Protein AF-F0XB53-F1 (afdb_monomer_lite)

pLDDT: mean 83.42, std 12.82, range [34.84, 97.25]

Organism: Grosmannia clavigera (strain kw1407 / UAMH 11150) (NCBI:txid655863)

InterPro domains:
  IPR002347 Short-chain dehydrogenase/reductase SDR [PF00106] (5-156)
  IPR002347 Short-chain dehydrogenase/reductase SDR [PR00080] (46-57)
  IPR002347 Short-chain dehydrogenase/reductase SDR [PR00080] (97-105)
  IPR002347 Short-chain dehydrogenase/reductase SDR [PR00080] (117-136)
  IPR002347 Short-chain dehydrogenase/reductase SDR [PR00081] (46-57)
  IPR002347 Short-chain dehydrogenase/reductase SDR [PR00081] (117-136)
  IPR002347 Short-chain dehydrogenase/reductase SDR [PR00081] (139-156)
  IPR036188 FAD/NAD(P)-binding domain superfamily [G3DSA:3.50.50.60] (156-220)
  IPR036188 FAD/NAD(P)-binding domain superfamily [G3DSA:3.50.50.60] (314-500)
  IPR036188 FAD/NAD(P)-binding domain superfamily [SSF51905] (157-219)
  IPR036188 FAD/NAD(P)-binding domain superfamily [SSF51905] (292-480)
  IPR036291 NAD(P)-binding domain superfamily [SSF51735] (8-161)

Sequence (504 aa):
MPRARRQALATTLHADHDIDTFAVRADGADCDSPKRIVDAAVKRWGHIDIIINNAGTCDDSLLADLAHDLWDKIMDCNLRFPVFLIKEAIPYFGTALRIVNISSVLARMGSASTTACLASKAALEGVTRVLATELNQKYNVAINCVNPDPVATDMWLRDTSPPCRDPGCGVDIPAVCYSLSFAPNPGFTQVFPRQAEILNYIAKVASDYGVDKHTPHHIVPSTNYGISLHLKLAFRFIPGLLFLVRILTFVYMEVTFFYFRTTEVGHRKRVQARKLSTEYLQSKAPGKYWQLLTPTFEFGCKRRVFDQGYVDTLNRHDVRLTDERIVRVKEHSLVTNSGEEVRADIIILATGFSLTQYNVHVQGRNGKTRDQHWQEYGCKATFKSVAMHDFPNFFYVLGPNSGRLHTSALLSIESFVDLIAAVIRPVLEQRASCVQVMHTSEQAYTKALHLALSETVHDSSCSSYLIDKQSGKNWFVYPWDTLQLWLTTHWRVLRDWEYEPAGL

Secondary structure (DSSP, 8-state):
--HHHHHHHHHHHHHHH----------TT-TTHHHHHHHHHHHHHSSEEEEEE---------GGG--HHHHHHHHIIIIIHHHHHHHHHGGGEEEEEEEEEE--THHHH--TT-HHHHHHHHHHHHHHHHHHHHHHHHH--EEEEE-------HHHHHHSSPPP--SS-B-SS-HHHHS-TTS--TT-SSSS-BHHHHHHHHHHHHHHHTTT------EEE-------HHHHHHHHHSTTHHHHHHHHHHHHHHHGGGGTB-SHHHHHHHHHHHHHHHHHHHHHS-GGGHHHHS-SSPTTSSPPEEESSHHHHTTSTT-----PPEEEEETTEEEETT--EEE-S-----------------B-GGG-BHHHHHHHTTS---BTTTB-TT-TT---SS-TT-B-SSS-HHHHHHHHHHHHHHHHHHHHTTSEEEEEE-HHHHHHHHHHHHHHHHTBHHHHS---TTB-TTT-SB-SB--S-HHHHHHHHHSSGGGGEEEEEPP-

Radius of gyration: 30.6 Å; chains: 1; bounding box: 66×58×82 Å

Structure (mmCIF, N/CA/C/O backbone):
data_AF-F0XB53-F1
#
_entry.id   AF-F0XB53-F1
#
loop_
_atom_site.group_PDB
_atom_site.id
_atom_site.type_symbol
_atom_site.label_atom_id
_atom_site.label_alt_id
_atom_site.label_comp_id
_atom_site.label_asym_id
_atom_site.label_entity_id
_atom_site.label_seq_id
_atom_site.pdbx_PDB_ins_code
_atom_site.Cartn_x
_atom_site.Cartn_y
_atom_site.Cartn_z
_atom_site.occupancy
_atom_site.B_iso_or_equiv
_atom_site.auth_seq_id
_atom_site.auth_comp_id
_atom_site.auth_asym_id
_atom_site.auth_atom_id
_atom_site.pdbx_PDB_model_num
ATOM 1 N N . MET A 1 1 ? -29.380 -19.485 -30.570 1.00 51.53 1 MET A N 1
ATOM 2 C CA . MET A 1 1 ? -29.503 -18.416 -31.597 1.00 51.53 1 MET A CA 1
ATOM 3 C C . MET A 1 1 ? -30.041 -18.966 -32.920 1.00 51.53 1 MET A C 1
ATOM 5 O O . MET A 1 1 ? -29.620 -20.057 -33.311 1.00 51.53 1 MET A O 1
ATOM 9 N N . PRO A 1 2 ? -30.893 -18.217 -33.651 1.00 53.53 2 PRO A N 1
ATOM 10 C CA . PRO A 1 2 ? -31.334 -18.584 -35.000 1.00 53.53 2 PRO A CA 1
ATOM 11 C C . PRO A 1 2 ? -30.145 -18.736 -35.964 1.00 53.53 2 PRO A C 1
ATOM 13 O O . PRO A 1 2 ? -29.157 -18.008 -35.859 1.00 53.53 2 PRO A O 1
ATOM 16 N N . ARG A 1 3 ? -30.223 -19.683 -36.910 1.00 56.06 3 ARG A N 1
ATOM 17 C CA . ARG A 1 3 ? -29.163 -19.986 -37.900 1.00 56.06 3 ARG A CA 1
ATOM 18 C C . ARG A 1 3 ? -28.716 -18.745 -38.692 1.00 56.06 3 ARG A C 1
ATOM 20 O O . ARG A 1 3 ? -27.523 -18.587 -38.922 1.00 56.06 3 ARG A O 1
ATOM 27 N N . ALA A 1 4 ? -29.649 -17.847 -39.010 1.00 61.28 4 ALA A N 1
ATOM 28 C CA . ALA A 1 4 ? -29.392 -16.615 -39.756 1.00 61.28 4 ALA A CA 1
ATOM 29 C C . ALA A 1 4 ? -28.435 -15.648 -39.034 1.00 61.28 4 ALA A C 1
ATOM 31 O O . ALA A 1 4 ? -27.536 -15.099 -39.657 1.00 61.28 4 ALA A O 1
ATOM 32 N N . ARG A 1 5 ? -28.565 -15.495 -37.708 1.00 66.69 5 ARG A N 1
ATOM 33 C CA . ARG A 1 5 ? -27.783 -14.514 -36.933 1.00 66.69 5 ARG A CA 1
ATOM 34 C C . ARG A 1 5 ? -26.298 -14.876 -36.831 1.00 66.69 5 ARG A C 1
ATOM 36 O O . ARG A 1 5 ? -25.447 -13.999 -36.815 1.00 66.69 5 ARG A O 1
ATOM 43 N N . ARG A 1 6 ? -25.990 -16.175 -36.794 1.00 71.62 6 ARG A N 1
ATOM 44 C CA . ARG A 1 6 ? -24.610 -16.686 -36.715 1.00 71.62 6 ARG A CA 1
ATOM 45 C C . ARG A 1 6 ? -23.871 -16.559 -38.040 1.00 71.62 6 ARG A C 1
ATOM 47 O O . ARG A 1 6 ? -22.714 -16.163 -38.048 1.00 71.62 6 ARG A O 1
ATOM 54 N N . GLN A 1 7 ? -24.554 -16.874 -39.141 1.00 73.88 7 GLN A N 1
ATOM 55 C CA . GLN A 1 7 ? -23.973 -16.704 -40.468 1.00 73.88 7 GLN A CA 1
ATOM 56 C C . GLN A 1 7 ? -23.773 -15.221 -40.788 1.00 73.88 7 GLN A C 1
ATOM 58 O O . GLN A 1 7 ? -22.726 -14.866 -41.308 1.00 73.88 7 GLN A O 1
ATOM 63 N N . ALA A 1 8 ? -24.726 -14.366 -40.398 1.00 77.56 8 ALA A N 1
ATOM 64 C CA . ALA A 1 8 ? -24.596 -12.921 -40.538 1.00 77.56 8 ALA A CA 1
ATOM 65 C C . ALA A 1 8 ? -23.369 -12.377 -39.792 1.00 77.56 8 ALA A C 1
ATOM 67 O O . ALA A 1 8 ? -22.600 -11.644 -40.391 1.00 77.56 8 ALA A O 1
ATOM 68 N N . LEU A 1 9 ? -23.131 -12.793 -38.539 1.00 79.19 9 LEU A N 1
ATOM 69 C CA . LEU A 1 9 ? -21.947 -12.357 -37.788 1.00 79.19 9 LEU A CA 1
ATOM 70 C C . LEU A 1 9 ? -20.634 -12.775 -38.466 1.00 79.19 9 LEU A C 1
ATOM 72 O O . LEU A 1 9 ? -19.728 -11.959 -38.565 1.00 79.19 9 LEU A O 1
ATOM 76 N N . ALA A 1 10 ? -20.532 -14.017 -38.951 1.00 81.69 10 ALA A N 1
ATOM 77 C CA . ALA A 1 10 ? -19.349 -14.456 -39.694 1.00 81.69 10 ALA A CA 1
ATOM 78 C C . ALA A 1 10 ? -19.159 -13.622 -40.975 1.00 81.69 10 ALA A C 1
ATOM 80 O O . ALA A 1 10 ? -18.076 -13.113 -41.233 1.00 81.69 10 ALA A O 1
ATOM 81 N N . THR A 1 11 ? -20.231 -13.392 -41.738 1.00 83.44 11 THR A N 1
ATOM 82 C CA . THR A 1 11 ? -20.176 -12.539 -42.933 1.00 83.44 11 THR A CA 1
ATOM 83 C C . THR A 1 11 ? -19.762 -11.101 -42.607 1.00 83.44 11 THR A C 1
ATOM 85 O O . THR A 1 11 ? -18.955 -10.541 -43.339 1.00 83.44 11 THR A O 1
ATOM 88 N N . THR A 1 12 ? -20.257 -10.519 -41.512 1.00 85.06 12 THR A N 1
ATOM 89 C CA . THR A 1 12 ? -19.866 -9.177 -41.055 1.00 85.06 12 THR A CA 1
ATOM 90 C C . THR A 1 12 ? -18.397 -9.127 -40.649 1.00 85.06 12 THR A C 1
ATOM 92 O O . THR A 1 12 ? -17.679 -8.264 -41.128 1.00 85.06 12 THR A O 1
ATOM 95 N N . LEU A 1 13 ? -17.910 -10.083 -39.852 1.00 82.31 13 LEU A N 1
ATOM 96 C CA . LEU A 1 13 ? -16.498 -10.127 -39.455 1.00 82.31 13 LEU A CA 1
ATOM 97 C C . LEU A 1 13 ? -15.561 -10.284 -40.659 1.00 82.31 13 LEU A C 1
ATOM 99 O O . LEU A 1 13 ? -14.502 -9.663 -40.693 1.00 82.31 13 LEU A O 1
ATOM 103 N N . HIS A 1 14 ? -15.957 -11.085 -41.652 1.00 86.06 14 HIS A N 1
ATOM 104 C CA . HIS A 1 14 ? -15.219 -11.187 -42.907 1.00 86.06 14 HIS A CA 1
ATOM 105 C C . HIS A 1 14 ? -15.214 -9.856 -43.672 1.00 86.06 14 HIS A C 1
ATOM 107 O O . HIS A 1 14 ? -14.161 -9.425 -44.123 1.00 86.06 14 HIS A O 1
ATOM 113 N N . ALA A 1 15 ? -16.364 -9.186 -43.783 1.00 83.94 15 ALA A N 1
ATOM 114 C CA . ALA A 1 15 ? -16.479 -7.920 -44.505 1.00 83.94 15 ALA A CA 1
ATOM 115 C C . ALA A 1 15 ? -15.728 -6.759 -43.826 1.00 83.94 15 ALA A C 1
ATOM 117 O O . ALA A 1 15 ? -15.099 -5.962 -44.516 1.00 83.94 15 ALA A O 1
ATOM 118 N N . ASP A 1 16 ? -15.777 -6.673 -42.496 1.00 88.81 16 ASP A N 1
ATOM 119 C CA . ASP A 1 16 ? -15.240 -5.537 -41.735 1.00 88.81 16 ASP A CA 1
ATOM 120 C C . ASP A 1 16 ? -13.724 -5.635 -41.505 1.00 88.81 16 ASP A C 1
ATOM 122 O O . ASP A 1 16 ? -13.053 -4.617 -41.321 1.00 88.81 16 ASP A O 1
ATOM 126 N N . HIS A 1 17 ? -13.172 -6.852 -41.498 1.00 85.44 17 HIS A N 1
ATOM 127 C CA . HIS A 1 17 ? -11.781 -7.097 -41.105 1.00 85.44 17 HIS A CA 1
ATOM 128 C C . HIS A 1 17 ? -10.981 -7.962 -42.092 1.00 85.44 17 HIS A C 1
ATOM 130 O O . HIS A 1 17 ? -9.826 -8.266 -41.806 1.00 85.44 17 HIS A O 1
ATOM 136 N N . ASP A 1 18 ? -11.570 -8.362 -43.226 1.00 87.62 18 ASP A N 1
ATOM 137 C CA . ASP A 1 18 ? -10.948 -9.210 -44.261 1.00 87.62 18 ASP A CA 1
ATOM 138 C C . ASP A 1 18 ? -10.325 -10.507 -43.702 1.00 87.62 18 ASP A C 1
ATOM 140 O O . ASP A 1 18 ? -9.261 -10.972 -44.108 1.00 87.62 18 ASP A O 1
ATOM 144 N N . ILE A 1 19 ? -10.994 -11.098 -42.708 1.00 87.19 19 ILE A N 1
ATOM 145 C CA . ILE A 1 19 ? -10.549 -12.321 -42.030 1.00 87.19 19 ILE A CA 1
ATOM 146 C C . ILE A 1 19 ? -11.421 -13.512 -42.426 1.00 87.19 19 ILE A C 1
ATOM 148 O O . ILE A 1 19 ? -12.648 -13.412 -42.512 1.00 87.19 19 ILE A O 1
ATOM 152 N N . ASP A 1 20 ? -10.800 -14.666 -42.673 1.00 88.25 20 ASP A N 1
ATOM 153 C CA . ASP A 1 20 ? -11.518 -15.911 -42.960 1.00 88.25 20 ASP A CA 1
ATOM 154 C C . ASP A 1 20 ? -12.277 -16.374 -41.712 1.00 88.25 20 ASP A C 1
ATOM 156 O O . ASP A 1 20 ? -11.683 -16.655 -40.671 1.00 88.25 20 ASP A O 1
ATOM 160 N N . THR A 1 21 ? -13.603 -16.442 -41.802 1.00 89.88 21 THR A N 1
ATOM 161 C CA . THR A 1 21 ? -14.465 -16.769 -40.663 1.00 89.88 21 THR A CA 1
ATOM 162 C C . THR A 1 21 ? -15.590 -17.707 -41.073 1.00 89.88 21 THR A C 1
ATOM 164 O O . THR A 1 21 ? -16.130 -17.653 -42.178 1.00 89.88 21 THR A O 1
ATOM 167 N N . PHE A 1 22 ? -15.981 -18.587 -40.153 1.00 90.44 22 PHE A N 1
ATOM 168 C CA . PHE A 1 22 ? -17.166 -19.421 -40.310 1.00 90.44 22 PHE A CA 1
ATOM 169 C C . PHE A 1 22 ? -17.778 -19.749 -38.946 1.00 90.44 22 PHE A C 1
ATOM 171 O O . PHE A 1 22 ? -17.126 -19.644 -37.908 1.00 90.44 22 PHE A O 1
ATOM 178 N N . ALA A 1 23 ? -19.052 -20.143 -38.941 1.00 89.62 23 ALA A N 1
ATOM 179 C CA . ALA A 1 23 ? -19.792 -20.435 -37.718 1.00 89.62 23 ALA A CA 1
ATOM 180 C C . ALA A 1 23 ? -20.114 -21.932 -37.588 1.00 89.62 23 ALA A C 1
ATOM 182 O O . ALA A 1 23 ? -20.662 -22.544 -38.506 1.00 89.62 23 ALA A O 1
ATOM 183 N N . VAL A 1 24 ? -19.871 -22.503 -36.405 1.00 90.44 24 VAL A N 1
ATOM 184 C CA . VAL A 1 24 ? -20.251 -23.882 -36.050 1.00 90.44 24 VAL A CA 1
ATOM 185 C C . VAL A 1 24 ? -21.427 -23.862 -35.075 1.00 90.44 24 VAL A C 1
ATOM 187 O O . VAL A 1 24 ? -21.529 -23.001 -34.201 1.00 90.44 24 VAL A O 1
ATOM 190 N N . ARG A 1 25 ? -22.373 -24.798 -35.224 1.00 87.62 25 ARG A N 1
ATOM 191 C CA . ARG A 1 25 ? -23.421 -25.016 -34.217 1.00 87.62 25 ARG A CA 1
ATOM 192 C C . ARG A 1 25 ? -22.903 -25.941 -33.122 1.00 87.62 25 ARG 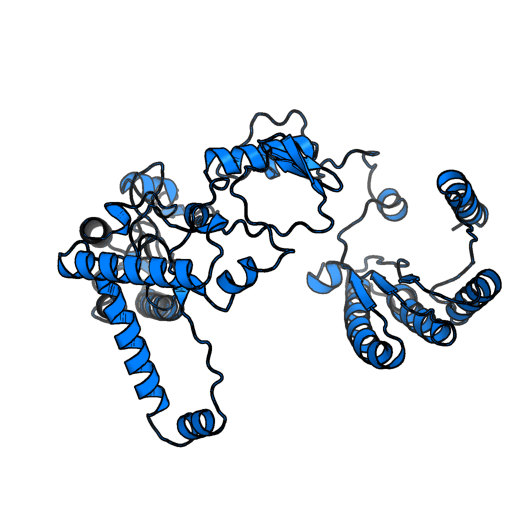A C 1
ATOM 194 O O . ARG A 1 25 ? -22.594 -27.096 -33.406 1.00 87.62 25 ARG A O 1
ATOM 201 N N . ALA A 1 26 ? -22.939 -25.443 -31.896 1.00 87.75 26 ALA A N 1
ATOM 202 C CA . ALA A 1 26 ? -22.642 -26.192 -30.690 1.00 87.75 26 ALA A CA 1
ATOM 203 C C . ALA A 1 26 ? -23.684 -25.902 -29.606 1.00 87.75 26 ALA A C 1
ATOM 205 O O . ALA A 1 26 ? -24.331 -24.850 -29.631 1.00 87.75 26 ALA A O 1
ATOM 206 N N . ASP A 1 27 ? -23.832 -26.856 -28.696 1.00 85.31 27 ASP A N 1
ATOM 207 C CA . ASP A 1 27 ? -24.615 -26.758 -27.468 1.00 85.31 27 ASP A CA 1
ATOM 208 C C . ASP A 1 27 ? -23.708 -27.140 -26.288 1.00 85.31 27 ASP A C 1
ATOM 210 O O . ASP A 1 27 ? -22.924 -28.081 -26.399 1.00 85.31 27 ASP A O 1
ATOM 214 N N . GLY A 1 28 ? -23.787 -26.402 -25.179 1.00 81.12 28 GLY A N 1
ATOM 215 C CA . GLY A 1 28 ? -22.987 -26.667 -23.979 1.00 81.12 28 GLY A CA 1
ATOM 216 C C . GLY A 1 28 ? -23.327 -28.010 -23.324 1.00 81.12 28 GLY A C 1
ATOM 217 O O . GLY A 1 28 ? -22.449 -28.666 -22.761 1.00 81.12 28 GLY A O 1
ATOM 218 N N . ALA A 1 29 ? -24.581 -28.451 -23.458 1.00 82.19 29 ALA A N 1
ATOM 219 C CA . ALA A 1 29 ? -25.055 -29.724 -22.919 1.00 82.19 29 ALA A CA 1
ATOM 220 C C . ALA A 1 29 ? -24.733 -30.933 -23.825 1.00 82.19 29 ALA A C 1
ATOM 222 O O . ALA A 1 29 ? -24.806 -32.072 -23.370 1.00 82.19 29 ALA A O 1
ATOM 223 N N . ASP A 1 30 ? -24.339 -30.711 -25.085 1.00 90.62 30 ASP A N 1
ATOM 224 C CA . ASP A 1 30 ? -24.002 -31.769 -26.048 1.00 90.62 30 ASP A CA 1
ATOM 225 C C . ASP A 1 30 ? -22.520 -32.166 -25.938 1.00 90.62 30 ASP A C 1
ATOM 227 O O . ASP A 1 30 ? -21.625 -31.390 -26.284 1.00 90.62 30 ASP A O 1
ATOM 231 N N . CYS A 1 31 ? -22.255 -33.398 -25.501 1.00 91.12 31 CYS A N 1
ATOM 232 C CA . CYS A 1 31 ? -20.901 -33.933 -25.334 1.00 91.12 31 CYS A CA 1
ATOM 233 C C . CYS A 1 31 ? -20.094 -34.005 -26.643 1.00 91.12 31 CYS A C 1
ATOM 235 O O . CYS A 1 31 ? -18.865 -33.965 -26.588 1.00 91.12 31 CYS A O 1
ATOM 237 N N . ASP A 1 32 ? -20.747 -34.053 -27.810 1.00 94.25 32 ASP A N 1
ATOM 238 C CA . ASP A 1 32 ? -20.064 -34.116 -29.110 1.00 94.25 32 ASP A CA 1
ATOM 239 C C . ASP A 1 32 ? -19.727 -32.729 -29.675 1.00 94.25 32 ASP A C 1
ATOM 241 O O . ASP A 1 32 ? -18.956 -32.596 -30.634 1.00 94.25 32 ASP A O 1
ATOM 245 N N . SER A 1 33 ? -20.303 -31.668 -29.106 1.00 94.75 33 SER A N 1
ATOM 246 C CA . SER A 1 33 ? -20.114 -30.304 -29.600 1.00 94.75 33 SER A CA 1
ATOM 247 C C . SER A 1 33 ? -18.657 -29.815 -29.539 1.00 94.75 33 SER A C 1
ATOM 249 O O . SER A 1 33 ? -18.213 -29.237 -30.537 1.00 94.75 33 SER A O 1
ATOM 251 N N . PRO A 1 34 ? -17.879 -30.062 -28.464 1.00 96.38 34 PRO A N 1
ATOM 252 C CA . PRO A 1 34 ? -16.456 -29.730 -28.423 1.00 96.38 34 PRO A CA 1
ATOM 253 C C . PRO A 1 34 ? -15.660 -30.315 -29.594 1.00 96.38 34 PRO A C 1
ATOM 255 O O . PRO A 1 34 ? -15.005 -29.580 -30.336 1.00 96.38 34 PRO A O 1
ATOM 258 N N . LYS A 1 35 ? -15.794 -31.626 -29.827 1.00 95.94 35 LYS A N 1
ATOM 259 C CA . LYS A 1 35 ? -15.120 -32.320 -30.928 1.00 95.94 35 LYS A CA 1
ATOM 260 C C . LYS A 1 35 ? -15.533 -31.756 -32.285 1.00 95.94 35 LYS A C 1
ATOM 262 O O . LYS A 1 35 ? -14.684 -31.495 -33.130 1.00 95.94 35 LYS A O 1
ATOM 267 N N . ARG A 1 36 ? -16.828 -31.500 -32.480 1.00 96.06 36 ARG A N 1
ATOM 268 C CA . ARG A 1 36 ? -17.359 -30.925 -33.724 1.00 96.06 36 ARG A CA 1
ATOM 269 C C . ARG A 1 36 ? -16.765 -29.547 -34.036 1.00 96.06 36 ARG A C 1
ATOM 271 O O . ARG A 1 36 ? -16.526 -29.251 -35.204 1.00 96.06 36 ARG A O 1
ATOM 278 N N . ILE A 1 37 ? -16.542 -28.708 -33.020 1.00 96.00 37 ILE A N 1
ATOM 279 C CA . ILE A 1 37 ? -15.887 -27.401 -33.188 1.00 96.00 37 ILE A CA 1
ATOM 280 C C . ILE A 1 37 ? -14.430 -27.586 -33.603 1.00 96.00 37 ILE A C 1
ATOM 282 O O . ILE A 1 37 ? -14.007 -26.977 -34.585 1.00 96.00 37 ILE A O 1
ATOM 286 N N . VAL A 1 38 ? -13.686 -28.432 -32.885 1.00 97.19 38 VAL A N 1
ATOM 287 C CA . VAL A 1 38 ? -12.267 -28.691 -33.165 1.00 97.19 38 VAL A CA 1
ATOM 288 C C . VAL A 1 38 ? -12.090 -29.262 -34.568 1.00 97.19 38 VAL A C 1
ATOM 290 O O . VAL A 1 38 ? -11.338 -28.698 -35.356 1.00 97.19 38 VAL A O 1
ATOM 293 N N . ASP A 1 39 ? -12.837 -30.309 -34.924 1.00 96.69 39 ASP A N 1
ATOM 294 C CA . ASP A 1 39 ? -12.752 -30.949 -36.239 1.00 96.69 39 ASP A CA 1
ATOM 295 C C . ASP A 1 39 ? -13.049 -29.946 -37.369 1.00 96.69 39 ASP A C 1
ATOM 297 O O . ASP A 1 39 ? -12.393 -29.960 -38.411 1.00 96.69 39 ASP A O 1
ATOM 301 N N . ALA A 1 40 ? -14.010 -29.037 -37.169 1.00 95.81 40 ALA A N 1
ATOM 302 C CA . ALA A 1 40 ? -14.334 -28.015 -38.156 1.00 95.81 40 ALA A CA 1
ATOM 303 C C . ALA A 1 40 ? -13.228 -26.951 -38.291 1.00 95.81 40 ALA A C 1
ATOM 305 O O . ALA A 1 40 ? -12.883 -26.584 -39.415 1.00 95.81 40 ALA A O 1
ATOM 306 N N . ALA A 1 41 ? -12.660 -26.479 -37.175 1.00 95.06 41 ALA A N 1
ATOM 307 C CA . ALA A 1 41 ? -11.559 -25.512 -37.173 1.00 95.06 41 ALA A CA 1
ATOM 308 C C . ALA A 1 41 ? -10.295 -26.104 -37.814 1.00 95.06 41 ALA A C 1
ATOM 310 O O . ALA A 1 41 ? -9.708 -25.502 -38.711 1.00 95.06 41 ALA A O 1
ATOM 311 N N . VAL A 1 42 ? -9.934 -27.330 -37.435 1.00 96.00 42 VAL A N 1
ATOM 312 C CA . VAL A 1 42 ? -8.772 -28.052 -37.967 1.00 96.00 42 VAL A CA 1
ATOM 313 C C . VAL A 1 42 ? -8.945 -28.363 -39.448 1.00 96.00 42 VAL A C 1
ATOM 315 O O . VAL A 1 42 ? -8.012 -28.180 -40.223 1.00 96.00 42 VAL A O 1
ATOM 318 N N . LYS A 1 43 ? -10.144 -28.755 -39.894 1.00 96.00 43 LYS A N 1
ATOM 319 C CA . LYS A 1 43 ? -10.410 -28.950 -41.326 1.00 96.00 43 LYS A CA 1
ATOM 320 C C . LYS A 1 43 ? -10.167 -27.675 -42.143 1.00 96.00 43 LYS A C 1
ATOM 322 O O . LYS A 1 43 ? -9.816 -27.774 -43.317 1.00 96.00 43 LYS A O 1
ATOM 327 N N . ARG A 1 44 ? -10.378 -26.492 -41.554 1.00 93.44 44 ARG A N 1
ATOM 328 C CA . ARG A 1 44 ? -10.217 -25.202 -42.236 1.00 93.44 44 ARG A CA 1
ATOM 329 C C . ARG A 1 44 ? -8.787 -24.663 -42.167 1.00 93.44 44 ARG A C 1
ATOM 331 O O . ARG A 1 44 ? -8.296 -24.184 -43.186 1.00 93.44 44 ARG A O 1
ATOM 338 N N . TRP A 1 45 ? -8.146 -24.744 -41.002 1.00 93.12 45 TRP A N 1
ATOM 339 C CA . TRP A 1 45 ? -6.884 -24.048 -40.707 1.00 93.12 45 TRP A CA 1
ATOM 340 C C . TRP A 1 45 ? -5.731 -24.974 -40.282 1.00 93.12 45 TRP A C 1
ATOM 342 O O . TRP A 1 45 ? -4.601 -24.528 -40.097 1.00 93.12 45 TRP A O 1
ATOM 352 N N . GLY A 1 46 ? -5.979 -26.277 -40.143 1.00 94.31 46 GLY A N 1
ATOM 353 C CA . GLY A 1 46 ? -4.979 -27.308 -39.839 1.00 94.31 46 GLY A CA 1
ATOM 354 C C . GLY A 1 46 ? -4.518 -27.369 -38.380 1.00 94.31 46 GLY A C 1
ATOM 355 O O . GLY A 1 46 ? -4.110 -28.433 -37.924 1.00 94.31 46 GLY A O 1
ATOM 356 N N . HIS A 1 47 ? -4.610 -26.266 -37.639 1.00 93.25 47 HIS A N 1
ATOM 357 C CA . HIS A 1 47 ? -4.192 -26.153 -36.242 1.00 93.25 47 HIS A CA 1
ATOM 358 C C . HIS A 1 47 ? -5.008 -25.084 -35.503 1.00 93.25 47 HIS A C 1
ATOM 360 O O . HIS A 1 47 ? -5.826 -24.385 -36.104 1.00 93.25 47 HIS A O 1
ATOM 366 N N . ILE A 1 48 ? -4.807 -24.992 -34.187 1.00 95.62 48 ILE A N 1
ATOM 367 C CA . ILE A 1 48 ? -5.477 -24.044 -33.295 1.00 95.62 48 ILE A CA 1
ATOM 368 C C . ILE A 1 48 ? -4.419 -23.300 -32.478 1.00 95.62 48 ILE A C 1
ATOM 370 O O . ILE A 1 48 ? -3.699 -23.913 -31.689 1.00 95.62 48 ILE A O 1
ATOM 374 N N . ASP A 1 49 ? -4.366 -21.976 -32.627 1.00 93.06 49 ASP A N 1
ATOM 375 C CA . ASP A 1 49 ? -3.459 -21.107 -31.861 1.00 93.06 49 ASP A CA 1
ATOM 376 C C . ASP A 1 49 ? -4.138 -20.402 -30.689 1.00 93.06 49 ASP A C 1
ATOM 378 O O . ASP A 1 49 ? -3.480 -20.065 -29.705 1.00 93.06 49 ASP A O 1
ATOM 382 N N . ILE A 1 50 ? -5.449 -20.161 -30.766 1.00 94.62 50 ILE A N 1
ATOM 383 C CA . ILE A 1 50 ? -6.180 -19.415 -29.739 1.00 94.62 50 ILE A CA 1
ATOM 384 C C . ILE A 1 50 ? -7.530 -20.074 -29.458 1.00 94.62 50 ILE A C 1
ATOM 386 O O . ILE A 1 50 ? -8.302 -20.351 -30.375 1.00 94.62 50 ILE A O 1
ATOM 390 N N . ILE A 1 51 ? -7.839 -20.272 -28.175 1.00 95.81 51 ILE A N 1
ATOM 391 C CA . ILE A 1 51 ? -9.162 -20.687 -27.697 1.00 95.81 51 ILE A CA 1
ATOM 392 C C . ILE A 1 51 ? -9.675 -19.633 -26.719 1.00 95.81 51 ILE A C 1
ATOM 394 O O . ILE A 1 51 ? -9.047 -19.368 -25.695 1.00 95.81 51 ILE A O 1
ATOM 398 N N . ILE A 1 52 ? -10.841 -19.056 -27.008 1.00 94.75 52 ILE A N 1
ATOM 399 C CA . ILE A 1 52 ? -11.531 -18.135 -26.098 1.00 94.75 52 ILE A CA 1
ATOM 400 C C . ILE A 1 52 ? -12.840 -18.787 -25.660 1.00 94.75 52 ILE A C 1
ATOM 402 O O . ILE A 1 52 ? -13.825 -18.820 -26.400 1.00 94.75 52 ILE A O 1
ATOM 406 N N . ASN A 1 53 ? -12.858 -19.296 -24.433 1.00 93.81 53 ASN A N 1
ATOM 407 C CA . ASN A 1 53 ? -14.035 -19.896 -23.816 1.00 93.81 53 ASN A CA 1
ATOM 408 C C . ASN A 1 53 ? -14.935 -18.797 -23.244 1.00 93.81 53 ASN A C 1
ATOM 410 O O . ASN A 1 53 ? -14.954 -18.543 -22.039 1.00 93.81 53 ASN A O 1
ATOM 414 N N . ASN A 1 54 ? -15.647 -18.121 -24.147 1.00 89.25 54 ASN A N 1
ATOM 415 C CA . ASN A 1 54 ? -16.540 -17.007 -23.827 1.00 89.25 54 ASN A CA 1
ATOM 416 C C . ASN A 1 54 ? -17.984 -17.438 -23.523 1.00 89.25 54 ASN A C 1
ATOM 418 O O . ASN A 1 54 ? -18.727 -16.694 -22.890 1.00 89.25 54 ASN A O 1
ATOM 422 N N . ALA A 1 55 ? -18.410 -18.613 -23.991 1.00 85.38 55 ALA A N 1
ATOM 423 C CA . ALA A 1 55 ? -19.772 -19.078 -23.756 1.00 85.38 55 ALA A CA 1
ATOM 424 C C . ALA A 1 55 ? -20.043 -19.227 -22.250 1.00 85.38 55 ALA A C 1
ATOM 426 O O . ALA A 1 55 ? -19.232 -19.787 -21.511 1.00 85.38 55 ALA A O 1
ATOM 427 N N . GLY A 1 56 ? -21.191 -18.724 -21.799 1.00 85.50 56 GLY A N 1
ATOM 428 C CA . GLY A 1 56 ? -21.625 -18.910 -20.426 1.00 85.50 56 GLY A CA 1
ATOM 429 C C . GLY A 1 56 ? -23.077 -18.517 -20.185 1.00 85.50 56 GLY A C 1
ATOM 430 O O . GLY A 1 56 ? -23.689 -17.813 -20.986 1.00 85.50 56 GLY A O 1
ATOM 431 N N . THR A 1 57 ? -23.622 -19.009 -19.078 1.00 85.38 57 THR A N 1
ATOM 432 C CA . THR A 1 57 ? -24.983 -18.753 -18.595 1.00 85.38 57 THR A CA 1
ATOM 433 C C . THR A 1 57 ? -24.970 -18.681 -17.071 1.00 85.38 57 THR A C 1
ATOM 435 O O . THR A 1 57 ? -24.240 -19.425 -16.419 1.00 85.38 57 THR A O 1
ATOM 438 N N . CYS A 1 58 ? -25.732 -17.751 -16.507 1.00 82.19 58 CYS A N 1
ATOM 439 C CA . CYS A 1 58 ? -25.802 -17.500 -15.071 1.00 82.19 58 CYS A CA 1
ATOM 440 C C . CYS A 1 58 ? -27.228 -17.092 -14.713 1.00 82.19 58 CYS A C 1
ATOM 442 O O . CYS A 1 58 ? -27.467 -15.967 -14.297 1.00 82.19 58 CYS A O 1
ATOM 444 N N . ASP A 1 59 ? -28.172 -17.995 -14.967 1.00 82.69 59 ASP A N 1
ATOM 445 C CA . ASP A 1 59 ? -29.563 -17.794 -14.572 1.00 82.69 59 ASP A CA 1
ATOM 446 C C . ASP A 1 59 ? -29.644 -17.767 -13.031 1.00 82.69 59 ASP A C 1
ATOM 448 O O . ASP A 1 59 ? -29.107 -18.657 -12.361 1.00 82.69 59 ASP A O 1
ATOM 452 N N . ASP A 1 60 ? -30.286 -16.737 -12.476 1.00 81.94 60 ASP A N 1
ATOM 453 C CA . ASP A 1 60 ? -30.426 -16.560 -11.030 1.00 81.94 60 ASP A CA 1
ATOM 454 C C . ASP A 1 60 ? -31.475 -17.517 -10.451 1.00 81.94 60 ASP A C 1
ATOM 456 O O . ASP A 1 60 ? -32.569 -17.682 -10.991 1.00 81.94 60 ASP A O 1
ATOM 460 N N . SER A 1 61 ? -31.155 -18.123 -9.309 1.00 84.81 61 SER A N 1
ATOM 461 C CA . SER A 1 61 ? -32.084 -18.945 -8.538 1.00 84.81 61 SER A CA 1
ATOM 462 C C . SER A 1 61 ? -31.760 -18.869 -7.056 1.00 84.81 61 SER A C 1
ATOM 464 O O . SER A 1 61 ? -30.623 -19.105 -6.640 1.00 84.81 61 SER A O 1
ATOM 466 N N . LEU A 1 62 ? -32.771 -18.603 -6.227 1.00 86.38 62 LEU A N 1
ATOM 467 C CA . LEU A 1 62 ? -32.633 -18.796 -4.786 1.00 86.38 62 LEU A CA 1
ATOM 468 C C . LEU A 1 62 ? -32.298 -20.261 -4.495 1.00 86.38 62 LEU A C 1
ATOM 470 O O . LEU A 1 62 ? -32.705 -21.162 -5.227 1.00 86.38 62 LEU A O 1
ATOM 474 N N . LEU A 1 63 ? -31.561 -20.499 -3.409 1.00 88.69 63 LEU A N 1
ATOM 475 C CA . LEU A 1 63 ? -31.108 -21.847 -3.059 1.00 88.69 63 LEU A CA 1
ATOM 476 C C . LEU A 1 63 ? -32.278 -22.819 -2.837 1.00 88.69 63 LEU A C 1
ATOM 478 O O . LEU A 1 63 ? -32.155 -23.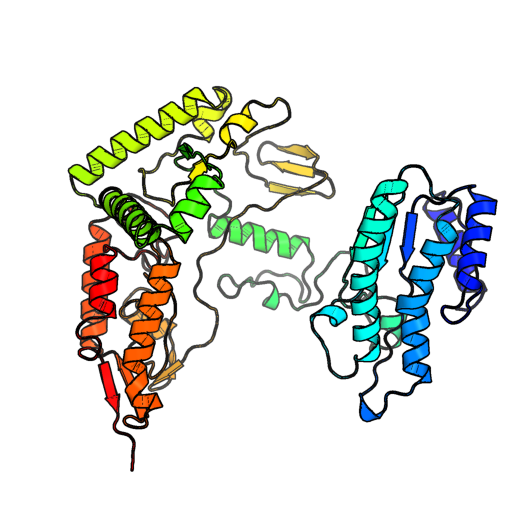991 -3.167 1.00 88.69 63 LEU A O 1
ATOM 482 N N . ALA A 1 64 ? -33.403 -22.329 -2.305 1.00 89.69 64 ALA A N 1
ATOM 483 C CA . ALA A 1 64 ? -34.608 -23.130 -2.089 1.00 89.69 64 ALA A CA 1
ATOM 484 C C . ALA A 1 64 ? -35.274 -23.589 -3.400 1.00 89.69 64 ALA A C 1
ATOM 486 O O . ALA A 1 64 ? -35.906 -24.641 -3.415 1.00 89.69 64 ALA A O 1
ATOM 487 N N . ASP A 1 65 ? -35.093 -22.828 -4.483 1.00 91.69 65 ASP A N 1
ATOM 488 C CA . ASP A 1 65 ? -35.740 -23.045 -5.783 1.00 91.69 65 ASP A CA 1
ATOM 489 C C . ASP A 1 65 ? -34.772 -23.619 -6.834 1.00 91.69 65 ASP A C 1
ATOM 491 O O . ASP A 1 65 ? -35.137 -23.813 -7.994 1.00 91.69 65 ASP A O 1
ATOM 495 N N . LEU A 1 66 ? -33.520 -23.881 -6.443 1.00 92.88 66 LEU A N 1
ATOM 496 C CA . LEU A 1 66 ? -32.466 -24.315 -7.350 1.00 92.88 66 LEU A CA 1
ATOM 497 C C . LEU A 1 66 ? -32.709 -25.751 -7.824 1.00 92.88 66 LEU A C 1
ATOM 499 O O . LEU A 1 66 ? -32.395 -26.720 -7.132 1.00 92.88 66 LEU A O 1
ATOM 503 N N . ALA A 1 67 ? -33.244 -25.873 -9.035 1.00 94.12 67 ALA A N 1
ATOM 504 C CA . ALA A 1 67 ? -33.498 -27.151 -9.676 1.00 94.12 67 ALA A CA 1
ATOM 505 C C . ALA A 1 67 ? -32.213 -27.791 -10.242 1.00 94.12 67 ALA A C 1
ATOM 507 O O . ALA A 1 67 ? -31.267 -27.109 -10.653 1.00 94.12 67 ALA A O 1
ATOM 508 N N . HIS A 1 68 ? -32.182 -29.127 -10.265 1.00 95.50 68 HIS A N 1
ATOM 509 C CA . HIS A 1 68 ? -31.030 -29.900 -10.743 1.00 95.50 68 HIS A CA 1
ATOM 510 C C . HIS A 1 68 ? -30.722 -29.662 -12.226 1.00 95.50 68 HIS A C 1
ATOM 512 O O . HIS A 1 68 ? -29.560 -29.564 -12.600 1.00 95.50 68 HIS A O 1
ATOM 518 N N . ASP A 1 69 ? -31.744 -29.514 -13.064 1.00 93.56 69 ASP A N 1
ATOM 519 C CA . ASP A 1 69 ? -31.592 -29.241 -14.495 1.00 93.56 69 ASP A CA 1
ATOM 520 C C . ASP A 1 69 ? -30.937 -27.877 -14.761 1.00 93.56 69 ASP A C 1
ATOM 522 O O . ASP A 1 69 ? -30.081 -27.756 -15.640 1.00 93.56 69 ASP A O 1
ATOM 526 N N . LEU A 1 70 ? -31.288 -26.859 -13.971 1.00 88.62 70 LEU A N 1
ATOM 527 C CA . LEU A 1 70 ? -30.655 -25.545 -14.017 1.00 88.62 70 LEU A CA 1
ATOM 528 C C . LEU A 1 70 ? -29.190 -25.617 -13.580 1.00 88.62 70 LEU A C 1
ATOM 530 O O . LEU A 1 70 ? -28.321 -25.039 -14.238 1.00 88.62 70 LEU A O 1
ATOM 534 N N . TRP A 1 71 ? -28.906 -26.351 -12.501 1.00 94.44 71 TRP A N 1
ATOM 535 C CA . TRP A 1 71 ? -27.538 -26.603 -12.050 1.00 94.44 71 TRP A CA 1
ATOM 536 C C . TRP A 1 71 ? -26.704 -27.280 -13.142 1.00 94.44 71 TRP A C 1
ATOM 538 O O . TRP A 1 71 ? -25.639 -26.775 -13.505 1.00 94.44 71 TRP A O 1
ATOM 548 N N . ASP A 1 72 ? -27.211 -28.374 -13.711 1.00 94.56 72 ASP A N 1
ATOM 549 C CA . ASP A 1 72 ? -26.520 -29.157 -14.734 1.00 94.56 72 ASP A CA 1
ATOM 550 C C . ASP A 1 72 ? -26.282 -28.329 -15.996 1.00 94.56 72 ASP A C 1
ATOM 552 O O . ASP A 1 72 ? -25.162 -28.284 -16.497 1.00 94.56 72 ASP A O 1
ATOM 556 N N . LYS A 1 73 ? -27.280 -27.567 -16.458 1.00 91.44 73 LYS A N 1
ATOM 557 C CA . LYS A 1 73 ? -27.138 -26.641 -17.592 1.00 91.44 73 LYS A CA 1
ATOM 558 C C . LYS A 1 73 ? -26.009 -25.628 -17.372 1.00 91.44 73 LYS A C 1
ATOM 560 O O . LYS A 1 73 ? -25.215 -25.381 -18.286 1.00 91.44 73 LYS A O 1
ATOM 565 N N . ILE A 1 74 ? -25.943 -25.018 -16.186 1.00 92.69 74 ILE A N 1
ATOM 566 C CA . ILE A 1 74 ? -24.922 -24.016 -15.846 1.00 92.69 74 ILE A CA 1
ATOM 567 C C . ILE A 1 74 ? -23.538 -24.670 -15.787 1.00 92.69 74 ILE A C 1
ATOM 569 O O . ILE A 1 74 ? -22.591 -24.144 -16.375 1.00 92.69 74 ILE A O 1
ATOM 573 N N . MET A 1 75 ? -23.411 -25.826 -15.136 1.00 95.31 75 MET A N 1
ATOM 574 C CA . MET A 1 75 ? -22.146 -26.559 -15.035 1.00 95.31 75 MET A CA 1
ATOM 575 C C . MET A 1 75 ? -21.670 -27.073 -16.398 1.00 95.31 75 MET A C 1
ATOM 577 O O . MET A 1 75 ? -20.486 -26.958 -16.727 1.00 95.31 75 MET A O 1
ATOM 581 N N . ASP A 1 76 ? -22.583 -27.571 -17.224 1.00 94.56 76 ASP A N 1
ATOM 582 C CA . ASP A 1 76 ? -22.277 -28.086 -18.552 1.00 94.56 76 ASP A CA 1
ATOM 583 C C . ASP A 1 76 ? -21.757 -26.982 -19.473 1.00 94.56 76 ASP A C 1
ATOM 585 O O . ASP A 1 76 ? -20.711 -27.140 -20.104 1.00 94.56 76 ASP A O 1
ATOM 589 N N . CYS A 1 77 ? -22.432 -25.832 -19.497 1.00 91.62 77 CYS A N 1
ATOM 590 C CA . CYS A 1 77 ? -22.047 -24.701 -20.334 1.00 91.62 77 CYS A CA 1
ATOM 591 C C . CYS A 1 77 ? -20.777 -23.995 -19.829 1.00 91.62 77 CYS A C 1
ATOM 593 O O . CYS A 1 77 ? -19.858 -23.742 -20.608 1.00 91.62 77 CYS A O 1
ATOM 595 N N . ASN A 1 78 ? -20.704 -23.680 -18.532 1.00 94.12 78 ASN A N 1
ATOM 596 C CA . ASN A 1 78 ? -19.651 -22.816 -17.990 1.00 94.12 78 ASN A CA 1
ATOM 597 C C . ASN A 1 78 ? -18.359 -23.557 -17.650 1.00 94.12 78 ASN A C 1
ATOM 599 O O . ASN A 1 78 ? -17.304 -22.926 -17.629 1.00 94.12 78 ASN A O 1
ATOM 603 N N . LEU A 1 79 ? -18.435 -24.849 -17.321 1.00 95.44 79 LEU A N 1
ATOM 604 C CA . LEU A 1 79 ? -17.299 -25.616 -16.815 1.00 95.44 79 LEU A CA 1
ATOM 605 C C . LEU A 1 79 ? -16.968 -26.795 -17.723 1.00 95.44 79 LEU A C 1
ATOM 607 O O . LEU A 1 79 ? -15.856 -26.866 -18.243 1.00 95.44 79 LEU A O 1
ATOM 611 N N . ARG A 1 80 ? -17.918 -27.714 -17.930 1.00 95.62 80 ARG A N 1
ATOM 612 C CA . ARG A 1 80 ? -17.671 -28.954 -18.678 1.00 95.62 80 ARG A CA 1
ATOM 613 C C . ARG A 1 80 ? -17.230 -28.639 -20.103 1.00 95.62 80 ARG A C 1
ATOM 615 O O . ARG A 1 80 ? -16.177 -29.095 -20.543 1.00 95.62 80 ARG A O 1
ATOM 622 N N . PHE A 1 81 ? -18.001 -27.822 -20.810 1.00 95.75 81 PHE A N 1
ATOM 623 C CA . PHE A 1 81 ? -17.759 -27.529 -22.213 1.00 95.75 81 PHE A CA 1
ATOM 624 C C . PHE A 1 81 ? -16.368 -26.917 -22.481 1.00 95.75 81 PHE A C 1
ATOM 626 O O . PHE A 1 81 ? -15.647 -27.493 -23.299 1.00 95.75 81 PHE A O 1
ATOM 633 N N . PRO A 1 82 ? -15.915 -25.852 -21.780 1.00 95.56 82 PRO A N 1
ATOM 634 C CA . PRO A 1 82 ? -14.548 -25.339 -21.917 1.00 95.56 82 PRO A CA 1
ATOM 635 C C . PRO A 1 82 ? -13.462 -26.397 -21.708 1.00 95.56 82 PRO A C 1
ATOM 637 O O . PRO A 1 82 ? -12.501 -26.458 -22.473 1.00 95.56 82 PRO A O 1
ATOM 640 N N . VAL A 1 83 ? -13.616 -27.252 -20.693 1.00 96.44 83 VAL A N 1
ATOM 641 C CA . VAL A 1 83 ? -12.624 -28.282 -20.354 1.00 96.44 83 VAL A CA 1
ATOM 642 C C . VAL A 1 83 ? -12.495 -29.307 -21.472 1.00 96.44 83 VAL A C 1
ATOM 644 O O . VAL A 1 83 ? -11.387 -29.604 -21.922 1.00 96.44 83 VAL A O 1
ATOM 647 N N . PHE A 1 84 ? -13.622 -29.822 -21.961 1.00 97.12 84 PHE A N 1
ATOM 648 C CA . PHE A 1 84 ? -13.601 -30.819 -23.024 1.00 97.12 84 PHE A CA 1
ATOM 649 C C . PHE A 1 84 ? -13.243 -30.216 -24.385 1.00 97.12 84 PHE A C 1
ATOM 651 O O . PHE A 1 84 ? -12.589 -30.889 -25.174 1.00 97.12 84 PHE A O 1
ATOM 658 N N . LEU A 1 85 ? -13.551 -28.941 -24.643 1.00 97.00 85 LEU A N 1
ATOM 659 C CA . LEU A 1 85 ? -13.074 -28.248 -25.844 1.00 97.00 85 LEU A CA 1
ATOM 660 C C . LEU A 1 85 ? -11.550 -28.163 -25.881 1.00 97.00 85 LEU A C 1
ATOM 662 O O . LEU A 1 85 ? -10.946 -28.476 -26.904 1.00 97.00 85 LEU A O 1
ATOM 666 N N . ILE A 1 86 ? -10.927 -27.809 -24.756 1.00 96.19 86 ILE A N 1
ATOM 667 C CA . ILE A 1 86 ? -9.467 -27.783 -24.648 1.00 96.19 86 ILE A CA 1
ATOM 668 C C . ILE A 1 86 ? -8.901 -29.192 -24.830 1.00 96.19 86 ILE A C 1
ATOM 670 O O . ILE A 1 86 ? -7.967 -29.361 -25.609 1.00 96.19 86 ILE A O 1
ATOM 674 N N . LYS A 1 87 ? -9.485 -30.204 -24.171 1.00 95.69 87 LYS A N 1
ATOM 675 C CA . LYS A 1 87 ? -9.058 -31.607 -24.293 1.00 95.69 87 LYS A CA 1
ATOM 676 C C . LYS A 1 87 ? -9.058 -32.091 -25.744 1.00 95.69 87 LYS A C 1
ATOM 678 O O . LYS A 1 87 ? -8.070 -32.671 -26.183 1.00 95.69 87 LYS A O 1
ATOM 683 N N . GLU A 1 88 ? -10.145 -31.864 -26.479 1.00 97.25 88 GLU A N 1
ATOM 684 C CA . GLU A 1 88 ? -10.254 -32.302 -27.876 1.00 97.25 88 GLU A CA 1
ATOM 685 C C . GLU A 1 88 ? -9.286 -31.545 -28.802 1.00 97.25 88 GLU A C 1
ATOM 687 O O . GLU A 1 88 ? -8.854 -32.091 -29.814 1.00 97.25 88 GLU A O 1
ATOM 692 N N . ALA A 1 89 ? -8.895 -30.316 -28.446 1.00 96.00 89 ALA A N 1
ATOM 693 C CA . ALA A 1 89 ? -7.968 -29.500 -29.226 1.00 96.00 89 ALA A CA 1
ATOM 694 C C . ALA A 1 89 ? -6.482 -29.868 -29.038 1.00 96.00 89 ALA A C 1
ATOM 696 O O . ALA A 1 89 ? -5.676 -29.512 -29.897 1.00 96.00 89 ALA A O 1
ATOM 697 N N . ILE A 1 90 ? -6.113 -30.605 -27.975 1.00 94.62 90 ILE A N 1
ATOM 698 C CA . ILE A 1 90 ? -4.715 -30.960 -27.640 1.00 94.62 90 ILE A CA 1
ATOM 699 C C . ILE A 1 90 ? -3.895 -31.487 -28.833 1.00 94.62 90 ILE A C 1
ATOM 701 O O . ILE A 1 90 ? -2.749 -31.058 -28.986 1.00 94.62 90 ILE A O 1
ATOM 705 N N . PRO A 1 91 ? -4.411 -32.391 -29.691 1.00 94.38 91 PRO A N 1
ATOM 706 C CA . PRO A 1 91 ? -3.635 -32.926 -30.812 1.00 94.38 91 PRO A CA 1
ATOM 707 C C . PRO A 1 91 ? -3.300 -31.895 -31.899 1.00 94.38 91 PRO A C 1
ATOM 709 O O . PRO A 1 91 ? -2.448 -32.167 -32.740 1.00 94.38 91 PRO A O 1
ATOM 712 N N . TYR A 1 92 ? -3.970 -30.742 -31.897 1.00 95.25 92 TYR A N 1
ATOM 713 C CA . TYR A 1 92 ? -3.952 -29.763 -32.984 1.00 95.25 92 TYR A CA 1
ATOM 714 C C . TYR A 1 92 ? -3.435 -28.390 -32.549 1.00 95.25 92 TYR A C 1
ATOM 716 O O . TYR A 1 92 ? -3.631 -27.403 -33.258 1.00 95.25 92 TYR A O 1
ATOM 724 N N . PHE A 1 93 ? -2.807 -28.296 -31.378 1.00 94.06 93 PHE A N 1
ATOM 725 C CA . PHE A 1 93 ? -2.222 -27.048 -30.903 1.00 94.06 93 PHE A CA 1
ATOM 726 C C . PHE A 1 93 ? -1.109 -26.556 -31.833 1.00 94.06 93 PHE A C 1
ATOM 728 O O . PHE A 1 93 ? -0.225 -27.319 -32.225 1.00 94.06 93 PHE A O 1
ATOM 735 N N . GLY A 1 94 ? -1.152 -25.264 -32.159 1.00 86.31 94 GLY A N 1
ATOM 736 C CA . GLY A 1 94 ? -0.070 -24.570 -32.847 1.00 86.31 94 GLY A CA 1
ATOM 737 C C . GLY A 1 94 ? 1.160 -24.355 -31.960 1.00 86.31 94 GLY A C 1
ATOM 738 O O . GLY A 1 94 ? 1.223 -24.783 -30.807 1.00 86.31 94 GLY A O 1
ATOM 739 N N . THR A 1 95 ? 2.160 -23.649 -32.485 1.00 81.69 95 THR A N 1
ATOM 740 C CA . THR A 1 95 ? 3.467 -23.473 -31.821 1.00 81.69 95 THR A CA 1
ATOM 741 C C . THR A 1 95 ? 3.439 -22.569 -30.583 1.00 81.69 95 THR A C 1
ATOM 743 O O . THR A 1 95 ? 4.393 -22.572 -29.805 1.00 81.69 95 THR A O 1
ATOM 746 N N . ALA A 1 96 ? 2.382 -21.769 -30.400 1.00 79.56 96 ALA A N 1
ATOM 747 C CA . ALA A 1 96 ? 2.277 -20.795 -29.312 1.00 79.56 96 ALA A CA 1
ATOM 748 C C . ALA A 1 96 ? 0.830 -20.618 -28.816 1.00 79.56 96 ALA A C 1
ATOM 750 O O . ALA A 1 96 ? 0.306 -19.503 -28.788 1.00 79.56 96 ALA A O 1
ATOM 751 N N . LEU A 1 97 ? 0.193 -21.714 -28.398 1.00 88.12 97 LEU A N 1
ATOM 752 C CA . LEU A 1 97 ? -1.215 -21.714 -28.000 1.00 88.12 97 LEU A CA 1
ATOM 753 C C . LEU A 1 97 ? -1.527 -20.704 -26.875 1.00 88.12 97 LEU A C 1
ATOM 755 O O . LEU A 1 97 ? -0.783 -20.565 -25.891 1.00 88.12 97 LEU A O 1
ATOM 759 N N . ARG A 1 98 ? -2.668 -20.021 -27.002 1.00 94.06 98 ARG A N 1
ATOM 760 C CA . ARG A 1 98 ? -3.257 -19.137 -25.990 1.00 94.06 98 ARG A CA 1
ATOM 761 C C . ARG A 1 98 ? -4.674 -19.581 -25.660 1.00 94.06 98 ARG A C 1
ATOM 763 O O . ARG A 1 98 ? -5.503 -19.739 -26.548 1.00 94.06 98 ARG A O 1
ATOM 770 N N . ILE A 1 99 ? -4.972 -19.746 -24.377 1.00 95.38 99 ILE A N 1
ATOM 771 C CA . ILE A 1 99 ? -6.319 -20.093 -23.918 1.00 95.38 99 ILE A CA 1
ATOM 772 C C . ILE A 1 99 ? -6.798 -19.033 -22.932 1.00 95.38 99 ILE A C 1
ATOM 774 O O . ILE A 1 99 ? -6.112 -18.721 -21.957 1.00 95.38 9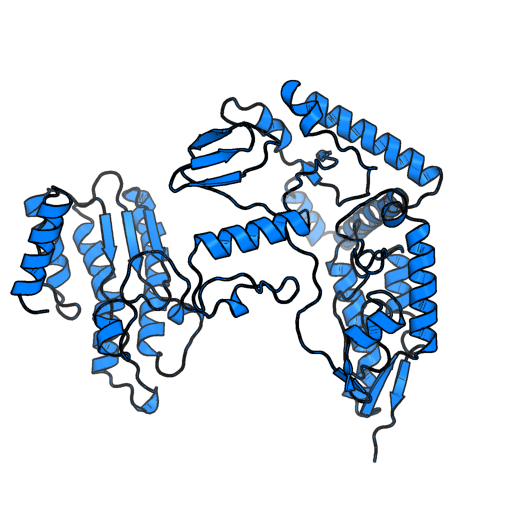9 ILE A O 1
ATOM 778 N N . VAL A 1 100 ? -7.989 -18.496 -23.178 1.00 94.62 100 VAL A N 1
ATOM 779 C CA . VAL A 1 100 ? -8.643 -17.518 -22.308 1.00 94.62 100 VAL A CA 1
ATOM 780 C C . VAL A 1 100 ? -9.984 -18.076 -21.852 1.00 94.62 100 VAL A C 1
ATOM 782 O O . VAL A 1 100 ? -10.901 -18.258 -22.650 1.00 94.62 100 VAL A O 1
ATOM 785 N N . ASN A 1 101 ? -10.096 -18.335 -20.553 1.00 95.31 101 ASN A N 1
ATOM 786 C CA . ASN A 1 101 ? -11.333 -18.754 -19.905 1.00 95.31 101 ASN A CA 1
ATOM 787 C C . ASN A 1 101 ? -12.034 -17.549 -19.277 1.00 95.31 101 ASN A C 1
ATOM 789 O O . ASN A 1 101 ? -11.410 -16.792 -18.533 1.00 95.31 101 ASN A O 1
ATOM 793 N N . ILE A 1 102 ? -13.333 -17.387 -19.527 1.00 90.31 102 ILE A N 1
ATOM 794 C CA . ILE A 1 102 ? -14.111 -16.287 -18.950 1.00 90.31 102 ILE A CA 1
ATOM 795 C C . ILE A 1 102 ? -14.826 -16.763 -17.676 1.00 90.31 102 ILE A C 1
ATOM 797 O O . ILE A 1 102 ? -15.816 -17.501 -17.731 1.00 90.31 102 ILE A O 1
ATOM 801 N N . SER A 1 103 ? -14.302 -16.344 -16.520 1.00 91.50 103 SER A N 1
ATOM 802 C CA . SER A 1 103 ? -14.936 -16.487 -15.203 1.00 91.50 103 SER A CA 1
ATOM 803 C C . SER A 1 103 ? -15.938 -15.334 -14.967 1.00 91.50 103 SER A C 1
ATOM 805 O O . SER A 1 103 ? -16.547 -14.828 -15.906 1.00 91.50 103 SER A O 1
ATOM 807 N N . SER A 1 104 ? -16.153 -14.930 -13.718 1.00 84.25 104 SER A N 1
ATOM 808 C CA . SER A 1 104 ? -16.983 -13.797 -13.304 1.00 84.25 104 SER A CA 1
ATOM 809 C C . SER A 1 104 ? -16.465 -13.245 -11.976 1.00 84.25 104 SER A C 1
ATOM 811 O O . SER A 1 104 ? -15.902 -13.997 -11.177 1.00 84.25 104 SER A O 1
ATOM 813 N N . VAL A 1 105 ? -16.669 -11.958 -11.692 1.00 81.81 105 VAL A N 1
ATOM 814 C CA . VAL A 1 105 ? -16.447 -11.416 -10.336 1.00 81.81 105 VAL A CA 1
ATOM 815 C C . VAL A 1 105 ? -17.290 -12.134 -9.270 1.00 81.81 105 VAL A C 1
ATOM 817 O O . VAL A 1 105 ? -16.853 -12.265 -8.124 1.00 81.81 105 VAL A O 1
ATOM 820 N N . LEU A 1 106 ? -18.444 -12.700 -9.656 1.00 78.19 106 LEU A N 1
ATOM 821 C CA . LEU A 1 106 ? -19.318 -13.478 -8.773 1.00 78.19 106 LEU A CA 1
ATOM 822 C C . LEU A 1 106 ? -18.610 -14.693 -8.171 1.00 78.19 106 LEU A C 1
ATOM 824 O O . LEU A 1 106 ? -18.887 -15.041 -7.028 1.00 78.19 106 LEU A O 1
ATOM 828 N N . ALA A 1 107 ? -17.644 -15.281 -8.889 1.00 81.94 107 ALA A N 1
ATOM 829 C CA . ALA A 1 107 ? -16.827 -16.390 -8.397 1.00 81.94 107 ALA A CA 1
ATOM 830 C C . ALA A 1 107 ? -16.015 -16.034 -7.136 1.00 81.94 107 ALA A C 1
ATOM 832 O O . ALA A 1 107 ? -15.552 -16.930 -6.432 1.00 81.94 107 ALA A O 1
ATOM 833 N N . ARG A 1 108 ? -15.827 -14.736 -6.854 1.00 78.69 108 ARG A N 1
ATOM 834 C CA . ARG A 1 108 ? -15.029 -14.229 -5.729 1.00 78.69 108 ARG A CA 1
ATOM 835 C C . ARG A 1 108 ? -15.832 -13.427 -4.715 1.00 78.69 108 ARG A C 1
ATOM 837 O O . ARG A 1 108 ? -15.491 -13.457 -3.539 1.00 78.69 108 ARG A O 1
ATOM 844 N N . MET A 1 109 ? -16.851 -12.697 -5.164 1.00 76.88 109 MET A N 1
ATOM 845 C CA . MET A 1 109 ? -17.628 -11.802 -4.301 1.00 76.88 109 MET A CA 1
ATOM 846 C C . MET A 1 109 ? -18.795 -12.510 -3.614 1.00 76.88 109 MET A C 1
ATOM 848 O O . MET A 1 109 ? -19.068 -12.233 -2.450 1.00 76.88 109 MET A O 1
ATOM 852 N N . GLY A 1 110 ? -19.460 -13.436 -4.312 1.00 71.94 110 GLY A N 1
ATOM 853 C CA . GLY A 1 110 ? -20.739 -13.973 -3.859 1.00 71.94 110 GLY A CA 1
ATOM 854 C C . GLY A 1 110 ? -21.880 -12.962 -3.980 1.00 71.94 110 GLY A C 1
ATOM 855 O O . GLY A 1 110 ? -21.739 -11.785 -3.665 1.00 71.94 110 GLY A O 1
ATOM 856 N N . SER A 1 111 ? -23.036 -13.431 -4.438 1.00 76.00 111 SER A N 1
ATOM 857 C CA . SER A 1 111 ? -24.288 -12.676 -4.404 1.00 76.00 111 SER A CA 1
ATOM 858 C C . SER A 1 111 ? -25.444 -13.636 -4.138 1.00 76.00 111 SER A C 1
ATOM 860 O O . SER A 1 111 ? -25.367 -14.817 -4.503 1.00 76.00 111 SER A O 1
ATOM 862 N N . ALA A 1 112 ? -26.515 -13.152 -3.506 1.00 81.06 112 ALA A N 1
ATOM 863 C CA . ALA A 1 112 ? -27.743 -13.932 -3.379 1.00 81.06 112 ALA A CA 1
ATOM 864 C C . ALA A 1 112 ? -28.196 -14.428 -4.766 1.00 81.06 112 ALA A C 1
ATOM 866 O O . ALA A 1 112 ? -27.886 -13.811 -5.781 1.00 81.06 112 ALA A O 1
ATOM 867 N N . SER A 1 113 ? -28.869 -15.580 -4.809 1.00 84.31 113 SER A N 1
ATOM 868 C CA . SER A 1 113 ? -29.355 -16.252 -6.030 1.00 84.31 113 SER A CA 1
ATOM 869 C C . SER A 1 113 ? -28.317 -16.726 -7.069 1.00 84.31 113 SER A C 1
ATOM 871 O O . SER A 1 113 ? -28.691 -17.336 -8.063 1.00 84.31 113 SER A O 1
ATOM 873 N N . THR A 1 114 ? -27.012 -16.550 -6.836 1.00 87.69 114 THR A N 1
ATOM 874 C CA . THR A 1 114 ? -25.973 -16.895 -7.835 1.00 87.69 114 THR A CA 1
ATOM 875 C C . THR A 1 114 ? -25.254 -18.224 -7.584 1.00 87.69 114 THR A C 1
ATOM 877 O O . THR A 1 114 ? -24.212 -18.483 -8.185 1.00 87.69 114 THR A O 1
ATOM 880 N N . THR A 1 115 ? -25.777 -19.092 -6.709 1.00 90.62 115 THR A N 1
ATOM 881 C CA . THR A 1 115 ? -25.070 -20.283 -6.197 1.00 90.62 115 THR A CA 1
ATOM 882 C C . THR A 1 115 ? -24.466 -21.166 -7.297 1.00 90.62 115 THR A C 1
ATOM 884 O O . THR A 1 115 ? -23.279 -21.490 -7.233 1.00 90.62 115 THR A O 1
ATOM 887 N N . ALA A 1 116 ? -25.242 -21.522 -8.326 1.00 90.31 116 ALA A N 1
ATOM 888 C CA . ALA A 1 116 ? -24.777 -22.374 -9.425 1.00 90.31 116 ALA A CA 1
ATOM 889 C C . ALA A 1 116 ? -23.761 -21.665 -10.341 1.00 90.31 116 ALA A C 1
ATOM 891 O O . ALA A 1 116 ? -22.719 -22.229 -10.687 1.00 90.31 116 ALA A O 1
ATOM 892 N N . CYS A 1 117 ? -24.028 -20.403 -10.696 1.00 87.44 117 CYS A N 1
ATOM 893 C CA . CYS A 1 117 ? -23.114 -19.590 -11.501 1.00 87.44 117 CYS A CA 1
ATOM 894 C C . CYS A 1 117 ? -21.760 -19.433 -10.793 1.00 87.44 117 CYS A C 1
ATOM 896 O O . CYS A 1 117 ? -20.721 -19.740 -11.382 1.00 87.44 117 CYS A O 1
ATOM 898 N N . LEU A 1 118 ? -21.774 -19.056 -9.511 1.00 91.81 118 LEU A N 1
ATOM 899 C CA . LEU A 1 118 ? -20.584 -18.935 -8.673 1.00 91.81 118 LEU A CA 1
ATOM 900 C C . LEU A 1 118 ? -19.794 -20.241 -8.647 1.00 91.81 118 LEU A C 1
ATOM 902 O O . LEU A 1 118 ? -18.599 -20.225 -8.944 1.00 91.81 118 LEU A O 1
ATOM 906 N N . ALA A 1 119 ? -20.450 -21.365 -8.342 1.00 94.25 119 ALA A N 1
ATOM 907 C CA . ALA A 1 119 ? -19.797 -22.668 -8.271 1.00 94.25 119 ALA A CA 1
ATOM 908 C C . ALA A 1 119 ? -19.109 -23.032 -9.596 1.00 94.25 119 ALA A C 1
ATOM 910 O O . ALA A 1 119 ? -17.928 -23.386 -9.604 1.00 94.25 119 ALA A O 1
ATOM 911 N N . SER A 1 120 ? -19.808 -22.871 -10.723 1.00 94.81 120 SER A N 1
ATOM 912 C CA . SER A 1 120 ? -19.269 -23.194 -12.049 1.00 94.81 120 SER A CA 1
ATOM 913 C C . SER A 1 120 ? -18.061 -22.328 -12.437 1.00 94.81 120 SER A C 1
ATOM 915 O O . SER A 1 120 ? -17.069 -22.836 -12.962 1.00 94.81 120 SER A O 1
ATOM 917 N N . LYS A 1 121 ? -18.104 -21.023 -12.137 1.00 93.62 121 LYS A N 1
ATOM 918 C CA . LYS A 1 121 ? -17.057 -20.058 -12.499 1.00 93.62 121 LYS A CA 1
ATOM 919 C C . LYS A 1 121 ? -15.841 -20.162 -11.570 1.00 93.62 121 LYS A C 1
ATOM 921 O O . LYS A 1 121 ? -14.706 -20.155 -12.046 1.00 93.62 121 LYS A O 1
ATOM 926 N N . ALA A 1 122 ? -16.054 -20.396 -10.274 1.00 94.19 122 ALA A N 1
ATOM 927 C CA . ALA A 1 122 ? -14.978 -20.700 -9.329 1.00 94.19 122 ALA A CA 1
ATOM 928 C C . ALA A 1 122 ? -14.278 -22.031 -9.662 1.00 94.19 122 ALA A C 1
ATOM 930 O O . ALA A 1 122 ? -13.047 -22.126 -9.604 1.00 94.19 122 ALA A O 1
ATOM 931 N N . ALA A 1 123 ? -15.039 -23.051 -10.075 1.00 96.31 123 ALA A N 1
ATOM 932 C CA . ALA A 1 123 ? -14.477 -24.309 -10.554 1.00 96.31 123 ALA A CA 1
ATOM 933 C C . ALA A 1 123 ? -13.637 -24.105 -11.825 1.00 96.31 123 ALA A C 1
ATOM 935 O O . ALA A 1 123 ? -12.536 -24.649 -11.915 1.00 96.31 123 ALA A O 1
ATOM 936 N N . LEU A 1 124 ? -14.093 -23.270 -12.767 1.00 95.69 124 LEU A N 1
ATOM 937 C CA . LEU A 1 124 ? -13.347 -22.959 -13.988 1.00 95.69 124 LEU A CA 1
ATOM 938 C C . LEU A 1 124 ? -12.008 -22.269 -13.680 1.00 95.69 124 LEU A C 1
ATOM 940 O O . LEU A 1 124 ? -10.999 -22.591 -14.308 1.00 95.69 124 LEU A O 1
ATOM 944 N N . GLU A 1 125 ? -11.950 -21.384 -12.679 1.00 95.69 125 GLU A N 1
ATOM 945 C CA . GLU A 1 125 ? -10.684 -20.811 -12.192 1.00 95.69 125 GLU A CA 1
ATOM 946 C C . GLU A 1 125 ? -9.741 -21.883 -11.634 1.00 95.69 125 GLU A C 1
ATOM 948 O O . GLU A 1 125 ? -8.536 -21.855 -11.898 1.00 95.69 125 GLU A O 1
ATOM 953 N N . GLY A 1 126 ? -10.283 -22.837 -10.873 1.00 95.31 126 GLY A N 1
ATOM 954 C CA . GLY A 1 126 ? -9.543 -23.991 -10.365 1.00 95.31 126 GLY A CA 1
ATOM 955 C C . GLY A 1 126 ? -8.954 -24.842 -11.483 1.00 95.31 126 GLY A C 1
ATOM 956 O O . GLY A 1 126 ? -7.744 -25.069 -11.508 1.00 95.31 126 GLY A O 1
ATOM 957 N N . VAL A 1 127 ? -9.787 -25.246 -12.442 1.00 95.69 127 VAL A N 1
ATOM 958 C CA . VAL A 1 127 ? -9.357 -26.048 -13.592 1.00 95.69 127 VAL A CA 1
ATOM 959 C C . VAL A 1 127 ? -8.347 -25.290 -14.448 1.00 95.69 127 VAL A C 1
ATOM 961 O O . VAL A 1 127 ? -7.358 -25.873 -14.878 1.00 95.69 127 VAL A O 1
ATOM 964 N N . THR A 1 128 ? -8.519 -23.979 -14.629 1.00 95.38 128 THR A N 1
ATOM 965 C CA . THR A 1 128 ? -7.562 -23.155 -15.380 1.00 95.38 128 THR A CA 1
ATOM 966 C C . THR A 1 128 ? -6.157 -23.230 -14.786 1.00 95.38 128 THR A C 1
ATOM 968 O O . THR A 1 128 ? -5.192 -23.372 -15.532 1.00 95.38 128 THR A O 1
ATOM 971 N N . ARG A 1 129 ? -6.025 -23.201 -13.452 1.00 94.50 129 ARG A N 1
ATOM 972 C CA . ARG A 1 129 ? -4.718 -23.342 -12.786 1.00 94.50 129 ARG A CA 1
ATOM 973 C C . ARG A 1 129 ? -4.082 -24.709 -13.034 1.00 94.50 129 ARG A C 1
ATOM 975 O O . ARG A 1 129 ? -2.873 -24.769 -13.226 1.00 94.50 129 ARG A O 1
ATOM 982 N N . VAL A 1 130 ? -4.884 -25.775 -13.047 1.00 94.19 130 VAL A N 1
ATOM 983 C CA . VAL A 1 130 ? -4.405 -27.135 -13.341 1.00 94.19 130 VAL A CA 1
ATOM 984 C C . VAL A 1 130 ? -3.959 -27.244 -14.796 1.00 94.19 130 VAL A C 1
ATOM 986 O O . VAL A 1 130 ? -2.834 -27.648 -15.062 1.00 94.19 130 VAL A O 1
ATOM 989 N N . LEU A 1 131 ? -4.788 -26.806 -15.744 1.00 92.19 131 LEU A N 1
ATOM 990 C CA . LEU A 1 131 ? -4.444 -26.856 -17.166 1.00 92.19 131 LEU A CA 1
ATOM 991 C C . LEU A 1 131 ? -3.200 -26.018 -17.480 1.00 92.19 131 LEU A C 1
ATOM 993 O O . LEU A 1 131 ? -2.376 -26.426 -18.298 1.00 92.19 131 LEU A O 1
ATOM 997 N N . ALA A 1 132 ? -3.042 -24.863 -16.825 1.00 91.19 132 ALA A N 1
ATOM 998 C CA . ALA A 1 132 ? -1.879 -24.000 -17.004 1.00 91.19 132 ALA A CA 1
ATOM 999 C C . ALA A 1 132 ? -0.574 -24.699 -16.606 1.00 91.19 132 ALA A C 1
ATOM 1001 O O . ALA A 1 132 ? 0.444 -24.492 -17.257 1.00 91.19 132 ALA A O 1
ATOM 1002 N N . THR A 1 133 ? -0.575 -25.533 -15.565 1.00 89.25 133 THR A N 1
ATOM 1003 C CA . THR A 1 133 ? 0.626 -26.283 -15.174 1.00 89.25 133 THR A CA 1
ATOM 1004 C C . THR A 1 133 ? 0.800 -27.554 -16.001 1.00 89.25 133 THR A C 1
ATOM 1006 O O . THR A 1 133 ? 1.917 -27.850 -16.422 1.00 89.25 133 THR A O 1
ATOM 1009 N N . GLU A 1 134 ? -0.290 -28.270 -16.278 1.00 90.50 134 GLU A N 1
ATOM 1010 C CA . GLU A 1 134 ? -0.292 -29.546 -16.999 1.00 90.50 134 GLU A CA 1
ATOM 1011 C C . GLU A 1 134 ? 0.114 -29.393 -18.471 1.00 90.50 134 GLU A C 1
ATOM 1013 O O . GLU A 1 134 ? 0.960 -30.135 -18.970 1.00 90.50 134 GLU A O 1
ATOM 1018 N N . LEU A 1 135 ? -0.445 -28.406 -19.177 1.00 89.50 135 LEU A N 1
ATOM 1019 C CA . LEU A 1 135 ? -0.231 -28.249 -20.618 1.00 89.50 135 LEU A CA 1
ATOM 1020 C C . LEU A 1 135 ? 1.019 -27.428 -20.951 1.00 89.50 135 LEU A C 1
ATOM 1022 O O . LEU A 1 135 ? 1.635 -27.651 -21.996 1.00 89.50 135 LEU A O 1
ATOM 1026 N N . ASN A 1 136 ? 1.432 -26.503 -20.080 1.00 83.69 136 ASN A N 1
ATOM 1027 C CA . ASN A 1 136 ? 2.544 -25.600 -20.381 1.00 83.69 136 ASN A CA 1
ATOM 1028 C C . ASN A 1 136 ? 3.881 -26.338 -20.556 1.00 83.69 136 ASN A C 1
ATOM 1030 O O . ASN A 1 136 ? 4.633 -26.016 -21.472 1.00 83.69 136 ASN A O 1
ATOM 1034 N N . GLN A 1 137 ? 4.155 -27.367 -19.746 1.00 79.31 137 GLN A N 1
ATOM 1035 C CA . GLN A 1 137 ? 5.426 -28.103 -19.816 1.00 79.31 137 GLN A CA 1
ATOM 1036 C C . GLN A 1 137 ? 5.663 -28.775 -21.173 1.00 79.31 137 GLN A C 1
ATOM 1038 O O . GLN A 1 137 ? 6.803 -28.870 -21.621 1.00 79.31 137 GLN A O 1
ATOM 1043 N N . LYS A 1 138 ? 4.594 -29.255 -21.816 1.00 83.94 138 LYS A N 1
ATOM 1044 C CA . LYS A 1 138 ? 4.681 -30.038 -23.052 1.00 83.94 138 LYS A CA 1
ATOM 1045 C C . LYS A 1 138 ? 4.385 -29.218 -24.307 1.00 83.94 138 LYS A C 1
ATOM 1047 O O . LYS A 1 138 ? 4.970 -29.493 -25.348 1.00 83.94 138 LYS A O 1
ATOM 1052 N N . TYR A 1 139 ? 3.485 -28.241 -24.214 1.00 84.31 139 TYR A N 1
ATOM 1053 C CA . TYR A 1 139 ? 2.926 -27.549 -25.379 1.00 84.31 139 TYR A CA 1
ATOM 1054 C C . TYR A 1 139 ? 3.192 -26.033 -25.392 1.00 84.31 139 TYR A C 1
ATOM 1056 O O . TYR A 1 139 ? 2.708 -25.355 -26.292 1.00 84.31 139 TYR A O 1
ATOM 1064 N N . ASN A 1 140 ? 3.950 -25.488 -24.426 1.00 83.62 140 ASN A N 1
ATOM 1065 C CA . ASN A 1 140 ? 4.291 -24.056 -24.346 1.00 83.62 140 ASN A CA 1
ATOM 1066 C C . ASN A 1 140 ? 3.053 -23.129 -24.424 1.00 83.62 140 ASN A C 1
ATOM 1068 O O . ASN A 1 140 ? 2.984 -22.182 -25.216 1.00 83.62 140 ASN A O 1
ATOM 1072 N N . VAL A 1 141 ? 2.038 -23.447 -23.616 1.00 84.69 141 VAL A N 1
ATOM 1073 C CA . VAL A 1 141 ? 0.726 -22.784 -23.620 1.00 84.69 141 VAL A CA 1
ATOM 1074 C C . VAL A 1 141 ? 0.653 -21.711 -22.542 1.00 84.69 141 VAL A C 1
ATOM 1076 O O . VAL A 1 141 ? 0.953 -21.977 -21.379 1.00 84.69 141 VAL A O 1
ATOM 1079 N N . ALA A 1 142 ? 0.124 -20.536 -22.891 1.00 89.69 142 ALA A N 1
ATOM 1080 C CA . ALA A 1 142 ? -0.342 -19.575 -21.893 1.00 89.69 142 ALA A CA 1
ATOM 1081 C C . ALA A 1 142 ? -1.862 -19.697 -21.715 1.00 89.69 142 ALA A C 1
ATOM 1083 O O . ALA A 1 142 ? -2.625 -19.473 -22.657 1.00 89.69 142 ALA A O 1
ATOM 1084 N N . ILE A 1 143 ? -2.296 -20.045 -20.504 1.00 92.75 143 ILE A N 1
ATOM 1085 C CA . ILE A 1 143 ? -3.709 -20.214 -20.149 1.00 92.75 143 ILE A CA 1
ATOM 1086 C C . ILE A 1 143 ? -4.042 -19.220 -19.043 1.00 92.75 143 ILE A C 1
ATOM 1088 O O . ILE A 1 143 ? -3.418 -19.242 -17.985 1.00 92.75 143 ILE A O 1
ATOM 1092 N N . ASN A 1 144 ? -5.026 -18.359 -19.284 1.00 91.56 144 ASN A N 1
ATOM 1093 C CA . ASN A 1 144 ? -5.467 -17.349 -18.329 1.00 91.56 144 ASN A CA 1
ATOM 1094 C C . ASN A 1 144 ? -6.973 -17.429 -18.098 1.00 91.56 144 ASN A C 1
ATOM 1096 O O . ASN A 1 144 ? -7.734 -17.856 -18.967 1.00 91.56 144 ASN A O 1
ATOM 1100 N N . CYS A 1 145 ? -7.399 -16.977 -16.920 1.00 89.69 145 CYS A N 1
ATOM 1101 C CA . CYS A 1 145 ? -8.804 -16.812 -16.589 1.00 89.69 145 CYS A CA 1
ATOM 1102 C C . CYS A 1 145 ? -9.086 -15.343 -16.272 1.00 89.69 145 CYS A C 1
ATOM 1104 O O . CYS A 1 145 ? -8.364 -14.743 -15.477 1.00 89.69 145 CYS A O 1
ATOM 1106 N N . VAL A 1 146 ? -10.103 -14.769 -16.911 1.00 88.38 146 VAL A N 1
ATOM 1107 C CA . VAL A 1 146 ? -10.491 -13.361 -16.754 1.00 88.38 146 VAL A CA 1
ATOM 1108 C C . VAL A 1 146 ? -11.834 -13.291 -16.036 1.00 88.38 146 VAL A C 1
ATOM 1110 O O . VAL A 1 146 ? -12.736 -14.067 -16.340 1.00 88.38 146 VAL A O 1
ATOM 1113 N N . ASN A 1 147 ? -11.975 -12.356 -15.097 1.00 85.50 147 ASN A N 1
ATOM 1114 C CA . ASN A 1 147 ? -13.163 -12.183 -14.260 1.00 85.50 147 ASN A CA 1
ATOM 1115 C C . ASN A 1 147 ? -13.857 -10.848 -14.579 1.00 85.50 147 ASN A C 1
ATOM 1117 O O . ASN A 1 147 ? -13.613 -9.871 -13.872 1.00 85.50 147 ASN A O 1
ATOM 1121 N N . PRO A 1 148 ? -14.678 -10.770 -15.640 1.00 77.62 148 PRO A N 1
ATOM 1122 C CA . PRO A 1 148 ? -15.439 -9.562 -15.935 1.00 77.62 148 PRO A CA 1
ATOM 1123 C C . PRO A 1 148 ? -16.586 -9.347 -14.930 1.00 77.62 148 PRO A C 1
ATOM 1125 O O . PRO A 1 148 ? -17.126 -10.307 -14.363 1.00 77.62 148 PRO A O 1
ATOM 1128 N N . ASP A 1 149 ? -16.943 -8.076 -14.742 1.00 71.62 149 ASP A N 1
ATOM 1129 C CA . ASP A 1 149 ? -18.224 -7.616 -14.175 1.00 71.62 149 ASP A CA 1
ATOM 1130 C C . ASP A 1 149 ? -19.319 -7.655 -15.275 1.00 71.62 149 ASP A C 1
ATOM 1132 O O . ASP A 1 149 ? -18.986 -8.019 -16.411 1.00 71.62 149 ASP A O 1
ATOM 1136 N N . PRO A 1 150 ? -20.608 -7.329 -15.022 1.00 65.06 150 PRO A N 1
ATOM 1137 C CA . PRO A 1 150 ? -21.623 -7.256 -16.063 1.00 65.06 150 PRO A CA 1
ATOM 1138 C C . PRO A 1 150 ? -21.153 -6.477 -17.289 1.00 65.06 150 PRO A C 1
ATOM 1140 O O . PRO A 1 150 ? -20.754 -5.317 -17.214 1.00 65.06 150 PRO A O 1
ATOM 1143 N N . VAL A 1 151 ? -21.227 -7.139 -18.440 1.00 62.88 151 VAL A N 1
ATOM 1144 C CA . VAL A 1 151 ? -20.909 -6.549 -19.737 1.00 62.88 151 VAL A CA 1
ATOM 1145 C C . VAL A 1 151 ? -22.218 -6.332 -20.478 1.00 62.88 151 VAL A C 1
ATOM 1147 O O . VAL A 1 151 ? -23.044 -7.246 -20.566 1.00 62.88 151 VAL A O 1
ATOM 1150 N N . ALA A 1 152 ? -22.398 -5.133 -21.033 1.00 58.84 152 ALA A N 1
ATOM 1151 C CA . ALA A 1 152 ? -23.565 -4.755 -21.822 1.00 58.84 152 ALA A CA 1
ATOM 1152 C C . ALA A 1 152 ? -23.638 -5.566 -23.131 1.00 58.84 152 ALA A C 1
ATOM 1154 O O . ALA A 1 152 ? -23.225 -5.125 -24.199 1.00 58.84 152 ALA A O 1
ATOM 1155 N N . THR A 1 153 ? -24.149 -6.790 -23.036 1.00 58.59 153 THR A N 1
ATOM 1156 C CA . THR A 1 153 ? -24.403 -7.688 -24.167 1.00 58.59 153 THR A CA 1
ATOM 1157 C C . THR A 1 153 ? -25.883 -7.682 -24.507 1.00 58.59 153 THR A C 1
ATOM 1159 O O . THR A 1 153 ? -26.710 -7.535 -23.617 1.00 58.59 153 THR A O 1
ATOM 1162 N N . ASP A 1 154 ? -26.255 -7.961 -25.755 1.00 62.38 154 ASP A N 1
ATOM 1163 C CA . ASP A 1 154 ? -27.670 -8.118 -26.134 1.00 62.38 154 ASP A CA 1
ATOM 1164 C C . ASP A 1 154 ? -28.453 -9.086 -25.228 1.00 62.38 154 ASP A C 1
ATOM 1166 O O . ASP A 1 154 ? -29.664 -8.952 -25.096 1.00 62.38 154 ASP A O 1
ATOM 1170 N N . MET A 1 155 ? -27.777 -10.074 -24.625 1.00 63.53 155 MET A N 1
ATOM 1171 C CA . MET A 1 155 ? -28.366 -10.984 -23.640 1.00 63.53 155 MET A CA 1
ATOM 1172 C C . MET A 1 155 ? -28.708 -10.245 -22.341 1.00 63.53 155 MET A C 1
ATOM 1174 O O . MET A 1 155 ? -29.854 -10.278 -21.912 1.00 63.53 155 MET A O 1
ATOM 1178 N N . TRP A 1 156 ? -27.740 -9.526 -21.769 1.00 58.38 156 TRP A N 1
ATOM 1179 C CA . TRP A 1 156 ? -27.923 -8.707 -20.568 1.00 58.38 156 TRP A CA 1
ATOM 1180 C C . TRP A 1 156 ? -28.965 -7.601 -20.781 1.00 58.38 156 TRP A C 1
ATOM 1182 O O . TRP A 1 156 ? -29.852 -7.394 -19.961 1.00 58.38 156 TRP A O 1
ATOM 1192 N N . LEU A 1 157 ? -28.896 -6.931 -21.931 1.00 59.62 157 LEU A N 1
ATOM 1193 C CA . LEU A 1 157 ? -29.747 -5.806 -22.319 1.00 59.62 157 LEU A CA 1
ATOM 1194 C C . LEU A 1 157 ? -31.181 -6.213 -22.685 1.00 59.62 157 LEU A C 1
ATOM 1196 O O . LEU A 1 157 ? -32.066 -5.364 -22.711 1.00 59.62 157 LEU A O 1
ATOM 1200 N N . ARG A 1 158 ? -31.424 -7.489 -23.012 1.00 60.62 158 ARG A N 1
ATOM 1201 C CA . ARG A 1 158 ? -32.780 -8.017 -23.233 1.00 60.62 158 ARG A CA 1
ATOM 1202 C C . ARG A 1 158 ? -33.531 -8.175 -21.914 1.00 60.62 158 ARG A C 1
ATOM 1204 O O . ARG A 1 158 ? -34.734 -7.940 -21.873 1.00 60.62 158 ARG A O 1
ATOM 1211 N N . ASP A 1 159 ? -32.811 -8.588 -20.878 1.00 55.66 159 ASP A N 1
ATOM 1212 C CA . ASP A 1 159 ? -33.377 -8.969 -19.585 1.00 55.66 159 ASP A CA 1
ATOM 1213 C C . ASP A 1 159 ? -33.288 -7.810 -18.559 1.00 55.66 159 ASP A C 1
ATOM 1215 O O . ASP A 1 159 ? -33.777 -7.924 -17.437 1.00 55.66 159 ASP A O 1
ATOM 1219 N N . THR A 1 160 ? -32.731 -6.658 -18.965 1.00 48.78 160 THR A N 1
ATOM 1220 C CA . THR A 1 160 ? -32.655 -5.406 -18.192 1.00 48.78 160 THR A CA 1
ATOM 1221 C C . THR A 1 160 ? -33.300 -4.235 -18.961 1.00 48.78 160 THR A C 1
ATOM 1223 O O . THR A 1 160 ? -33.252 -4.180 -20.186 1.00 48.78 160 THR A O 1
ATOM 1226 N N . SER A 1 161 ? -33.969 -3.308 -18.257 1.00 42.25 161 SER A N 1
ATOM 1227 C CA . SER A 1 161 ? -34.643 -2.115 -18.826 1.00 42.25 161 SER A CA 1
ATOM 1228 C C . SER A 1 161 ? -33.690 -1.242 -19.678 1.00 42.25 161 SER A C 1
ATOM 1230 O O . SER A 1 161 ? -32.478 -1.324 -19.494 1.00 42.25 161 SER A O 1
ATOM 1232 N N . PRO A 1 162 ? -34.186 -0.414 -20.626 1.00 40.62 162 PRO A N 1
ATOM 1233 C CA . PRO A 1 162 ? -33.504 -0.191 -21.896 1.00 40.62 162 PRO A CA 1
ATOM 1234 C C . PRO A 1 162 ? -32.145 0.518 -21.760 1.00 40.62 162 PRO A C 1
ATOM 1236 O O . PRO A 1 162 ? -32.006 1.423 -20.934 1.00 40.62 162 PRO A O 1
ATOM 1239 N N . PRO A 1 163 ? -31.159 0.186 -22.615 1.00 42.47 163 PRO A N 1
ATOM 1240 C CA . PRO A 1 163 ? -29.778 0.603 -22.438 1.00 42.47 163 PRO A CA 1
ATOM 1241 C C . PRO A 1 163 ? -29.379 1.792 -23.311 1.00 42.47 163 PRO A C 1
ATOM 1243 O O . PRO A 1 163 ? -29.797 1.934 -24.463 1.00 42.47 163 PRO A O 1
ATOM 1246 N N . CYS A 1 164 ? -28.488 2.611 -22.757 1.00 35.91 164 CYS A N 1
ATOM 1247 C CA . CYS A 1 164 ? -27.744 3.645 -23.465 1.00 35.91 164 CYS A CA 1
ATOM 1248 C C . CYS A 1 164 ? -26.884 3.000 -24.579 1.00 35.91 164 CYS A C 1
ATOM 1250 O O . CYS A 1 164 ? -26.117 2.080 -24.304 1.00 35.91 164 CYS A O 1
ATOM 1252 N N . ARG A 1 165 ? -27.028 3.443 -25.838 1.00 34.84 165 ARG A N 1
ATOM 1253 C CA . ARG A 1 165 ? -26.250 2.964 -27.004 1.00 34.84 165 ARG A CA 1
ATOM 1254 C C . ARG A 1 165 ? -25.040 3.886 -27.285 1.00 34.84 165 ARG A C 1
ATOM 1256 O O . ARG A 1 165 ? -25.280 5.033 -27.638 1.00 34.84 165 ARG A O 1
ATOM 1263 N N . ASP A 1 166 ? -23.824 3.331 -27.117 1.00 35.59 166 ASP A N 1
ATOM 1264 C CA . ASP A 1 166 ? -22.475 3.472 -27.769 1.00 35.59 166 ASP A CA 1
ATOM 1265 C C . ASP A 1 166 ? -21.981 4.809 -28.417 1.00 35.59 166 ASP A C 1
ATOM 1267 O O . ASP A 1 166 ? -22.828 5.588 -28.846 1.00 35.59 166 ASP A O 1
ATOM 1271 N N . PRO A 1 167 ? -20.654 5.114 -28.622 1.00 41.12 167 PRO A N 1
ATOM 1272 C CA . PRO A 1 167 ? -19.433 4.278 -28.533 1.00 41.12 167 PRO A CA 1
ATOM 1273 C C . PRO A 1 167 ? -18.166 4.949 -27.926 1.00 41.12 167 PRO A C 1
ATOM 1275 O O . PRO A 1 167 ? -17.034 4.591 -28.246 1.00 41.12 167 PRO A O 1
ATOM 1278 N N . GLY A 1 168 ? -18.300 5.978 -27.091 1.00 41.09 168 GLY A N 1
ATOM 1279 C CA . GLY A 1 168 ? -17.156 6.593 -26.406 1.00 41.09 168 GLY A CA 1
ATOM 1280 C C . GLY A 1 168 ? -17.224 6.233 -24.940 1.00 41.09 168 GLY A C 1
ATOM 1281 O O . GLY A 1 168 ? -18.204 6.633 -24.326 1.00 41.09 168 GLY A O 1
ATOM 1282 N N . CYS A 1 169 ? -16.237 5.506 -24.402 1.00 44.12 169 CYS A N 1
ATOM 1283 C CA . CYS A 1 169 ? -16.180 5.070 -23.001 1.00 44.12 169 CYS A CA 1
ATOM 1284 C C . CYS A 1 169 ? -16.526 6.221 -22.040 1.00 44.12 169 CYS A C 1
ATOM 1286 O O . CYS A 1 169 ? -15.677 7.023 -21.647 1.00 44.12 169 CYS A O 1
ATOM 1288 N N . GLY A 1 170 ? -17.807 6.338 -21.720 1.00 53.41 170 GLY A N 1
ATOM 1289 C CA . GLY A 1 170 ? -18.349 7.122 -20.636 1.00 53.41 170 GLY A CA 1
ATOM 1290 C C . GLY A 1 170 ? -18.569 6.170 -19.486 1.00 53.41 170 GLY A C 1
ATOM 1291 O O . GLY A 1 170 ? -18.769 4.971 -19.676 1.00 53.41 170 GLY A O 1
ATOM 1292 N N . VAL A 1 171 ? -18.462 6.706 -18.292 1.00 48.00 171 VAL A N 1
ATOM 1293 C CA . VAL A 1 171 ? -18.702 5.921 -17.095 1.00 48.00 171 VAL A CA 1
ATOM 1294 C C . VAL A 1 171 ? -20.191 5.781 -16.825 1.00 48.00 171 VAL A C 1
ATOM 1296 O O . VAL A 1 171 ? -20.971 6.688 -17.099 1.00 48.00 171 VAL A O 1
ATOM 1299 N N . ASP A 1 172 ? -20.579 4.637 -16.288 1.00 51.72 172 ASP A N 1
ATOM 1300 C CA . ASP A 1 172 ? -21.953 4.248 -15.973 1.00 51.72 172 ASP A CA 1
ATOM 1301 C C . ASP A 1 172 ? -22.416 4.716 -14.582 1.00 51.72 172 ASP A C 1
ATOM 1303 O O . ASP A 1 172 ? -23.600 4.632 -14.257 1.00 51.72 172 ASP A O 1
ATOM 1307 N N . ILE A 1 173 ? -21.508 5.279 -13.779 1.00 51.75 173 ILE A N 1
ATOM 1308 C CA . ILE A 1 173 ? -21.818 5.906 -12.490 1.00 51.75 173 ILE A CA 1
ATOM 1309 C C . ILE A 1 173 ? -21.892 7.444 -12.663 1.00 51.75 173 ILE A C 1
ATOM 1311 O O . ILE A 1 173 ? -21.116 8.024 -13.428 1.00 51.75 173 ILE A O 1
ATOM 1315 N N . PRO A 1 174 ? -22.811 8.160 -11.986 1.00 67.44 174 PRO A N 1
ATOM 1316 C CA . PRO A 1 174 ? -22.890 9.613 -12.102 1.00 67.44 174 PRO A CA 1
ATOM 1317 C C . PRO A 1 174 ? -21.575 10.335 -11.757 1.00 67.44 174 PRO A C 1
ATOM 1319 O O . PRO A 1 174 ? -20.847 9.936 -10.850 1.00 67.44 174 PRO A O 1
ATOM 1322 N N . ALA A 1 175 ? -21.301 11.452 -12.434 1.00 67.94 175 ALA A N 1
ATOM 1323 C CA . ALA A 1 175 ? -20.065 12.240 -12.385 1.00 67.94 175 ALA A CA 1
ATOM 1324 C C . ALA A 1 175 ? -19.612 12.584 -10.961 1.00 67.94 175 ALA A C 1
ATOM 1326 O O . ALA A 1 175 ? -18.419 12.614 -10.661 1.00 67.94 175 ALA A O 1
ATOM 1327 N N . VAL A 1 176 ? -20.584 12.802 -10.073 1.00 67.00 176 VAL A N 1
ATOM 1328 C CA . VAL A 1 176 ? -20.374 13.112 -8.654 1.00 67.00 176 VAL A CA 1
ATOM 1329 C C . VAL A 1 176 ? -19.589 12.015 -7.928 1.00 67.00 176 VAL A C 1
ATOM 1331 O O . VAL A 1 176 ? -18.848 12.306 -6.995 1.00 67.00 176 VAL A O 1
ATOM 1334 N N . CYS A 1 177 ? -19.700 10.764 -8.382 1.00 65.50 177 CYS A N 1
ATOM 1335 C CA . CYS A 1 177 ? -18.985 9.615 -7.833 1.00 65.50 177 CYS A CA 1
ATOM 1336 C C . CYS A 1 177 ? -17.566 9.468 -8.400 1.00 65.50 177 CYS A C 1
ATOM 1338 O O . CYS A 1 177 ? -16.741 8.792 -7.792 1.00 65.50 177 CYS A O 1
ATOM 1340 N N . TYR A 1 178 ? -17.267 10.105 -9.536 1.00 61.78 178 TYR A N 1
ATOM 1341 C CA . TYR A 1 178 ? -15.922 10.137 -10.121 1.00 61.78 178 TYR A CA 1
ATOM 1342 C C . TYR A 1 178 ? -15.082 11.304 -9.627 1.00 61.78 178 TYR A C 1
ATOM 1344 O O . TYR A 1 178 ? -13.867 11.301 -9.820 1.00 61.78 178 TYR A O 1
ATOM 1352 N N . SER A 1 179 ? -15.694 12.277 -8.952 1.00 67.25 179 SER A N 1
ATOM 1353 C CA . SER A 1 179 ? -14.939 13.214 -8.139 1.00 67.25 179 SER A CA 1
ATOM 1354 C C . SER A 1 179 ? -14.555 12.590 -6.801 1.00 67.25 179 SER A C 1
ATOM 1356 O O . SER A 1 179 ? -15.403 12.119 -6.048 1.00 67.25 179 SER A O 1
ATOM 1358 N N . LEU A 1 180 ? -13.265 12.625 -6.486 1.00 63.75 180 LEU A N 1
ATOM 1359 C CA . LEU A 1 180 ? -12.747 12.330 -5.162 1.00 63.75 180 LEU A CA 1
ATOM 1360 C C . LEU A 1 180 ? -13.428 13.250 -4.152 1.00 63.75 180 LEU A C 1
ATOM 1362 O O . LEU A 1 180 ? -13.510 14.463 -4.350 1.00 63.75 180 LEU A O 1
ATOM 1366 N N . SER A 1 181 ? -13.866 12.671 -3.040 1.00 62.69 181 SER A N 1
ATOM 1367 C CA . SER A 1 181 ? -14.605 13.374 -1.986 1.00 62.69 181 SER A CA 1
ATOM 1368 C C . SER A 1 181 ? -13.886 14.617 -1.449 1.00 62.69 181 SER A C 1
ATOM 1370 O O . SER A 1 181 ? -14.535 15.571 -1.035 1.00 62.69 181 SER A O 1
ATOM 1372 N N . PHE A 1 182 ? -12.551 14.630 -1.484 1.00 59.34 182 PHE A N 1
ATOM 1373 C CA . PHE A 1 182 ? -11.719 15.748 -1.033 1.00 59.34 182 PHE A CA 1
ATOM 1374 C C . PHE A 1 182 ? -11.347 16.752 -2.139 1.00 59.34 182 PHE A C 1
ATOM 1376 O O . PHE A 1 182 ? -10.750 17.783 -1.837 1.00 59.34 182 PHE A O 1
ATOM 1383 N N . ALA A 1 183 ? -11.673 16.461 -3.402 1.00 62.03 183 ALA A N 1
ATOM 1384 C CA . ALA A 1 183 ? -11.459 17.349 -4.542 1.00 62.03 183 ALA A CA 1
ATOM 1385 C C . ALA A 1 183 ? -12.684 17.333 -5.481 1.00 62.03 183 ALA A C 1
ATOM 1387 O O . ALA A 1 183 ? -12.572 16.859 -6.615 1.00 62.03 183 ALA A O 1
ATOM 1388 N N . PRO A 1 184 ? -13.864 17.808 -5.035 1.00 79.88 184 PRO A N 1
ATOM 1389 C CA . PRO A 1 184 ? -15.084 17.771 -5.839 1.00 79.88 184 PRO A CA 1
ATOM 1390 C C . PRO A 1 184 ? -14.918 18.520 -7.167 1.00 79.88 184 PRO A C 1
ATOM 1392 O O . PRO A 1 184 ? -14.299 19.585 -7.209 1.00 79.88 184 PRO A O 1
ATOM 1395 N N . ASN A 1 185 ? -15.489 17.989 -8.251 1.00 73.00 185 ASN A N 1
ATOM 1396 C CA . ASN A 1 185 ? -15.423 18.622 -9.569 1.00 73.00 185 ASN A CA 1
ATOM 1397 C C . ASN A 1 185 ? -16.803 19.118 -10.018 1.00 73.00 185 ASN A C 1
ATOM 1399 O O . ASN A 1 185 ? -17.592 18.319 -10.522 1.00 73.00 185 ASN A O 1
ATOM 1403 N N . PRO A 1 186 ? -17.095 20.426 -9.900 1.00 80.94 186 PRO A N 1
ATOM 1404 C CA . PRO A 1 186 ? -18.346 20.990 -10.402 1.00 80.94 186 PRO A CA 1
ATOM 1405 C C . PRO A 1 186 ? -18.359 21.149 -11.932 1.00 80.94 186 PRO A C 1
ATOM 1407 O O . PRO A 1 186 ? -19.371 21.553 -12.490 1.00 80.94 186 PRO A O 1
ATOM 1410 N N . GLY A 1 187 ? -17.235 20.889 -12.612 1.00 76.88 187 GLY A N 1
ATOM 1411 C CA . GLY A 1 187 ? -17.039 21.183 -14.032 1.00 76.88 187 GLY A CA 1
ATOM 1412 C C . GLY A 1 187 ? -17.278 20.017 -14.991 1.00 76.88 187 GLY A C 1
ATOM 1413 O O . GLY A 1 187 ? -16.935 20.150 -16.162 1.00 76.88 187 GLY A O 1
ATOM 1414 N N . PHE A 1 188 ? -17.806 18.877 -14.531 1.00 80.12 188 PHE A N 1
ATOM 1415 C CA . PHE A 1 188 ? -18.225 17.815 -15.451 1.00 80.12 188 PHE A CA 1
ATOM 1416 C C . PHE A 1 188 ? -19.373 18.317 -16.327 1.00 80.12 188 PHE A C 1
ATOM 1418 O O . PHE A 1 188 ? -20.346 18.871 -15.817 1.00 80.12 188 PHE A O 1
ATOM 1425 N N . THR A 1 189 ? -19.266 18.139 -17.644 1.00 78.31 189 THR A N 1
ATOM 1426 C CA . THR A 1 189 ? -20.264 18.707 -18.567 1.00 78.31 189 THR A CA 1
ATOM 1427 C C . THR A 1 189 ? -21.490 17.811 -18.723 1.00 78.31 189 THR A C 1
ATOM 1429 O O . THR A 1 189 ? -22.514 18.240 -19.254 1.00 78.31 189 THR A O 1
ATOM 1432 N N . GLN A 1 190 ? -21.400 16.562 -18.254 1.00 72.12 190 GLN A N 1
ATOM 1433 C CA . GLN A 1 190 ? -22.435 15.540 -18.373 1.00 72.12 190 GLN A CA 1
ATOM 1434 C C . GLN A 1 190 ? -22.590 14.776 -17.056 1.00 72.12 190 GLN A C 1
ATOM 1436 O O . GLN A 1 190 ? -21.625 14.587 -16.317 1.00 72.12 190 GLN A O 1
ATOM 1441 N N . VAL A 1 191 ? -23.808 14.289 -16.791 1.00 69.12 191 VAL A N 1
ATOM 1442 C CA . VAL A 1 191 ? -24.104 13.433 -15.626 1.00 69.12 191 VAL A CA 1
ATOM 1443 C C . VAL A 1 191 ? -23.289 12.144 -15.671 1.00 69.12 191 VAL A C 1
ATOM 1445 O O . VAL A 1 191 ? -22.886 11.664 -14.625 1.00 69.12 191 VAL A O 1
ATOM 1448 N N . PHE A 1 192 ? -22.999 11.621 -16.858 1.00 69.81 192 PHE A N 1
ATOM 1449 C CA . PHE A 1 192 ? -22.144 10.457 -17.078 1.00 69.81 192 PHE A CA 1
ATOM 1450 C C . PHE A 1 192 ? -20.940 10.912 -17.910 1.00 69.81 192 PHE A C 1
ATOM 1452 O O . PHE A 1 192 ? -21.031 10.978 -19.139 1.00 69.81 192 PHE A O 1
ATOM 1459 N N . PRO A 1 193 ? -19.851 11.362 -17.263 1.00 61.41 193 PRO A N 1
ATOM 1460 C CA . PRO A 1 193 ? -18.769 12.046 -17.949 1.00 61.41 193 PRO A CA 1
ATOM 1461 C C . PRO A 1 193 ? -17.995 11.078 -18.842 1.00 61.41 193 PRO A C 1
ATOM 1463 O O . PRO A 1 193 ? -17.826 9.894 -18.548 1.00 61.41 193 PRO A O 1
ATOM 1466 N N 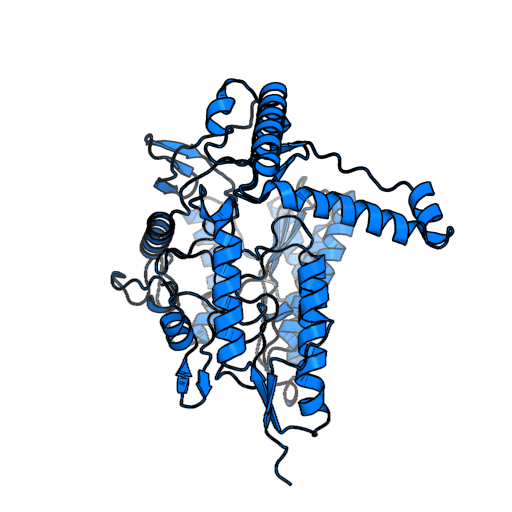. ARG A 1 194 ? -17.490 11.590 -19.962 1.00 68.12 194 ARG A N 1
ATOM 1467 C CA . ARG A 1 194 ? -16.651 10.799 -20.871 1.00 68.12 194 ARG A CA 1
ATOM 1468 C C . ARG A 1 194 ? -15.262 10.592 -20.268 1.00 68.12 194 ARG A C 1
ATOM 1470 O O . ARG A 1 194 ? -14.786 11.436 -19.508 1.00 68.12 194 ARG A O 1
ATOM 1477 N N . GLN A 1 195 ? -14.569 9.524 -20.667 1.00 59.97 195 GLN A N 1
ATOM 1478 C CA . GLN A 1 195 ? -13.220 9.190 -20.188 1.00 59.97 195 GLN A CA 1
ATOM 1479 C C . GLN A 1 195 ? -12.236 10.373 -20.244 1.00 59.97 195 GLN A C 1
ATOM 1481 O O . GLN A 1 195 ? -11.470 10.561 -19.302 1.00 59.97 195 GLN A O 1
ATOM 1486 N N . ALA A 1 196 ? -12.300 11.223 -21.274 1.00 58.41 196 ALA A N 1
ATOM 1487 C CA . ALA A 1 196 ? -11.457 12.416 -21.377 1.00 58.41 196 ALA A CA 1
ATOM 1488 C C . ALA A 1 196 ? -11.696 13.445 -20.251 1.00 58.41 196 ALA A C 1
ATOM 1490 O O . ALA A 1 196 ? -10.745 14.058 -19.771 1.00 58.41 196 ALA A O 1
ATOM 1491 N N . GLU A 1 197 ? -12.938 13.629 -19.793 1.00 68.94 197 GLU A N 1
ATOM 1492 C CA . GLU A 1 197 ? -13.244 14.545 -18.684 1.00 68.94 197 GLU A CA 1
ATOM 1493 C C . GLU A 1 197 ? -12.768 13.991 -17.346 1.00 68.94 197 GLU A C 1
ATOM 1495 O O . GLU A 1 197 ? -12.239 14.736 -16.524 1.00 68.94 197 GLU A O 1
ATOM 1500 N N . ILE A 1 198 ? -12.903 12.680 -17.146 1.00 66.25 198 ILE A N 1
ATOM 1501 C CA . ILE A 1 198 ? -12.415 11.996 -15.944 1.00 66.25 198 ILE A CA 1
ATOM 1502 C C . ILE A 1 198 ? -10.889 12.031 -15.906 1.00 66.25 198 ILE A C 1
ATOM 1504 O O . ILE A 1 198 ? -10.309 12.338 -14.869 1.00 66.25 198 ILE A O 1
ATOM 1508 N N . LEU A 1 199 ? -10.229 11.790 -17.040 1.00 62.94 199 LEU A N 1
ATOM 1509 C CA . LEU A 1 199 ? -8.778 11.891 -17.155 1.00 62.94 199 LEU A CA 1
ATOM 1510 C C . LEU A 1 199 ? -8.296 13.318 -16.875 1.00 62.94 199 LEU A C 1
ATOM 1512 O O . LEU A 1 199 ? -7.365 13.494 -16.096 1.00 62.94 199 LEU A O 1
ATOM 1516 N N . ASN A 1 200 ? -8.946 14.334 -17.451 1.00 69.88 200 ASN A N 1
ATOM 1517 C CA . ASN A 1 200 ? -8.621 15.736 -17.179 1.00 69.88 200 ASN A CA 1
ATOM 1518 C C . ASN A 1 200 ? -8.832 16.092 -15.706 1.00 69.88 200 ASN A C 1
ATOM 1520 O O . ASN A 1 200 ? -8.001 16.781 -15.117 1.00 69.88 200 ASN A O 1
ATOM 1524 N N . TYR A 1 201 ? -9.910 15.600 -15.096 1.00 79.81 201 TYR A N 1
ATOM 1525 C CA . TYR A 1 201 ? -10.166 15.761 -13.673 1.00 79.81 201 TYR A CA 1
ATOM 1526 C C . TYR A 1 201 ? -9.055 15.124 -12.822 1.00 79.81 201 TYR A C 1
ATOM 1528 O O . TYR A 1 201 ? -8.462 15.807 -11.989 1.00 79.81 201 TYR A O 1
ATOM 1536 N N . ILE A 1 202 ? -8.711 13.857 -13.069 1.00 67.25 202 ILE A N 1
ATOM 1537 C CA . ILE A 1 202 ? -7.660 13.138 -12.334 1.00 67.25 202 ILE A CA 1
ATOM 1538 C C . ILE A 1 202 ? -6.294 13.801 -12.541 1.00 67.25 202 ILE A C 1
ATOM 1540 O O . ILE A 1 202 ? -5.554 13.977 -11.577 1.00 67.25 202 ILE A O 1
ATOM 1544 N N . ALA A 1 203 ? -5.961 14.217 -13.765 1.00 62.44 203 ALA A N 1
ATOM 1545 C CA . ALA A 1 203 ? -4.712 14.912 -14.074 1.00 62.44 203 ALA A CA 1
ATOM 1546 C C . ALA A 1 203 ? -4.631 16.281 -13.381 1.00 62.44 203 ALA A C 1
ATOM 1548 O O . ALA A 1 203 ? -3.586 16.638 -12.832 1.00 62.44 203 ALA A O 1
ATOM 1549 N N . LYS A 1 204 ? -5.742 17.029 -13.346 1.00 70.25 204 LYS A N 1
ATOM 1550 C CA . LYS A 1 204 ? -5.843 18.289 -12.606 1.00 70.25 204 LYS A CA 1
ATOM 1551 C C . LYS A 1 204 ? -5.642 18.060 -11.111 1.00 70.25 204 LYS A C 1
ATOM 1553 O O . LYS A 1 204 ? -4.803 18.727 -10.522 1.00 70.25 204 LYS A O 1
ATOM 1558 N N . VAL A 1 205 ? -6.324 17.081 -10.513 1.00 65.44 205 VAL A N 1
ATOM 1559 C CA . VAL A 1 205 ? -6.124 16.725 -9.099 1.00 65.44 205 VAL A CA 1
ATOM 1560 C C . VAL A 1 205 ? -4.677 16.299 -8.847 1.00 65.44 205 VAL A C 1
ATOM 1562 O O . VAL A 1 205 ? -4.056 16.764 -7.896 1.00 65.44 205 VAL A O 1
ATOM 1565 N N . ALA A 1 206 ? -4.089 15.463 -9.702 1.00 53.03 206 ALA A N 1
ATOM 1566 C CA . ALA A 1 206 ? -2.690 15.073 -9.567 1.00 53.03 206 ALA A CA 1
ATOM 1567 C C . ALA A 1 206 ? -1.758 16.299 -9.566 1.00 53.03 206 ALA A C 1
ATOM 1569 O O . ALA A 1 206 ? -0.830 16.346 -8.762 1.00 53.03 206 ALA A O 1
ATOM 1570 N N . SER A 1 207 ? -2.039 17.317 -10.385 1.00 59.69 207 SER A N 1
ATOM 1571 C CA . SER A 1 207 ? -1.265 18.564 -10.422 1.00 59.69 207 SER A CA 1
ATOM 1572 C C . SER A 1 207 ? -1.524 19.486 -9.222 1.00 59.69 207 SER A C 1
ATOM 1574 O O . SER A 1 207 ? -0.576 19.904 -8.556 1.00 59.69 207 SER A O 1
ATOM 1576 N N . ASP A 1 208 ? -2.789 19.736 -8.868 1.00 64.38 208 ASP A N 1
ATOM 1577 C CA . ASP A 1 208 ? -3.200 20.573 -7.727 1.00 64.38 208 ASP A CA 1
ATOM 1578 C C . ASP A 1 208 ? -2.628 20.028 -6.401 1.00 64.38 208 ASP A C 1
ATOM 1580 O O . ASP A 1 208 ? -2.210 20.767 -5.497 1.00 64.38 208 ASP A O 1
ATOM 1584 N N . TYR A 1 209 ? -2.541 18.699 -6.291 1.00 54.34 209 TYR A N 1
ATOM 1585 C CA . TYR A 1 209 ? -1.982 18.020 -5.128 1.00 54.34 209 TYR A CA 1
ATOM 1586 C C . TYR A 1 209 ? -0.476 17.734 -5.246 1.00 54.34 209 TYR A C 1
ATOM 1588 O O . TYR A 1 209 ? 0.143 17.428 -4.226 1.00 54.34 209 TYR A O 1
ATOM 1596 N N . GLY A 1 210 ? 0.144 17.967 -6.407 1.00 46.72 210 GLY A N 1
ATOM 1597 C CA . GLY A 1 210 ? 1.589 17.843 -6.638 1.00 46.72 210 GLY A CA 1
ATOM 1598 C C . GLY A 1 210 ? 2.097 16.403 -6.755 1.00 46.72 210 GLY A C 1
ATOM 1599 O O . GLY A 1 210 ? 3.267 16.146 -6.480 1.00 46.72 210 GLY A O 1
ATOM 1600 N N . VAL A 1 211 ? 1.216 15.471 -7.125 1.00 48.28 211 VAL A N 1
ATOM 1601 C CA . VAL A 1 211 ? 1.499 14.046 -7.383 1.00 48.28 211 VAL A CA 1
ATOM 1602 C C . VAL A 1 211 ? 2.229 13.852 -8.720 1.00 48.28 211 VAL A C 1
ATOM 1604 O O . VAL A 1 211 ? 2.907 12.850 -8.915 1.00 48.28 211 VAL A O 1
ATOM 1607 N N . ASP A 1 212 ? 2.155 14.834 -9.620 1.00 48.19 212 ASP A N 1
ATOM 1608 C CA . ASP A 1 212 ? 2.895 14.879 -10.888 1.00 48.19 212 ASP A CA 1
ATOM 1609 C C . ASP A 1 212 ? 4.377 15.280 -10.735 1.00 48.19 212 ASP A C 1
ATOM 1611 O O . ASP A 1 212 ? 5.126 15.273 -11.712 1.00 48.19 212 ASP A O 1
ATOM 1615 N N . LYS A 1 213 ? 4.826 15.622 -9.520 1.00 51.09 213 LYS A N 1
ATOM 1616 C CA . LYS A 1 213 ? 6.219 15.994 -9.244 1.00 51.09 213 LYS A CA 1
ATOM 1617 C C . LYS A 1 213 ? 7.043 14.766 -8.873 1.00 51.09 213 LYS A C 1
ATOM 1619 O O . LYS A 1 213 ? 7.009 14.292 -7.736 1.00 51.09 213 LYS A O 1
ATOM 1624 N N . HIS A 1 214 ? 7.851 14.289 -9.814 1.00 63.28 214 HIS A N 1
ATOM 1625 C CA . HIS A 1 214 ? 8.882 13.295 -9.532 1.00 63.28 214 HIS A CA 1
ATOM 1626 C C . HIS A 1 214 ? 9.967 13.914 -8.647 1.00 63.28 214 HIS A C 1
ATOM 1628 O O . HIS A 1 214 ? 10.553 14.941 -8.979 1.00 63.28 214 HIS A O 1
ATOM 1634 N N . THR A 1 215 ? 10.241 13.296 -7.497 1.00 69.12 215 THR A N 1
ATOM 1635 C CA . THR A 1 215 ? 11.350 13.712 -6.632 1.00 69.12 215 THR A CA 1
ATOM 1636 C C . THR A 1 215 ? 12.308 12.545 -6.426 1.00 69.12 215 THR A C 1
ATOM 1638 O O . THR A 1 215 ? 11.850 11.496 -5.960 1.00 69.12 215 THR A O 1
ATOM 1641 N N . PRO A 1 216 ? 13.611 12.707 -6.692 1.00 82.81 216 PRO A N 1
ATOM 1642 C CA . PRO A 1 216 ? 14.593 11.670 -6.396 1.00 82.81 216 PRO A CA 1
ATOM 1643 C C . PRO A 1 216 ? 14.653 11.348 -4.898 1.00 82.81 216 PRO A C 1
ATOM 1645 O O . PRO A 1 216 ? 14.363 12.194 -4.054 1.00 82.81 216 PRO A O 1
ATOM 1648 N N . HIS A 1 217 ? 15.038 10.118 -4.557 1.00 84.69 217 HIS A N 1
ATOM 1649 C CA . HIS A 1 217 ? 15.198 9.654 -3.175 1.00 84.69 217 HIS A CA 1
ATOM 1650 C C . HIS A 1 217 ? 16.667 9.404 -2.837 1.00 84.69 217 HIS A C 1
ATOM 1652 O O . HIS A 1 217 ? 17.458 9.052 -3.705 1.00 84.69 217 HIS A O 1
ATOM 1658 N N . HIS A 1 218 ? 17.027 9.540 -1.555 1.00 87.00 218 HIS A N 1
ATOM 1659 C CA . HIS A 1 218 ? 18.332 9.074 -1.080 1.00 87.00 218 HIS A CA 1
ATOM 1660 C C . HIS A 1 218 ? 18.361 7.546 -1.138 1.00 87.00 218 HIS A C 1
ATOM 1662 O O . HIS A 1 218 ? 17.575 6.879 -0.452 1.00 87.00 218 HIS A O 1
ATOM 1668 N N . ILE A 1 219 ? 19.256 7.018 -1.969 1.00 85.94 219 ILE A N 1
ATOM 1669 C CA . ILE A 1 219 ? 19.438 5.586 -2.196 1.00 85.94 219 ILE A CA 1
ATOM 1670 C C . ILE A 1 219 ? 20.521 5.068 -1.254 1.00 85.94 219 ILE A C 1
ATOM 1672 O O . ILE A 1 219 ? 21.600 5.655 -1.143 1.00 85.94 219 ILE A O 1
ATOM 1676 N N . VAL A 1 220 ? 20.224 3.971 -0.563 1.00 85.25 220 VAL A N 1
ATOM 1677 C CA . VAL A 1 220 ? 21.138 3.303 0.363 1.00 85.25 220 VAL A CA 1
ATOM 1678 C C . VAL A 1 220 ? 21.453 1.914 -0.189 1.00 85.25 220 VAL A C 1
ATOM 1680 O O . VAL A 1 220 ? 20.512 1.191 -0.530 1.00 85.25 220 VAL A O 1
ATOM 1683 N N . PRO A 1 221 ? 22.732 1.505 -0.256 1.00 83.44 221 PRO A N 1
ATOM 1684 C CA . PRO A 1 221 ? 23.080 0.151 -0.662 1.00 83.44 221 PRO A CA 1
ATOM 1685 C C . PRO A 1 221 ? 22.417 -0.859 0.270 1.00 83.44 221 PRO A C 1
ATOM 1687 O O . PRO A 1 221 ? 22.445 -0.714 1.496 1.00 83.44 221 PRO A O 1
ATOM 1690 N N . SER A 1 222 ? 21.827 -1.898 -0.307 1.00 76.56 222 SER A N 1
ATOM 1691 C CA . SER A 1 222 ? 21.257 -2.996 0.453 1.00 76.56 222 SER A CA 1
ATOM 1692 C C . SER A 1 222 ? 21.721 -4.316 -0.123 1.00 76.56 222 SER A C 1
ATOM 1694 O O . SER A 1 222 ? 21.838 -4.496 -1.329 1.00 76.56 222 SER A O 1
ATOM 1696 N N . THR A 1 223 ? 22.019 -5.247 0.769 1.00 66.00 223 THR A N 1
ATOM 1697 C CA . THR A 1 223 ? 22.381 -6.613 0.417 1.00 66.00 223 THR A CA 1
ATOM 1698 C C . THR A 1 223 ? 21.352 -7.521 1.061 1.00 66.00 223 THR A C 1
ATOM 1700 O O . THR A 1 223 ? 21.305 -7.672 2.281 1.00 66.00 223 THR A O 1
ATOM 1703 N N . ASN A 1 224 ? 20.458 -8.070 0.237 1.00 66.62 224 ASN A N 1
ATOM 1704 C CA . ASN A 1 224 ? 19.470 -9.033 0.701 1.00 66.62 224 ASN A CA 1
ATOM 1705 C C . ASN A 1 224 ? 20.100 -10.430 0.731 1.00 66.62 224 ASN A C 1
ATOM 1707 O O . ASN A 1 224 ? 20.023 -11.187 -0.236 1.00 66.62 224 ASN A O 1
ATOM 1711 N N . TYR A 1 225 ? 20.789 -10.751 1.825 1.00 71.50 225 TYR A N 1
ATOM 1712 C CA . TYR A 1 225 ? 21.390 -12.070 1.993 1.00 71.50 225 TYR A CA 1
ATOM 1713 C C . TYR A 1 225 ? 20.319 -13.128 2.267 1.00 71.50 225 TYR A C 1
ATOM 1715 O O . TYR A 1 225 ? 19.466 -12.970 3.141 1.00 71.50 225 TYR A O 1
ATOM 1723 N N . GLY A 1 226 ? 20.410 -14.259 1.567 1.00 67.69 226 GLY A N 1
ATOM 1724 C CA . GLY A 1 226 ? 19.628 -15.441 1.910 1.00 67.69 226 GLY A CA 1
ATOM 1725 C C . GLY A 1 226 ? 20.028 -15.978 3.287 1.00 67.69 226 GLY A C 1
ATOM 1726 O O . GLY A 1 226 ? 21.210 -16.146 3.584 1.00 67.69 226 GLY A O 1
ATOM 1727 N N . ILE A 1 227 ? 19.045 -16.289 4.134 1.00 78.19 227 ILE A N 1
ATOM 1728 C CA . ILE A 1 227 ? 19.303 -16.947 5.421 1.00 78.19 227 ILE A CA 1
ATOM 1729 C C . ILE A 1 227 ? 19.677 -18.410 5.141 1.00 78.19 227 ILE A C 1
ATOM 1731 O O . ILE A 1 227 ? 18.833 -19.198 4.698 1.00 78.19 227 ILE A O 1
ATOM 1735 N N . SER A 1 228 ? 20.938 -18.772 5.392 1.00 85.25 228 SER A N 1
ATOM 1736 C CA . SER A 1 228 ? 21.460 -20.122 5.144 1.00 85.25 228 SER A CA 1
ATOM 1737 C C . SER A 1 228 ? 20.770 -21.180 6.013 1.00 85.25 228 SER A C 1
ATOM 1739 O O . SER A 1 228 ? 20.240 -20.882 7.086 1.00 85.25 228 SER A O 1
ATOM 1741 N N . LEU A 1 229 ? 20.789 -22.444 5.571 1.00 86.62 229 LEU A N 1
ATOM 1742 C CA . LEU A 1 229 ? 20.224 -23.557 6.343 1.00 86.62 229 LEU A CA 1
ATOM 1743 C C . LEU A 1 229 ? 20.878 -23.672 7.729 1.00 86.62 229 LEU A C 1
ATOM 1745 O O . LEU A 1 229 ? 20.171 -23.829 8.718 1.00 86.62 229 LEU A O 1
ATOM 1749 N N . HIS A 1 230 ? 22.200 -23.508 7.819 1.00 91.94 230 HIS A N 1
ATOM 1750 C CA . HIS A 1 230 ? 22.927 -23.530 9.093 1.00 91.94 230 HIS A CA 1
ATOM 1751 C C . HIS A 1 230 ? 22.444 -22.442 10.054 1.00 91.94 230 HIS A C 1
ATOM 1753 O O . HIS A 1 230 ? 22.236 -22.715 11.232 1.00 91.94 230 HIS A O 1
ATOM 1759 N N . LEU A 1 231 ? 22.199 -21.229 9.550 1.00 85.06 231 LEU A N 1
ATOM 1760 C CA . LEU A 1 231 ? 21.693 -20.131 10.368 1.00 85.06 231 LEU A CA 1
ATOM 1761 C C . LEU A 1 231 ? 20.238 -20.368 10.803 1.00 85.06 231 LEU A C 1
ATOM 1763 O O . LEU A 1 231 ? 19.895 -20.115 11.955 1.00 85.06 231 LEU A O 1
ATOM 1767 N N . LYS A 1 232 ? 19.393 -20.931 9.926 1.00 84.44 232 LYS A N 1
ATOM 1768 C CA . LYS A 1 232 ? 18.025 -21.358 10.282 1.00 84.44 232 LYS A CA 1
ATOM 1769 C C . LYS A 1 232 ? 18.031 -22.425 11.380 1.00 84.44 232 LYS A C 1
ATOM 1771 O O . LYS A 1 232 ? 17.254 -22.331 12.326 1.00 84.44 232 LYS A O 1
ATOM 1776 N N . LEU A 1 233 ? 18.917 -23.418 11.271 1.00 90.88 233 LEU A N 1
ATOM 1777 C CA . LEU A 1 233 ? 19.093 -24.460 12.284 1.00 90.88 233 LEU A CA 1
ATOM 1778 C C . LEU A 1 233 ? 19.603 -23.860 13.601 1.00 90.88 233 LEU A C 1
ATOM 1780 O O . LEU A 1 233 ? 19.062 -24.174 14.656 1.00 90.88 233 LEU A O 1
ATOM 1784 N N . ALA A 1 234 ? 20.564 -22.936 13.549 1.00 92.00 234 ALA A N 1
ATOM 1785 C CA . ALA A 1 234 ? 21.049 -22.223 14.727 1.00 92.00 234 ALA A CA 1
ATOM 1786 C C . ALA A 1 234 ? 19.920 -21.447 15.428 1.00 92.00 234 ALA A C 1
ATOM 1788 O O . ALA A 1 234 ? 19.756 -21.570 16.638 1.00 92.00 234 ALA A O 1
ATOM 1789 N N . PHE A 1 235 ? 19.079 -20.721 14.683 1.00 89.31 235 PHE A N 1
ATOM 1790 C CA . PHE A 1 235 ? 17.907 -20.041 15.247 1.00 89.31 235 PHE A CA 1
ATOM 1791 C C . PHE A 1 235 ? 16.887 -20.996 15.872 1.00 89.31 235 PHE A C 1
ATOM 1793 O O . PHE A 1 235 ? 16.202 -20.609 16.817 1.00 89.31 235 PHE A O 1
ATOM 1800 N N . ARG A 1 236 ? 16.770 -22.223 15.352 1.00 91.75 236 ARG A N 1
ATOM 1801 C CA . ARG A 1 236 ? 15.841 -23.236 15.862 1.00 91.75 236 ARG A CA 1
ATOM 1802 C C . ARG A 1 236 ? 16.352 -23.920 17.128 1.00 91.75 236 ARG A C 1
ATOM 1804 O O . ARG A 1 236 ? 15.551 -24.173 18.022 1.00 91.75 236 ARG A O 1
ATOM 1811 N N . PHE A 1 237 ? 17.641 -24.252 17.174 1.00 95.44 237 PHE A N 1
ATOM 1812 C CA . PHE A 1 237 ? 18.204 -25.148 18.186 1.00 95.44 237 PHE A CA 1
ATOM 1813 C C . PHE A 1 237 ? 19.043 -24.456 19.258 1.00 95.44 237 PHE A C 1
ATOM 1815 O O . PHE A 1 237 ? 19.262 -25.063 20.300 1.00 95.44 237 PHE A O 1
ATOM 1822 N N . ILE A 1 238 ? 19.495 -23.215 19.048 1.00 95.62 238 ILE A N 1
ATOM 1823 C CA . ILE A 1 238 ? 20.223 -22.442 20.063 1.00 95.62 238 ILE A CA 1
ATOM 1824 C C . ILE A 1 238 ? 19.222 -21.520 20.771 1.00 95.62 238 ILE A C 1
ATOM 1826 O O . ILE A 1 238 ? 18.785 -20.525 20.177 1.00 95.62 238 ILE A O 1
ATOM 1830 N N . PRO A 1 239 ? 18.839 -21.812 22.031 1.00 94.25 239 PRO A N 1
ATOM 1831 C CA . PRO A 1 239 ? 17.885 -20.988 22.760 1.00 94.25 239 PRO A CA 1
ATOM 1832 C C . PRO A 1 239 ? 18.380 -19.545 22.876 1.00 94.25 239 PRO A C 1
ATOM 1834 O O . PRO A 1 239 ? 19.547 -19.289 23.159 1.00 94.25 239 PRO A O 1
ATOM 1837 N N . GLY A 1 240 ? 17.488 -18.585 22.636 1.00 91.50 240 GLY A N 1
ATOM 1838 C CA . GLY A 1 240 ? 17.788 -17.159 22.778 1.00 91.50 240 GLY A CA 1
ATOM 1839 C C . GLY A 1 240 ? 18.577 -16.519 21.627 1.00 91.50 240 GLY A C 1
ATOM 1840 O O . GLY A 1 240 ? 18.561 -15.294 21.528 1.00 91.50 240 GLY A O 1
ATOM 1841 N N . LEU A 1 241 ? 19.185 -17.278 20.704 1.00 89.38 241 LEU A N 1
ATOM 1842 C CA . LEU A 1 241 ? 19.962 -16.692 19.598 1.00 89.38 241 LEU A CA 1
ATOM 1843 C C . LEU A 1 241 ? 19.103 -15.800 18.691 1.00 89.38 241 LEU A C 1
ATOM 1845 O O . LEU A 1 241 ? 19.475 -14.666 18.394 1.00 89.38 241 LEU A O 1
ATOM 1849 N N . LEU A 1 242 ? 17.930 -16.287 18.276 1.00 83.81 242 LEU A N 1
ATOM 1850 C CA . LEU A 1 242 ? 17.005 -15.502 17.453 1.00 83.81 242 LEU A CA 1
ATOM 1851 C C . LEU A 1 242 ? 16.544 -14.231 18.182 1.00 83.81 242 LEU A C 1
ATOM 1853 O O . LEU A 1 242 ? 16.417 -13.171 17.572 1.00 83.81 242 LEU A O 1
ATOM 1857 N N . PHE A 1 243 ? 16.318 -14.327 19.492 1.00 84.31 243 PHE A N 1
ATOM 1858 C CA . PHE A 1 243 ? 15.925 -13.188 20.316 1.00 84.31 243 PHE A CA 1
ATOM 1859 C C . PHE A 1 243 ? 17.046 -12.145 20.409 1.00 84.31 243 PHE A C 1
ATOM 1861 O O . PHE A 1 243 ? 16.794 -10.962 20.193 1.00 84.31 243 PHE A O 1
ATOM 1868 N N . LEU A 1 244 ? 18.293 -12.578 20.615 1.00 86.94 244 LEU A N 1
ATOM 1869 C CA . LEU A 1 244 ? 19.461 -11.700 20.598 1.00 86.94 244 LEU A CA 1
ATOM 1870 C C . LEU A 1 244 ? 19.610 -10.987 19.247 1.00 86.94 244 LEU A C 1
ATOM 1872 O O . LEU A 1 244 ? 19.780 -9.772 19.213 1.00 86.94 244 LEU A O 1
ATOM 1876 N N . VAL A 1 245 ? 19.481 -11.707 18.128 1.00 84.19 245 VAL A N 1
ATOM 1877 C CA . VAL A 1 245 ? 19.541 -11.104 16.783 1.00 84.19 245 VAL A CA 1
ATOM 1878 C C . VAL A 1 245 ? 18.428 -10.072 16.580 1.00 84.19 245 VAL A C 1
ATOM 1880 O O . VAL A 1 245 ? 18.677 -9.004 16.012 1.00 84.19 245 VAL A O 1
ATOM 1883 N N . ARG A 1 246 ? 17.215 -10.338 17.082 1.00 82.69 246 ARG A N 1
ATOM 1884 C CA . ARG A 1 246 ? 16.116 -9.359 17.072 1.00 82.69 246 ARG A CA 1
ATOM 1885 C C . ARG A 1 246 ? 16.460 -8.113 17.888 1.00 82.69 246 ARG A C 1
ATOM 1887 O O . ARG A 1 246 ? 16.235 -7.017 17.385 1.00 82.69 246 ARG A O 1
ATOM 1894 N N . ILE A 1 247 ? 17.041 -8.260 19.082 1.00 82.50 247 ILE A N 1
ATOM 1895 C CA . ILE A 1 247 ? 17.487 -7.125 19.909 1.00 82.50 247 ILE A CA 1
ATOM 1896 C C . ILE A 1 247 ? 18.552 -6.310 19.179 1.00 82.50 247 ILE A C 1
ATOM 1898 O O . ILE A 1 247 ? 18.421 -5.096 19.080 1.00 82.50 247 ILE A O 1
ATOM 1902 N N . LEU A 1 248 ? 19.582 -6.956 18.632 1.00 85.94 248 LEU A N 1
ATOM 1903 C CA . LEU A 1 248 ? 20.660 -6.260 17.926 1.00 85.94 248 LEU A CA 1
ATOM 1904 C C . LEU A 1 248 ? 20.133 -5.497 16.704 1.00 85.94 248 LEU A C 1
ATOM 1906 O O . LEU A 1 248 ? 20.495 -4.341 16.492 1.00 85.94 248 LEU A O 1
ATOM 1910 N N . THR A 1 249 ? 19.227 -6.112 15.941 1.00 81.25 249 THR A N 1
ATOM 1911 C CA . THR A 1 249 ? 18.562 -5.460 14.802 1.00 81.25 249 THR A CA 1
ATOM 1912 C C . THR A 1 249 ? 17.722 -4.273 15.263 1.00 81.25 249 THR A C 1
ATOM 1914 O O . THR A 1 249 ? 17.772 -3.206 14.654 1.00 81.25 249 THR A O 1
ATOM 1917 N N . PHE A 1 250 ? 16.968 -4.441 16.350 1.00 81.69 250 PHE A N 1
ATOM 1918 C CA . PHE A 1 250 ? 16.163 -3.379 16.936 1.00 81.69 250 PHE A CA 1
ATOM 1919 C C . PHE A 1 250 ? 17.031 -2.196 17.379 1.00 81.69 250 PHE A C 1
ATOM 1921 O O . PHE A 1 250 ? 16.785 -1.081 16.933 1.00 81.69 250 PHE A O 1
ATOM 1928 N N . VAL A 1 251 ? 18.088 -2.437 18.162 1.00 84.44 251 VAL A N 1
ATOM 1929 C CA . VAL A 1 251 ? 19.028 -1.402 18.623 1.00 84.44 251 VAL A CA 1
ATOM 1930 C C . VAL A 1 251 ? 19.676 -0.683 17.441 1.00 84.44 251 VAL A C 1
ATOM 1932 O O . VAL A 1 251 ? 19.759 0.542 17.441 1.00 84.44 251 VAL A O 1
ATOM 1935 N N . TYR A 1 252 ? 20.085 -1.416 16.402 1.00 84.81 252 TYR A N 1
ATOM 1936 C CA . TYR A 1 252 ? 20.624 -0.811 15.185 1.00 84.81 252 TYR A CA 1
ATOM 1937 C C . TYR A 1 252 ? 19.619 0.144 14.525 1.00 84.81 252 TYR A C 1
ATOM 1939 O O . TYR A 1 252 ? 19.969 1.285 14.219 1.00 84.81 252 TYR A O 1
ATOM 1947 N N . MET A 1 253 ? 18.366 -0.289 14.341 1.00 84.12 253 MET A N 1
ATOM 1948 C CA . MET A 1 253 ? 17.317 0.550 13.751 1.00 84.12 253 MET A CA 1
ATOM 1949 C C . MET A 1 253 ? 16.986 1.753 14.639 1.00 84.12 253 MET A C 1
ATOM 1951 O O . MET A 1 253 ? 16.813 2.861 14.127 1.00 84.12 253 MET A O 1
ATOM 1955 N N . GLU A 1 254 ? 16.980 1.566 15.954 1.00 86.50 254 GLU A N 1
ATOM 1956 C CA . GLU A 1 254 ? 16.711 2.610 16.939 1.00 86.50 254 GLU A CA 1
ATOM 1957 C C . GLU A 1 254 ? 17.793 3.691 16.945 1.00 86.50 254 GLU A C 1
ATOM 1959 O O . GLU A 1 254 ? 17.489 4.878 16.947 1.00 86.50 254 GLU A O 1
ATOM 1964 N N . VAL A 1 255 ? 19.070 3.319 16.813 1.00 85.19 255 VAL A N 1
ATOM 1965 C CA . VAL A 1 25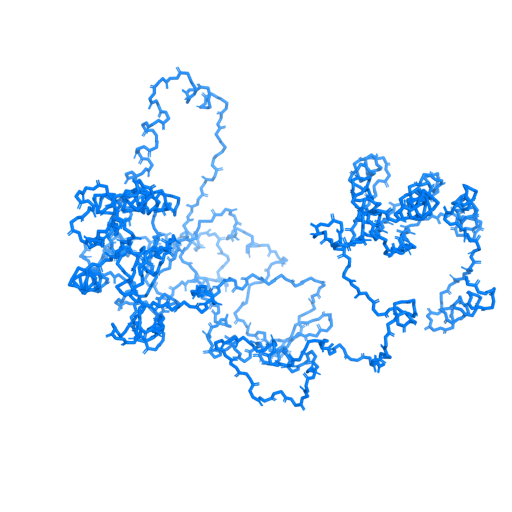5 ? 20.168 4.289 16.653 1.00 85.19 255 VAL A CA 1
ATOM 1966 C C . VAL A 1 255 ? 19.979 5.152 15.398 1.00 85.19 255 VAL A C 1
ATOM 1968 O O . VAL A 1 255 ? 20.468 6.287 15.344 1.00 85.19 255 VAL A O 1
ATOM 1971 N N . THR A 1 256 ? 19.236 4.674 14.390 1.00 83.56 256 THR A N 1
ATOM 1972 C CA . THR A 1 256 ? 18.915 5.502 13.221 1.00 83.56 256 THR A CA 1
ATOM 1973 C C . THR A 1 256 ? 17.900 6.613 13.512 1.00 83.56 256 THR A C 1
ATOM 1975 O O . THR A 1 256 ? 17.809 7.556 12.728 1.00 83.56 256 THR A O 1
ATOM 1978 N N . PHE A 1 257 ? 17.214 6.595 14.659 1.00 85.38 257 PHE A N 1
ATOM 1979 C CA . PHE A 1 257 ? 16.350 7.690 15.109 1.00 85.38 257 PHE A CA 1
ATOM 1980 C C . PHE A 1 257 ? 17.101 9.032 15.207 1.00 85.38 257 PHE A C 1
ATOM 1982 O O . PHE A 1 257 ? 16.579 10.084 14.838 1.00 85.38 257 PHE A O 1
ATOM 1989 N N . PHE A 1 258 ? 18.377 9.009 15.604 1.00 84.88 258 PHE A N 1
ATOM 1990 C CA . PHE A 1 258 ? 19.180 10.228 15.739 1.00 84.88 258 PHE A CA 1
ATOM 1991 C C . PHE A 1 258 ? 19.430 10.965 14.417 1.00 84.88 258 PHE A C 1
ATOM 1993 O O . PHE A 1 258 ? 19.762 12.147 14.450 1.00 84.88 258 PHE A O 1
ATOM 2000 N N . TYR A 1 259 ? 19.241 10.324 13.255 1.00 83.12 259 TYR A N 1
ATOM 2001 C CA . TYR A 1 259 ? 19.318 11.025 11.966 1.00 83.12 259 TYR A CA 1
ATOM 2002 C C . TYR A 1 259 ? 18.212 12.072 11.814 1.00 83.12 259 TYR A C 1
ATOM 2004 O O . TYR A 1 259 ? 18.420 13.071 11.128 1.00 83.12 259 TYR A O 1
ATOM 2012 N N . PHE A 1 260 ? 17.054 11.869 12.447 1.00 85.69 260 PHE A N 1
ATOM 2013 C CA . PHE A 1 260 ? 15.896 12.743 12.264 1.00 85.69 260 PHE A CA 1
ATOM 2014 C C . PHE A 1 260 ? 15.905 13.962 13.180 1.00 85.69 260 PHE A C 1
ATOM 2016 O O . PHE A 1 260 ? 15.189 14.912 12.894 1.00 85.69 260 PHE A O 1
ATOM 2023 N N . ARG A 1 261 ? 16.697 13.965 14.257 1.00 87.38 261 ARG A N 1
ATOM 2024 C CA . ARG A 1 261 ? 16.775 15.093 15.197 1.00 87.38 261 ARG A CA 1
ATOM 2025 C C . ARG A 1 261 ? 17.593 16.242 14.610 1.00 87.38 261 ARG A C 1
ATOM 2027 O O . ARG A 1 261 ? 18.624 16.011 13.980 1.00 87.38 261 ARG A O 1
ATOM 2034 N N . THR A 1 262 ? 17.189 17.483 14.856 1.00 86.50 262 THR A N 1
ATOM 2035 C CA . THR A 1 262 ? 17.898 18.693 14.390 1.00 86.50 262 THR A CA 1
ATOM 2036 C C . THR A 1 262 ? 19.141 19.044 15.220 1.00 86.50 262 THR A C 1
ATOM 2038 O O . THR A 1 262 ? 19.735 20.098 15.027 1.00 86.50 262 THR A O 1
ATOM 2041 N N . THR A 1 263 ? 19.588 18.150 16.108 1.00 88.50 263 THR A N 1
ATOM 2042 C CA . THR A 1 263 ? 20.822 18.316 16.888 1.00 88.50 263 THR A CA 1
ATOM 2043 C C . THR A 1 263 ? 22.071 18.272 16.002 1.00 88.50 263 THR A C 1
ATOM 2045 O O . THR A 1 263 ? 22.056 17.695 14.913 1.00 88.50 263 THR A O 1
ATOM 2048 N N . GLU A 1 264 ? 23.192 18.797 16.504 1.00 87.50 264 GLU A N 1
ATOM 2049 C CA . GLU A 1 264 ? 24.482 18.791 15.794 1.00 87.50 264 GLU A CA 1
ATOM 2050 C C . GLU A 1 264 ? 24.925 17.374 15.387 1.00 87.50 264 GLU A C 1
ATOM 2052 O O . GLU A 1 264 ? 25.377 17.129 14.268 1.00 87.50 264 GLU A O 1
ATOM 2057 N N . VAL A 1 265 ? 24.720 16.393 16.273 1.00 87.88 265 VAL A N 1
ATOM 2058 C CA . VAL A 1 265 ? 25.000 14.977 15.985 1.00 87.88 265 VAL A CA 1
ATOM 2059 C C . VAL A 1 265 ? 24.123 14.465 14.840 1.00 87.88 265 VAL A C 1
ATOM 2061 O O . VAL A 1 265 ? 24.619 13.766 13.951 1.00 87.88 265 VAL A O 1
ATOM 2064 N N . GLY A 1 266 ? 22.833 14.815 14.844 1.00 88.50 266 GLY A N 1
ATOM 2065 C CA . GLY A 1 266 ? 21.904 14.461 13.776 1.00 88.50 266 GLY A CA 1
ATOM 2066 C C . GLY A 1 266 ? 22.308 15.085 12.442 1.00 88.50 266 GLY A C 1
ATOM 2067 O O . GLY A 1 266 ? 22.396 14.376 11.439 1.00 88.50 266 GLY A O 1
ATOM 2068 N N . HIS A 1 267 ? 22.650 16.375 12.439 1.00 89.31 267 HIS A N 1
ATOM 2069 C CA . HIS A 1 267 ? 23.121 17.092 11.254 1.00 89.31 267 HIS A CA 1
ATOM 2070 C C . HIS A 1 267 ? 24.375 16.440 10.650 1.00 89.31 267 HIS A C 1
ATOM 2072 O O . HIS A 1 267 ? 24.373 16.066 9.475 1.00 89.31 267 HIS A O 1
ATOM 2078 N N . ARG A 1 268 ? 25.411 16.179 11.461 1.00 89.50 268 ARG A N 1
ATOM 2079 C CA . ARG A 1 268 ? 26.638 15.499 11.005 1.00 89.50 268 ARG A CA 1
ATOM 2080 C C . ARG A 1 268 ? 26.355 14.125 10.396 1.00 89.50 268 ARG A C 1
ATOM 2082 O O . ARG A 1 268 ? 26.887 13.799 9.334 1.00 89.50 268 ARG A O 1
ATOM 2089 N N . LYS A 1 269 ? 25.486 13.334 11.034 1.00 89.81 269 LYS A N 1
ATOM 2090 C CA . LYS A 1 269 ? 25.055 12.023 10.526 1.00 89.81 269 LYS A CA 1
ATOM 2091 C C . LYS A 1 269 ? 24.322 12.138 9.186 1.00 89.81 269 LYS A C 1
ATOM 2093 O O . LYS A 1 269 ? 24.597 11.344 8.287 1.00 89.81 269 LYS A O 1
ATOM 2098 N N . ARG A 1 270 ? 23.427 13.120 9.019 1.00 90.81 270 ARG A N 1
ATOM 2099 C CA . ARG A 1 270 ? 22.711 13.363 7.753 1.00 90.81 270 ARG A CA 1
ATOM 2100 C C . ARG A 1 270 ? 23.651 13.773 6.625 1.00 90.81 270 ARG A C 1
ATOM 2102 O O . ARG A 1 270 ? 23.535 13.224 5.533 1.00 90.81 270 ARG A O 1
ATOM 2109 N N . VAL A 1 271 ? 24.599 14.675 6.886 1.00 91.31 271 VAL A N 1
ATOM 2110 C CA . VAL A 1 271 ? 25.608 15.095 5.897 1.00 91.31 271 VAL A CA 1
ATOM 2111 C C . VAL A 1 271 ? 26.453 13.902 5.450 1.00 91.31 271 VAL A C 1
ATOM 2113 O O . VAL A 1 271 ? 26.624 13.683 4.251 1.00 91.31 271 VAL A O 1
ATOM 2116 N N . GLN A 1 272 ? 26.919 13.081 6.396 1.00 92.19 272 GLN A N 1
ATOM 2117 C CA . GLN A 1 272 ? 27.685 11.875 6.080 1.00 92.19 272 GLN A CA 1
ATOM 2118 C C . GLN A 1 272 ? 26.862 10.867 5.266 1.00 92.19 272 GLN A C 1
ATOM 2120 O O . GLN A 1 272 ? 27.347 10.352 4.262 1.00 92.19 272 GLN A O 1
ATOM 2125 N N . ALA A 1 273 ? 25.616 10.596 5.660 1.00 90.94 273 ALA A N 1
ATOM 2126 C CA . ALA A 1 273 ? 24.755 9.667 4.932 1.00 90.94 273 ALA A CA 1
ATOM 2127 C C . ALA A 1 273 ? 24.391 10.172 3.530 1.00 90.94 273 ALA A C 1
ATOM 2129 O O . ALA A 1 273 ? 24.371 9.378 2.593 1.00 90.94 273 ALA A O 1
ATOM 2130 N N . ARG A 1 274 ? 24.167 11.482 3.360 1.00 91.62 274 ARG A N 1
ATOM 2131 C CA . ARG A 1 274 ? 23.982 12.105 2.042 1.00 91.62 274 ARG A CA 1
ATOM 2132 C C . ARG A 1 274 ? 25.209 11.895 1.163 1.00 91.62 274 ARG A C 1
ATOM 2134 O O . ARG A 1 274 ? 25.055 11.449 0.035 1.00 91.62 274 ARG A O 1
ATOM 2141 N N . LYS A 1 275 ? 26.409 12.156 1.691 1.00 92.94 275 LYS A N 1
ATOM 2142 C CA . LYS A 1 275 ? 27.668 11.939 0.968 1.00 92.94 275 LYS A CA 1
ATOM 2143 C C . LYS A 1 275 ? 27.801 10.487 0.499 1.00 92.94 275 LYS A C 1
ATOM 2145 O O . LYS A 1 275 ? 27.995 10.264 -0.689 1.00 92.94 275 LYS A O 1
ATOM 2150 N N . LEU A 1 276 ? 27.602 9.519 1.397 1.00 92.94 276 LEU A N 1
ATOM 2151 C CA . LEU A 1 276 ? 27.651 8.091 1.058 1.00 92.94 276 LEU A CA 1
ATOM 2152 C C . LEU A 1 276 ? 26.591 7.696 0.018 1.00 92.94 276 LEU A C 1
ATOM 2154 O O . LEU A 1 276 ? 26.873 6.903 -0.875 1.00 92.94 276 LEU A O 1
ATOM 2158 N N . SER A 1 277 ? 25.379 8.252 0.116 1.00 92.50 277 SER A N 1
ATOM 2159 C CA . SER A 1 277 ? 24.310 8.022 -0.863 1.00 92.50 277 SER A CA 1
ATOM 2160 C C . SER A 1 277 ? 24.698 8.544 -2.249 1.00 92.50 277 SER A C 1
ATOM 2162 O O . SER A 1 277 ? 24.555 7.826 -3.237 1.00 92.50 277 SER A O 1
ATOM 2164 N N . THR A 1 278 ? 25.246 9.761 -2.324 1.00 92.62 278 THR A N 1
ATOM 2165 C CA . THR A 1 278 ? 25.713 10.367 -3.578 1.00 92.62 278 THR A CA 1
ATOM 2166 C C . THR A 1 278 ? 26.889 9.597 -4.178 1.00 92.62 278 THR A C 1
ATOM 2168 O O . THR A 1 278 ? 26.863 9.310 -5.370 1.00 92.62 278 THR A O 1
ATOM 2171 N N . GLU A 1 279 ? 27.887 9.223 -3.374 1.00 94.06 279 GLU A N 1
ATOM 2172 C CA . GLU A 1 279 ? 29.049 8.440 -3.824 1.00 94.06 279 GLU A CA 1
ATOM 2173 C C . GLU A 1 279 ? 28.625 7.073 -4.373 1.00 94.06 279 GLU A C 1
ATOM 2175 O O . GLU A 1 279 ? 29.047 6.681 -5.462 1.00 94.06 279 GLU A O 1
ATOM 2180 N N . TYR A 1 280 ? 27.730 6.374 -3.666 1.00 93.31 280 TYR A N 1
ATOM 2181 C CA . TYR A 1 280 ? 27.166 5.111 -4.137 1.00 93.31 280 TYR A CA 1
ATOM 2182 C C . TYR A 1 280 ? 26.454 5.288 -5.481 1.00 93.31 280 TYR A C 1
ATOM 2184 O O . TYR A 1 280 ? 26.716 4.539 -6.423 1.00 93.31 280 TYR A O 1
ATOM 2192 N N . LEU A 1 281 ? 25.615 6.319 -5.603 1.00 91.88 281 LEU A N 1
ATOM 2193 C CA . LEU A 1 281 ? 24.883 6.603 -6.830 1.00 91.88 281 LEU A CA 1
ATOM 2194 C C . LEU A 1 281 ? 25.815 6.912 -8.004 1.00 91.88 281 LEU A C 1
ATOM 2196 O O . LEU A 1 281 ? 25.634 6.358 -9.082 1.00 91.88 281 LEU A O 1
ATOM 2200 N N . GLN A 1 282 ? 26.831 7.748 -7.795 1.00 93.12 282 GLN A N 1
ATOM 2201 C CA . GLN A 1 282 ? 27.806 8.106 -8.828 1.00 93.12 282 GLN A CA 1
ATOM 2202 C C . GLN A 1 282 ? 28.682 6.921 -9.245 1.00 93.12 282 GLN A C 1
ATOM 2204 O O . GLN A 1 282 ? 29.072 6.834 -10.405 1.00 93.12 282 GLN A O 1
ATOM 2209 N N . SER A 1 283 ? 28.955 5.986 -8.330 1.00 93.94 283 SER A N 1
ATOM 2210 C CA . SER A 1 283 ? 29.718 4.770 -8.640 1.00 93.94 283 SER A CA 1
ATOM 2211 C C . SER A 1 283 ? 28.956 3.764 -9.512 1.00 93.94 283 SER A C 1
ATOM 2213 O O . SER A 1 283 ? 29.573 2.893 -10.122 1.00 93.94 283 SER A O 1
ATOM 2215 N N . LYS A 1 284 ? 27.621 3.861 -9.552 1.00 91.19 284 LYS A N 1
ATOM 2216 C CA . LYS A 1 284 ? 26.726 2.846 -10.122 1.00 91.19 284 LYS A CA 1
ATOM 2217 C C . LYS A 1 284 ? 25.899 3.355 -11.298 1.00 91.19 284 LYS A C 1
ATOM 2219 O O . LYS A 1 284 ? 25.704 2.620 -12.257 1.00 91.19 284 LYS A O 1
ATOM 2224 N N . ALA A 1 285 ? 25.399 4.586 -11.237 1.00 91.31 285 ALA A N 1
ATOM 2225 C CA . ALA A 1 285 ? 24.559 5.171 -12.275 1.00 91.31 285 ALA A CA 1
ATOM 2226 C C . ALA A 1 285 ? 25.399 5.822 -13.389 1.00 91.31 285 ALA A C 1
ATOM 2228 O O . ALA A 1 285 ? 26.417 6.457 -13.092 1.00 91.31 285 ALA A O 1
ATOM 2229 N N . PRO A 1 286 ? 24.933 5.801 -14.652 1.00 90.00 286 PRO A N 1
ATOM 2230 C CA . PRO A 1 286 ? 25.535 6.587 -15.725 1.00 90.00 286 PRO A CA 1
ATOM 2231 C C . PRO A 1 286 ? 25.566 8.088 -15.410 1.00 90.00 286 PRO A C 1
ATOM 2233 O O . PRO A 1 286 ? 24.574 8.644 -14.931 1.00 90.00 286 PRO A O 1
ATOM 2236 N N . GLY A 1 287 ? 26.651 8.768 -15.802 1.00 92.81 287 GLY A N 1
ATOM 2237 C CA . GLY A 1 287 ? 26.845 10.213 -15.595 1.00 92.81 287 GLY A CA 1
ATOM 2238 C C . GLY A 1 287 ? 25.674 11.093 -16.042 1.00 92.81 287 GLY A C 1
ATOM 2239 O O . GLY A 1 287 ? 25.318 12.052 -15.360 1.00 92.81 287 GLY A O 1
ATOM 2240 N N . LYS A 1 288 ? 25.008 10.715 -17.142 1.00 90.12 288 LYS A N 1
ATOM 2241 C CA . LYS A 1 288 ? 23.846 11.431 -17.697 1.00 90.12 288 LYS A CA 1
ATOM 2242 C C . LYS A 1 288 ? 22.638 11.518 -16.753 1.00 90.12 288 LYS A C 1
ATOM 2244 O O . LYS A 1 288 ? 21.819 12.411 -16.921 1.00 90.12 288 LYS A O 1
ATOM 2249 N N . TYR A 1 289 ? 22.514 10.622 -15.771 1.00 89.69 289 TYR A N 1
ATOM 2250 C CA . TYR A 1 289 ? 21.364 10.578 -14.859 1.00 89.69 289 TYR A CA 1
ATOM 2251 C C . TYR A 1 289 ? 21.660 11.140 -13.465 1.00 89.69 289 TYR A C 1
ATOM 2253 O O . TYR A 1 289 ? 20.754 11.216 -12.637 1.00 89.69 289 TYR A O 1
ATOM 2261 N N . TRP A 1 290 ? 22.896 11.562 -13.177 1.00 92.25 290 TRP A N 1
ATOM 2262 C CA . TRP A 1 290 ? 23.273 12.016 -11.833 1.00 92.25 290 TRP A CA 1
ATOM 2263 C C . TRP A 1 290 ? 22.433 13.197 -11.345 1.00 92.25 290 TRP A C 1
ATOM 2265 O O . TRP A 1 290 ? 22.033 13.216 -10.183 1.00 92.25 290 TRP A O 1
ATOM 2275 N N . GLN A 1 291 ? 22.119 14.152 -12.222 1.00 89.69 291 GLN A N 1
ATOM 2276 C CA . GLN A 1 291 ? 21.283 15.300 -11.863 1.00 89.69 291 GLN A CA 1
ATOM 2277 C C . GLN A 1 291 ? 19.841 14.880 -11.544 1.00 89.69 291 GLN A C 1
ATOM 2279 O O . GLN A 1 291 ? 19.306 15.301 -10.523 1.00 89.69 291 GLN A O 1
ATOM 2284 N N . LEU A 1 292 ? 19.256 13.985 -12.349 1.00 87.19 292 LEU A N 1
ATOM 2285 C CA . LEU A 1 292 ? 17.889 13.478 -12.157 1.00 87.19 292 LEU A CA 1
ATOM 2286 C C . LEU A 1 292 ? 17.738 12.648 -10.878 1.00 87.19 292 LEU A C 1
ATOM 2288 O O . LEU A 1 292 ? 16.672 12.609 -10.268 1.00 87.19 292 LEU A O 1
ATOM 2292 N N . LEU A 1 293 ? 18.807 11.963 -10.476 1.00 88.75 293 LEU A N 1
ATOM 2293 C CA . LEU A 1 293 ? 18.797 11.042 -9.347 1.00 88.75 293 LEU A CA 1
ATOM 2294 C C . LEU A 1 293 ? 19.234 11.675 -8.020 1.00 88.75 293 LEU A C 1
ATOM 2296 O O . LEU A 1 293 ? 19.042 11.054 -6.976 1.00 88.75 293 LEU A O 1
ATOM 2300 N N . THR A 1 294 ? 19.827 12.873 -8.028 1.00 88.62 294 THR A N 1
ATOM 2301 C CA . THR A 1 294 ? 20.368 13.501 -6.812 1.00 88.62 294 THR A CA 1
ATOM 2302 C C . THR A 1 294 ? 19.281 14.283 -6.063 1.00 88.62 294 THR A C 1
ATOM 2304 O O . THR A 1 294 ? 18.788 15.289 -6.572 1.00 88.62 294 THR A O 1
ATOM 2307 N N . PRO A 1 295 ? 18.921 13.899 -4.822 1.00 86.56 295 PRO A N 1
ATOM 2308 C CA . PRO A 1 295 ? 17.927 14.623 -4.034 1.00 86.56 295 PRO A CA 1
ATOM 2309 C C . PRO A 1 295 ? 18.396 16.012 -3.609 1.00 86.56 295 PRO A C 1
ATOM 2311 O O . PRO A 1 295 ? 19.534 16.199 -3.165 1.00 86.56 295 PRO A O 1
ATOM 2314 N N . THR A 1 296 ? 17.480 16.980 -3.662 1.00 83.56 296 THR A N 1
ATOM 2315 C CA . THR A 1 296 ? 17.698 18.350 -3.170 1.00 83.56 296 THR A CA 1
ATOM 2316 C C . THR A 1 296 ? 17.466 18.478 -1.662 1.00 83.56 296 THR A C 1
ATOM 2318 O O . THR A 1 296 ? 18.107 19.303 -1.015 1.00 83.56 296 THR A O 1
ATOM 2321 N N . PHE A 1 297 ? 16.620 17.621 -1.083 1.00 82.38 297 PHE A N 1
ATOM 2322 C CA . PHE A 1 297 ? 16.248 17.629 0.335 1.00 82.38 297 PHE A CA 1
ATOM 2323 C C . PHE A 1 297 ? 17.238 16.877 1.247 1.00 82.38 297 PHE A C 1
ATOM 2325 O O . PHE A 1 297 ? 18.043 16.054 0.798 1.00 82.38 297 PHE A O 1
ATOM 2332 N N . GLU A 1 298 ? 17.161 17.132 2.557 1.00 84.06 298 GLU A N 1
ATOM 2333 C CA . GLU A 1 298 ? 18.025 16.504 3.567 1.00 84.06 298 GLU A CA 1
ATOM 2334 C C . GLU A 1 298 ? 17.816 14.987 3.713 1.00 84.06 298 GLU A C 1
ATOM 2336 O O . GLU A 1 298 ? 16.724 14.444 3.540 1.00 84.06 298 GLU A O 1
ATOM 2341 N N . PHE A 1 299 ? 18.875 14.267 4.087 1.00 85.56 299 PHE A N 1
ATOM 2342 C CA . PHE A 1 299 ? 18.784 12.829 4.331 1.00 85.56 299 PHE A CA 1
ATOM 2343 C C . PHE A 1 299 ? 17.847 12.530 5.516 1.00 85.56 299 PHE A C 1
ATOM 2345 O O . PHE A 1 299 ? 17.986 13.119 6.580 1.00 85.56 299 PHE A O 1
ATOM 2352 N N . GLY A 1 300 ? 16.903 11.599 5.362 1.00 79.44 300 GLY A N 1
ATOM 2353 C CA . GLY A 1 300 ? 15.910 11.275 6.401 1.00 79.44 300 GLY A CA 1
ATOM 2354 C C . GLY A 1 300 ? 14.601 12.068 6.311 1.00 79.44 300 GLY A C 1
ATOM 2355 O O . GLY A 1 300 ? 13.635 11.696 6.959 1.00 79.44 300 GLY A O 1
ATOM 2356 N N . CYS A 1 301 ? 14.526 13.077 5.441 1.00 79.38 301 CYS A N 1
ATOM 2357 C CA . CYS A 1 301 ? 13.300 13.818 5.127 1.00 79.38 301 CYS A CA 1
ATOM 2358 C C . CYS A 1 301 ? 12.146 12.934 4.618 1.00 79.38 301 CYS A C 1
ATOM 2360 O O . CYS A 1 301 ? 10.973 13.127 4.937 1.00 79.38 301 CYS A O 1
ATOM 2362 N N . LYS A 1 302 ? 12.507 11.951 3.788 1.00 79.25 302 LYS A N 1
ATOM 2363 C CA . LYS A 1 302 ? 11.630 10.912 3.248 1.00 79.25 302 LYS A CA 1
ATOM 2364 C C . LYS A 1 302 ? 12.174 9.548 3.649 1.00 79.25 302 LYS A C 1
ATOM 2366 O O . LYS A 1 302 ? 13.349 9.409 4.001 1.00 79.25 302 LYS A O 1
ATOM 2371 N N . ARG A 1 303 ? 11.329 8.519 3.540 1.00 77.44 303 ARG A N 1
ATOM 2372 C CA . ARG A 1 303 ? 11.753 7.135 3.769 1.00 77.44 303 ARG A CA 1
ATOM 2373 C C . ARG A 1 303 ? 12.907 6.778 2.824 1.00 77.44 303 ARG A C 1
ATOM 2375 O O . ARG A 1 303 ? 12.860 7.069 1.627 1.00 77.44 303 ARG A O 1
ATOM 2382 N N . ARG A 1 304 ? 13.943 6.169 3.401 1.00 77.94 304 ARG A N 1
ATOM 2383 C CA . ARG A 1 304 ? 15.128 5.675 2.688 1.00 77.94 304 ARG A CA 1
ATOM 2384 C C . ARG A 1 304 ? 14.718 4.576 1.715 1.00 77.94 304 ARG A C 1
ATOM 2386 O O . ARG A 1 304 ? 13.917 3.715 2.084 1.00 77.94 304 ARG A O 1
ATOM 2393 N N . VAL A 1 305 ? 15.293 4.599 0.518 1.00 81.69 305 VAL A N 1
ATOM 2394 C CA . VAL A 1 305 ? 15.112 3.541 -0.478 1.00 81.69 305 VAL A CA 1
ATOM 2395 C C . VAL A 1 305 ? 16.361 2.676 -0.473 1.00 81.69 305 VAL A C 1
ATOM 2397 O O . VAL A 1 305 ? 17.476 3.178 -0.592 1.00 81.69 305 VAL A O 1
ATOM 2400 N N . PHE A 1 306 ? 16.163 1.379 -0.280 1.00 80.81 306 PHE A N 1
ATOM 2401 C CA . PHE A 1 306 ? 17.229 0.391 -0.275 1.00 80.81 306 PHE A CA 1
ATOM 2402 C C . PHE A 1 306 ? 17.389 -0.172 -1.682 1.00 80.81 306 PHE A C 1
ATOM 2404 O O . PHE A 1 306 ? 16.439 -0.743 -2.216 1.00 80.81 306 PHE A O 1
ATOM 2411 N N . ASP A 1 307 ? 18.566 0.007 -2.278 1.00 81.56 307 ASP A N 1
ATOM 2412 C CA . ASP A 1 307 ? 18.829 -0.482 -3.627 1.00 81.56 307 ASP A CA 1
ATOM 2413 C C . ASP A 1 307 ? 19.036 -1.996 -3.639 1.00 81.56 307 ASP A C 1
ATOM 2415 O O . ASP A 1 307 ? 19.804 -2.528 -2.839 1.00 81.56 307 ASP A O 1
ATOM 2419 N N . GLN A 1 308 ? 18.361 -2.669 -4.566 1.00 76.12 308 GLN A N 1
ATOM 2420 C CA . GLN A 1 308 ? 18.486 -4.102 -4.853 1.00 76.12 308 GLN A CA 1
ATOM 2421 C C . GLN A 1 308 ? 18.797 -4.306 -6.345 1.00 76.12 308 GLN A C 1
ATOM 2423 O O . GLN A 1 308 ? 18.249 -5.194 -6.993 1.00 76.12 308 GLN A O 1
ATOM 2428 N N . GLY A 1 309 ? 19.638 -3.432 -6.907 1.00 74.69 309 GLY A N 1
ATOM 2429 C CA . GLY A 1 309 ? 20.052 -3.457 -8.310 1.00 74.69 309 GLY A CA 1
ATOM 2430 C C . GLY A 1 309 ? 19.270 -2.517 -9.231 1.00 74.69 309 GLY A C 1
ATOM 2431 O O . GLY A 1 309 ? 19.497 -2.548 -10.437 1.00 74.69 309 GLY A O 1
ATOM 2432 N N . TYR A 1 310 ? 18.390 -1.656 -8.703 1.00 80.62 310 TYR A N 1
ATOM 2433 C CA . TYR A 1 310 ? 17.695 -0.628 -9.485 1.00 80.62 310 TYR A CA 1
ATOM 2434 C C . TYR A 1 310 ? 18.696 0.319 -10.147 1.00 80.62 310 TYR A C 1
ATOM 2436 O O . TYR A 1 310 ? 18.601 0.559 -11.349 1.00 80.62 310 TYR A O 1
ATOM 2444 N N . VAL A 1 311 ? 19.687 0.818 -9.401 1.00 84.19 311 VAL A N 1
ATOM 2445 C CA . VAL A 1 311 ? 20.655 1.779 -9.954 1.00 84.19 311 VAL A CA 1
ATOM 2446 C C . VAL A 1 311 ? 21.487 1.140 -11.068 1.00 84.19 311 VAL A C 1
ATOM 2448 O O . VAL A 1 311 ? 21.717 1.768 -12.100 1.00 84.19 311 VAL A O 1
ATOM 2451 N N . ASP A 1 312 ? 21.859 -0.133 -10.906 1.00 80.06 312 ASP A N 1
ATOM 2452 C CA . ASP A 1 312 ? 22.577 -0.902 -11.927 1.00 80.06 312 ASP A CA 1
ATOM 2453 C C . ASP A 1 312 ? 21.764 -1.023 -13.233 1.00 80.06 312 ASP A C 1
ATOM 2455 O O . ASP A 1 312 ? 22.337 -0.899 -14.320 1.00 80.06 312 ASP A O 1
ATOM 2459 N N . THR A 1 313 ? 20.431 -1.176 -13.157 1.00 74.56 313 THR A N 1
ATOM 2460 C CA . THR A 1 313 ? 19.572 -1.283 -14.357 1.00 74.56 313 THR A CA 1
ATOM 2461 C C . THR A 1 313 ? 19.617 -0.051 -15.258 1.00 74.56 313 THR A C 1
ATOM 2463 O O . THR A 1 313 ? 19.416 -0.180 -16.465 1.00 74.56 313 THR A O 1
ATOM 2466 N N . LEU A 1 314 ? 19.949 1.122 -14.710 1.00 83.19 314 LEU A N 1
ATOM 2467 C CA . LEU A 1 314 ? 20.019 2.373 -15.468 1.00 83.19 314 LEU A CA 1
ATOM 2468 C C . LEU A 1 314 ? 21.173 2.400 -16.484 1.00 83.19 314 LEU A C 1
ATOM 2470 O O . LEU A 1 314 ? 21.176 3.254 -17.368 1.00 83.19 314 LEU A O 1
ATOM 2474 N N . ASN A 1 315 ? 22.143 1.483 -16.379 1.00 81.94 315 ASN A N 1
ATOM 2475 C CA . ASN A 1 315 ? 23.217 1.322 -17.366 1.00 81.94 315 ASN A CA 1
ATOM 2476 C C . ASN A 1 315 ? 22.784 0.556 -18.620 1.00 81.94 315 ASN A C 1
ATOM 2478 O O . ASN A 1 315 ? 23.523 0.542 -19.606 1.00 81.94 315 ASN A O 1
ATOM 2482 N N . ARG A 1 316 ? 21.624 -0.110 -18.606 1.00 75.31 316 ARG A N 1
ATOM 2483 C CA . ARG A 1 316 ? 21.164 -0.855 -19.776 1.00 75.31 316 ARG A CA 1
ATOM 2484 C C . ARG A 1 316 ? 20.805 0.105 -20.911 1.00 75.31 316 ARG A C 1
ATOM 2486 O O . ARG A 1 316 ? 20.259 1.183 -20.692 1.00 75.31 316 ARG A O 1
ATOM 2493 N N . HIS A 1 317 ? 21.090 -0.312 -22.140 1.00 81.44 317 HIS A N 1
ATOM 2494 C CA . HIS A 1 317 ? 20.810 0.482 -23.339 1.00 81.44 317 HIS A CA 1
ATOM 2495 C C . HIS A 1 317 ? 19.305 0.636 -23.619 1.00 81.44 317 HIS A C 1
ATOM 2497 O O . HIS A 1 317 ? 18.907 1.593 -24.272 1.00 81.44 317 HIS A O 1
ATOM 2503 N N . ASP A 1 318 ? 18.481 -0.279 -23.105 1.00 72.81 318 ASP A N 1
ATOM 2504 C CA . ASP A 1 318 ? 17.023 -0.305 -23.247 1.00 72.81 318 ASP A CA 1
ATOM 2505 C C . ASP A 1 318 ? 16.281 0.400 -22.096 1.00 72.81 318 ASP A C 1
ATOM 2507 O O . ASP A 1 318 ? 15.054 0.357 -22.028 1.00 72.81 318 ASP A O 1
ATOM 2511 N N . VAL A 1 319 ? 17.006 1.079 -21.197 1.00 76.56 319 VAL A N 1
ATOM 2512 C CA . VAL A 1 319 ? 16.429 1.833 -20.078 1.00 76.56 319 VAL A CA 1
ATOM 2513 C C . VAL A 1 319 ? 16.678 3.331 -20.255 1.00 76.56 319 VAL A C 1
ATOM 2515 O O . VAL A 1 319 ? 17.813 3.823 -20.235 1.00 76.56 319 VAL A O 1
ATOM 2518 N N . ARG A 1 320 ? 15.582 4.087 -20.370 1.00 81.81 320 ARG A N 1
ATOM 2519 C CA . ARG A 1 320 ? 15.590 5.552 -20.413 1.00 81.81 320 ARG A CA 1
ATOM 2520 C C . ARG A 1 320 ? 14.943 6.122 -19.156 1.00 81.81 320 ARG A C 1
ATOM 2522 O O . ARG A 1 320 ? 13.775 5.862 -18.893 1.00 81.81 320 ARG A O 1
ATOM 2529 N N . LEU A 1 321 ? 15.704 6.922 -18.412 1.00 84.00 321 LEU A N 1
ATOM 2530 C CA . LEU A 1 321 ? 15.191 7.726 -17.305 1.00 84.00 321 LEU A CA 1
ATOM 2531 C C . LEU A 1 321 ? 14.999 9.167 -17.783 1.00 84.00 321 LEU A C 1
ATOM 2533 O O . LEU A 1 321 ? 15.890 9.725 -18.422 1.00 84.00 321 LEU A O 1
ATOM 2537 N N . THR A 1 322 ? 13.847 9.751 -17.468 1.00 85.06 322 THR A N 1
ATOM 2538 C CA . THR A 1 322 ? 13.491 11.132 -17.803 1.00 85.06 322 THR A CA 1
ATOM 2539 C C . THR A 1 322 ? 12.652 11.741 -16.679 1.00 85.06 322 THR A C 1
ATOM 2541 O O . THR A 1 322 ? 11.962 11.013 -15.964 1.00 85.06 322 THR A O 1
ATOM 2544 N N . ASP A 1 323 ? 12.737 13.056 -16.505 1.00 83.62 323 ASP A N 1
ATOM 2545 C CA . ASP A 1 323 ? 11.870 13.872 -15.648 1.00 83.62 323 ASP A CA 1
ATOM 2546 C C . ASP A 1 323 ? 10.829 14.668 -16.454 1.00 83.62 323 ASP A C 1
ATOM 2548 O O . ASP A 1 323 ? 10.106 15.497 -15.896 1.00 83.62 323 ASP A O 1
ATOM 2552 N N . GLU A 1 324 ? 10.729 14.406 -17.761 1.00 83.50 324 GLU A N 1
ATOM 2553 C CA . GLU A 1 324 ? 9.717 15.013 -18.615 1.00 83.50 324 GLU A CA 1
ATOM 2554 C C . GLU A 1 324 ? 8.301 14.718 -18.109 1.00 83.50 324 GLU A C 1
ATOM 2556 O O . GLU A 1 324 ? 7.926 13.585 -17.793 1.00 83.50 324 GLU A O 1
ATOM 2561 N N . ARG A 1 325 ? 7.475 15.764 -18.074 1.00 82.31 325 ARG A N 1
ATOM 2562 C CA . ARG A 1 325 ? 6.091 15.649 -17.625 1.00 82.31 325 ARG A CA 1
ATOM 2563 C C . ARG A 1 325 ? 5.255 15.003 -18.722 1.00 82.31 325 ARG A C 1
ATOM 2565 O O . ARG A 1 325 ? 5.195 15.514 -19.837 1.00 82.31 325 ARG A O 1
ATOM 2572 N N . ILE A 1 326 ? 4.534 13.940 -18.384 1.00 84.81 326 ILE A N 1
ATOM 2573 C CA . ILE A 1 326 ? 3.533 13.345 -19.276 1.00 84.81 326 ILE A CA 1
ATOM 2574 C C . ILE A 1 326 ? 2.325 14.288 -19.348 1.00 84.81 326 ILE A C 1
ATOM 2576 O O . ILE A 1 326 ? 1.719 14.612 -18.327 1.00 84.81 326 ILE A O 1
ATOM 2580 N N . VAL A 1 327 ? 1.979 14.736 -20.555 1.00 86.00 327 VAL A N 1
ATOM 2581 C CA . VAL A 1 327 ? 0.862 15.662 -20.810 1.00 86.00 327 VAL A CA 1
ATOM 2582 C C . VAL A 1 327 ? -0.395 14.911 -21.230 1.00 86.00 327 VAL A C 1
ATOM 2584 O O . VAL A 1 327 ? -1.502 15.306 -20.870 1.00 86.00 327 VAL A O 1
ATOM 2587 N N . ARG A 1 328 ? -0.248 13.834 -22.006 1.00 80.75 328 ARG A N 1
ATOM 2588 C CA . ARG A 1 328 ? -1.384 13.083 -22.548 1.00 80.75 328 ARG A CA 1
ATOM 2589 C C . ARG A 1 328 ? -1.014 11.631 -22.802 1.00 80.75 328 ARG A C 1
ATOM 2591 O O . ARG A 1 328 ? 0.053 11.351 -23.337 1.00 80.75 328 ARG A O 1
ATOM 2598 N N . VAL A 1 329 ? -1.936 10.730 -22.487 1.00 85.62 329 VAL A N 1
ATOM 2599 C CA . VAL A 1 329 ? -1.876 9.319 -22.884 1.00 85.62 329 VAL A CA 1
ATOM 2600 C C . VAL A 1 329 ? -2.732 9.142 -24.137 1.00 85.62 329 VAL A C 1
ATOM 2602 O O . VAL A 1 329 ? -3.862 9.627 -24.187 1.00 85.62 329 VAL A O 1
ATOM 2605 N N . LYS A 1 330 ? -2.179 8.497 -25.158 1.00 81.75 330 LYS A N 1
ATOM 2606 C CA . LYS A 1 330 ? -2.858 8.065 -26.383 1.00 81.75 330 LYS A CA 1
ATOM 2607 C C . LYS A 1 330 ? -2.995 6.540 -26.367 1.00 81.75 330 LYS A C 1
ATOM 2609 O O . LYS A 1 330 ? -2.441 5.873 -25.501 1.00 81.75 330 LYS A O 1
ATOM 2614 N N . GLU A 1 331 ? -3.704 5.995 -27.350 1.00 82.94 331 GLU A N 1
ATOM 2615 C CA . GLU A 1 331 ? -3.984 4.558 -27.471 1.00 82.94 331 GLU A CA 1
ATOM 2616 C C . GLU A 1 331 ? -2.726 3.669 -27.416 1.00 82.94 331 GLU A C 1
ATOM 2618 O O . GLU A 1 331 ? -2.738 2.629 -26.763 1.00 82.94 331 GLU A O 1
ATOM 2623 N N . HIS A 1 332 ? -1.622 4.106 -28.034 1.00 84.81 332 HIS A N 1
ATOM 2624 C CA . HIS A 1 332 ? -0.361 3.350 -28.096 1.00 84.81 332 HIS A CA 1
ATOM 2625 C C . HIS A 1 332 ? 0.874 4.184 -27.725 1.00 84.81 332 HIS A C 1
ATOM 2627 O O . HIS A 1 332 ? 2.004 3.811 -28.051 1.00 84.81 332 HIS A O 1
ATOM 2633 N N . SER A 1 333 ? 0.689 5.351 -27.104 1.00 84.19 333 SER A N 1
ATOM 2634 C CA . SER A 1 333 ? 1.798 6.269 -26.832 1.00 84.19 333 SER A CA 1
ATOM 2635 C C . SER A 1 333 ? 1.527 7.247 -25.689 1.00 84.19 333 SER A C 1
ATOM 2637 O O . SER A 1 333 ? 0.395 7.482 -25.273 1.00 84.19 333 SER A O 1
ATOM 2639 N N . LEU A 1 334 ? 2.599 7.840 -25.175 1.00 87.00 334 LEU A N 1
ATOM 2640 C CA . LEU A 1 334 ? 2.609 8.908 -24.185 1.00 87.00 334 LEU A CA 1
ATOM 2641 C C . LEU A 1 334 ? 3.176 10.161 -24.843 1.00 87.00 334 LEU A C 1
ATOM 2643 O O . LEU A 1 334 ? 4.216 10.097 -25.486 1.00 87.00 334 LEU A O 1
ATOM 2647 N N . VAL A 1 335 ? 2.516 11.301 -24.674 1.00 86.12 335 VAL A N 1
ATOM 2648 C CA . VAL A 1 335 ? 3.023 12.596 -25.137 1.00 86.12 335 VAL A CA 1
ATOM 2649 C C . VAL A 1 335 ? 3.583 13.349 -23.943 1.00 86.12 335 VAL A C 1
ATOM 2651 O O . VAL A 1 335 ? 2.858 13.594 -22.972 1.00 86.12 335 VAL A O 1
ATOM 2654 N N . THR A 1 336 ? 4.856 13.717 -24.013 1.00 86.06 336 THR A N 1
ATOM 2655 C CA . THR A 1 336 ? 5.532 14.497 -22.976 1.00 86.06 336 THR A CA 1
ATOM 2656 C C . THR A 1 336 ? 5.401 16.001 -23.227 1.00 86.06 336 THR A C 1
ATOM 2658 O O . THR A 1 336 ? 4.885 16.451 -24.253 1.00 86.06 336 THR A O 1
ATOM 2661 N N . ASN A 1 337 ? 5.833 16.817 -22.268 1.00 85.88 337 ASN A N 1
ATOM 2662 C CA . ASN A 1 337 ? 5.781 18.276 -22.351 1.00 85.88 337 ASN A CA 1
ATOM 2663 C C . ASN A 1 337 ? 6.747 18.876 -23.380 1.00 85.88 337 ASN A C 1
ATOM 2665 O O . ASN A 1 337 ? 6.513 20.000 -23.817 1.00 85.88 337 ASN A O 1
ATOM 2669 N N . SER A 1 338 ? 7.792 18.148 -23.780 1.00 86.69 338 SER A N 1
ATOM 2670 C CA . SER A 1 338 ? 8.674 18.533 -24.888 1.00 86.69 338 SER A CA 1
ATOM 2671 C C . SER A 1 338 ? 8.034 18.290 -26.262 1.00 86.69 338 SER A C 1
ATOM 2673 O O . SER A 1 338 ? 8.552 18.755 -27.276 1.00 86.69 338 SER A O 1
ATOM 2675 N N . GLY A 1 339 ? 6.888 17.599 -26.301 1.00 87.94 339 GLY A N 1
ATOM 2676 C CA . GLY A 1 339 ? 6.219 17.169 -27.525 1.00 87.94 339 GLY A CA 1
ATOM 2677 C C . GLY A 1 339 ? 6.700 15.811 -28.040 1.00 87.94 339 GLY A C 1
ATOM 2678 O O . GLY A 1 339 ? 6.207 15.370 -29.078 1.00 87.94 339 GLY A O 1
ATOM 2679 N N . GLU A 1 340 ? 7.617 15.136 -27.332 1.00 88.81 340 GLU A N 1
ATOM 2680 C CA . GLU A 1 340 ? 8.026 13.766 -27.654 1.00 88.81 340 GLU A CA 1
ATOM 2681 C C . GLU A 1 340 ? 6.827 12.817 -27.513 1.00 88.81 340 GLU A C 1
ATOM 2683 O O . GLU A 1 340 ? 6.109 12.830 -26.509 1.00 88.81 340 GLU A O 1
ATOM 2688 N N . GLU A 1 341 ? 6.609 11.977 -28.525 1.00 89.81 341 GLU A N 1
ATOM 2689 C CA . GLU A 1 341 ? 5.623 10.903 -28.482 1.00 89.81 341 GLU A CA 1
ATOM 2690 C C . GLU A 1 341 ? 6.330 9.560 -28.291 1.00 89.81 341 GLU A C 1
ATOM 2692 O O . GLU A 1 341 ? 6.993 9.039 -29.186 1.00 89.81 341 GLU A O 1
ATOM 2697 N N . VAL A 1 342 ? 6.182 8.997 -27.097 1.00 85.19 342 VAL A N 1
ATOM 2698 C CA . VAL A 1 342 ? 6.824 7.756 -26.674 1.00 85.19 342 VAL A CA 1
ATOM 2699 C C . VAL A 1 342 ? 5.840 6.614 -26.857 1.00 85.19 342 VAL A C 1
ATOM 2701 O O . VAL A 1 342 ? 4.852 6.527 -26.131 1.00 85.19 342 VAL A O 1
ATOM 2704 N N . ARG A 1 343 ? 6.092 5.723 -27.816 1.00 88.06 343 ARG A N 1
ATOM 2705 C CA . ARG A 1 343 ? 5.286 4.507 -27.986 1.00 88.06 343 ARG A CA 1
ATOM 2706 C C . ARG A 1 343 ? 5.391 3.624 -26.738 1.00 88.06 343 ARG A C 1
ATOM 2708 O O . ARG A 1 343 ? 6.492 3.397 -26.242 1.00 88.06 343 ARG A O 1
ATOM 2715 N N . ALA A 1 344 ? 4.261 3.117 -26.257 1.00 78.44 344 ALA A N 1
ATOM 2716 C CA . ALA A 1 344 ? 4.209 2.226 -25.105 1.00 78.44 344 ALA A CA 1
ATOM 2717 C C . ALA A 1 344 ? 3.159 1.134 -25.324 1.00 78.44 344 ALA A C 1
ATOM 2719 O O . ALA A 1 344 ? 1.983 1.435 -25.514 1.00 78.44 344 ALA A O 1
ATOM 2720 N N . ASP A 1 345 ? 3.583 -0.129 -25.258 1.00 76.06 345 ASP A N 1
ATOM 2721 C CA . ASP A 1 345 ? 2.669 -1.278 -25.299 1.00 76.06 345 ASP A CA 1
ATOM 2722 C C . ASP A 1 345 ? 2.109 -1.603 -23.898 1.00 76.06 345 ASP A C 1
ATOM 2724 O O . ASP A 1 345 ? 1.024 -2.162 -23.764 1.00 76.06 345 ASP A O 1
ATOM 2728 N N . ILE A 1 346 ? 2.844 -1.237 -22.837 1.00 66.56 346 ILE A N 1
ATOM 2729 C CA . ILE A 1 346 ? 2.460 -1.423 -21.430 1.00 66.56 346 ILE A CA 1
ATOM 2730 C C . ILE A 1 346 ? 2.806 -0.155 -20.643 1.00 66.56 346 ILE A C 1
ATOM 2732 O O . ILE A 1 346 ? 3.923 0.353 -20.730 1.00 66.56 346 ILE A O 1
ATOM 2736 N N . ILE A 1 347 ? 1.863 0.321 -19.826 1.00 76.00 347 ILE A N 1
ATOM 2737 C CA . ILE A 1 347 ? 2.059 1.440 -18.895 1.00 76.00 347 ILE A CA 1
ATOM 2738 C C . ILE A 1 347 ? 1.906 0.919 -17.465 1.00 76.00 347 ILE A C 1
ATOM 2740 O O . ILE A 1 347 ? 0.880 0.340 -17.113 1.00 76.00 347 ILE A O 1
ATOM 2744 N N . ILE A 1 348 ? 2.918 1.152 -16.625 1.00 66.00 348 ILE A N 1
ATOM 2745 C CA . ILE A 1 348 ? 2.904 0.775 -15.205 1.00 66.00 348 ILE A CA 1
ATOM 2746 C C . ILE A 1 348 ? 2.793 2.045 -14.357 1.00 66.00 348 ILE A C 1
ATOM 2748 O O . ILE A 1 348 ? 3.714 2.860 -14.316 1.00 66.00 348 ILE A O 1
ATOM 2752 N N . LEU A 1 349 ? 1.672 2.207 -13.651 1.00 78.00 349 LEU A N 1
ATOM 2753 C CA . LEU A 1 349 ? 1.428 3.354 -12.772 1.00 78.00 349 LEU A CA 1
ATOM 2754 C C . LEU A 1 349 ? 2.017 3.109 -11.376 1.00 78.00 349 LEU A C 1
ATOM 2756 O O . LEU A 1 349 ? 1.346 2.616 -10.473 1.00 78.00 349 LEU A O 1
ATOM 2760 N N . ALA A 1 350 ? 3.286 3.475 -11.187 1.00 70.12 350 ALA A N 1
ATOM 2761 C CA . ALA A 1 350 ? 3.978 3.421 -9.894 1.00 70.12 350 ALA A CA 1
ATOM 2762 C C . ALA A 1 350 ? 3.869 4.752 -9.112 1.00 70.12 350 ALA A C 1
ATOM 2764 O O . ALA A 1 350 ? 4.852 5.256 -8.572 1.00 70.12 350 ALA A O 1
ATOM 2765 N N . THR A 1 351 ? 2.674 5.349 -9.065 1.00 71.94 351 THR A N 1
ATOM 2766 C CA . THR A 1 351 ? 2.426 6.733 -8.598 1.00 71.94 351 THR A CA 1
ATOM 2767 C C . THR A 1 351 ? 2.299 6.893 -7.076 1.00 71.94 351 THR A C 1
ATOM 2769 O O . THR A 1 351 ? 1.909 7.954 -6.590 1.00 71.94 351 THR A O 1
ATOM 2772 N N . GLY A 1 352 ? 2.631 5.858 -6.301 1.00 71.12 352 GLY A N 1
ATOM 2773 C CA . GLY A 1 352 ? 2.544 5.881 -4.839 1.00 71.12 352 GLY A CA 1
ATOM 2774 C C . GLY A 1 352 ? 1.106 5.919 -4.307 1.00 71.12 352 GLY A C 1
ATOM 2775 O O . GLY A 1 352 ? 0.171 5.481 -4.972 1.00 71.12 352 GLY A O 1
ATOM 2776 N N . PHE A 1 353 ? 0.943 6.423 -3.081 1.00 66.69 353 PHE A N 1
ATOM 2777 C CA . PHE A 1 353 ? -0.340 6.489 -2.376 1.00 66.69 353 PHE A CA 1
ATOM 2778 C C . PHE A 1 353 ? -0.559 7.883 -1.791 1.00 66.69 353 PHE A C 1
ATOM 2780 O O . PHE A 1 353 ? 0.377 8.492 -1.268 1.00 66.69 353 PHE A O 1
ATOM 2787 N N . SER A 1 354 ? -1.805 8.361 -1.824 1.00 63.16 354 SER A N 1
ATOM 2788 C CA . SER A 1 354 ? -2.195 9.523 -1.028 1.00 63.16 354 SER A CA 1
ATOM 2789 C C . SER A 1 354 ? -2.321 9.095 0.430 1.00 63.16 354 SER A C 1
ATOM 2791 O O . SER A 1 354 ? -3.076 8.177 0.750 1.00 63.16 354 SER A O 1
ATOM 2793 N N . LEU A 1 355 ? -1.572 9.743 1.321 1.00 65.75 355 LEU A N 1
ATOM 2794 C CA . LEU A 1 355 ? -1.774 9.558 2.750 1.00 65.75 355 LEU A CA 1
ATOM 2795 C C . LEU A 1 355 ? -3.053 10.306 3.135 1.00 65.75 355 LEU A C 1
ATOM 2797 O O . LEU A 1 355 ? -3.056 11.525 3.289 1.00 65.75 355 LEU A O 1
ATOM 2801 N N . THR A 1 356 ? -4.154 9.580 3.279 1.00 65.75 356 THR A N 1
ATOM 2802 C CA . THR A 1 356 ? -5.434 10.123 3.745 1.00 65.75 356 THR A CA 1
ATOM 2803 C C . THR A 1 356 ? -5.893 9.401 5.001 1.00 65.75 356 THR A C 1
ATOM 2805 O O . THR A 1 356 ? -5.460 8.291 5.298 1.00 65.75 356 THR A O 1
ATOM 2808 N N . GLN A 1 357 ? -6.796 10.036 5.742 1.00 68.06 357 GLN A N 1
ATOM 2809 C CA . GLN A 1 357 ? -7.549 9.364 6.797 1.00 68.06 357 GLN A CA 1
ATOM 2810 C C . GLN A 1 357 ? -8.774 8.679 6.175 1.00 68.06 357 GLN A C 1
ATOM 2812 O O . GLN A 1 357 ? -9.289 9.141 5.157 1.00 68.06 357 GLN A O 1
ATOM 2817 N N . TYR A 1 358 ? -9.220 7.568 6.763 1.00 68.00 358 TYR A N 1
ATOM 2818 C CA . TYR A 1 358 ? -10.404 6.821 6.320 1.00 68.00 358 TYR A CA 1
ATOM 2819 C C . TYR A 1 358 ? -11.632 7.746 6.216 1.00 68.00 358 TYR A C 1
ATOM 2821 O O . TYR A 1 358 ? -11.939 8.540 7.118 1.00 68.00 358 TYR A O 1
ATOM 2829 N N . ASN A 1 359 ? -12.321 7.654 5.079 1.00 67.19 359 ASN A N 1
ATOM 2830 C CA . ASN A 1 359 ? -13.431 8.527 4.707 1.00 67.19 359 ASN A CA 1
ATOM 2831 C C . ASN A 1 359 ? -14.770 7.971 5.215 1.00 67.19 359 ASN A C 1
ATOM 2833 O O . ASN A 1 359 ? -15.656 7.640 4.433 1.00 67.19 359 ASN A O 1
ATOM 2837 N N . VAL A 1 360 ? -14.879 7.807 6.532 1.00 78.81 360 VAL A N 1
ATOM 2838 C CA . VAL A 1 360 ? -16.130 7.438 7.204 1.00 78.81 360 VAL A CA 1
ATOM 2839 C C . VAL A 1 360 ? -16.585 8.623 8.039 1.00 78.81 360 VAL A C 1
ATOM 2841 O O . VAL A 1 360 ? -15.765 9.292 8.675 1.00 78.81 360 VAL A O 1
ATOM 2844 N N . HIS A 1 361 ? -17.889 8.888 8.023 1.00 84.06 361 HIS A N 1
ATOM 2845 C CA . HIS A 1 361 ? -18.487 9.898 8.882 1.00 84.06 361 HIS A CA 1
ATOM 2846 C C . HIS A 1 361 ? -18.414 9.424 10.337 1.00 84.06 361 HIS A C 1
ATOM 2848 O O . HIS A 1 361 ? -19.116 8.495 10.729 1.00 84.06 361 HIS A O 1
ATOM 2854 N N . VAL A 1 362 ? -17.522 10.036 11.118 1.00 89.38 362 VAL A N 1
ATOM 2855 C CA . VAL A 1 362 ? -17.347 9.738 12.542 1.00 89.38 362 VAL A CA 1
ATOM 2856 C C . VAL A 1 362 ? -17.886 10.899 13.357 1.00 89.38 362 VAL A C 1
ATOM 2858 O O . VAL A 1 362 ? -17.429 12.039 13.215 1.00 89.38 362 VAL A O 1
ATOM 2861 N N . GLN A 1 363 ? -18.849 10.579 14.214 1.00 93.56 363 GLN A N 1
ATOM 2862 C CA . GLN A 1 363 ? -19.539 11.523 15.075 1.00 93.56 363 GLN A CA 1
ATOM 2863 C C . GLN A 1 363 ? -19.408 11.072 16.531 1.00 93.56 363 GLN A C 1
ATOM 2865 O O . GLN A 1 363 ? -19.658 9.914 16.857 1.00 93.56 363 GLN A O 1
ATOM 2870 N N . GLY A 1 364 ? -18.960 11.991 17.378 1.00 92.69 364 GLY A N 1
ATOM 2871 C CA . GLY A 1 364 ? -18.833 11.820 18.816 1.00 92.69 364 GLY A CA 1
ATOM 2872 C C . GLY A 1 364 ? -20.050 12.357 19.570 1.00 92.69 364 GLY A C 1
ATOM 2873 O O . GLY A 1 364 ? -21.150 12.495 19.025 1.00 92.69 364 GLY A O 1
ATOM 2874 N N . ARG A 1 365 ? -19.848 12.696 20.845 1.00 93.00 365 ARG A N 1
ATOM 2875 C CA . ARG A 1 365 ? -20.872 13.281 21.719 1.00 93.00 365 ARG A CA 1
ATOM 2876 C C . ARG A 1 365 ? -21.416 14.587 21.148 1.00 93.00 365 ARG A C 1
ATOM 2878 O O . ARG A 1 365 ? -20.711 15.338 20.476 1.00 93.00 365 ARG A O 1
ATOM 2885 N N . ASN A 1 366 ? -22.689 14.858 21.438 1.00 92.44 366 ASN A N 1
ATOM 2886 C CA . ASN A 1 366 ? -23.389 16.085 21.036 1.00 92.44 366 ASN A CA 1
ATOM 2887 C C . ASN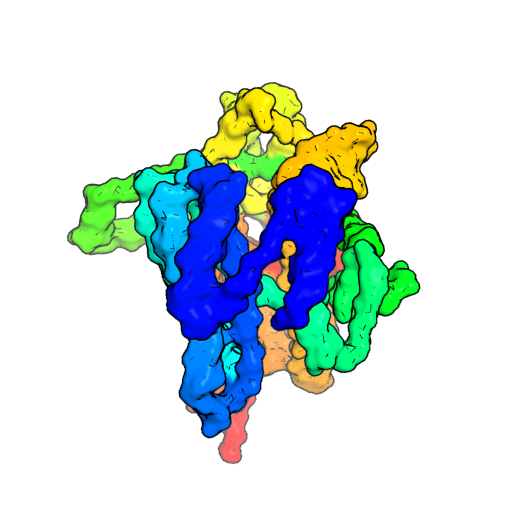 A 1 366 ? -23.327 16.371 19.526 1.00 92.44 366 ASN A C 1
ATOM 2889 O O . ASN A 1 366 ? -23.399 17.518 19.094 1.00 92.44 366 ASN A O 1
ATOM 2893 N N . GLY A 1 367 ? -23.157 15.325 18.717 1.00 91.62 367 GLY A N 1
ATOM 2894 C CA . GLY A 1 367 ? -23.061 15.441 17.274 1.00 91.62 367 GLY A CA 1
ATOM 2895 C C . GLY A 1 367 ? -21.730 15.998 16.750 1.00 91.62 367 GLY A C 1
ATOM 2896 O O . GLY A 1 367 ? -21.642 16.280 15.553 1.00 91.62 367 GLY A O 1
ATOM 2897 N N . LYS A 1 368 ? -20.702 16.138 17.600 1.00 93.94 368 LYS A N 1
ATOM 2898 C CA . LYS A 1 368 ? -19.382 16.663 17.219 1.00 93.94 368 LYS A CA 1
ATOM 2899 C C . LYS A 1 368 ? -18.730 15.758 16.179 1.00 93.94 368 LYS A C 1
ATOM 2901 O O . LYS A 1 368 ? -18.503 14.574 16.415 1.00 93.94 368 LYS A O 1
ATOM 2906 N N . THR A 1 369 ? -18.428 16.307 15.012 1.00 94.12 369 THR A N 1
ATOM 2907 C CA . THR A 1 369 ? -17.767 15.566 13.930 1.00 94.12 369 THR A CA 1
ATOM 2908 C C . THR A 1 369 ? -16.255 15.546 14.124 1.00 94.12 369 THR A C 1
ATOM 2910 O O . THR A 1 369 ? -15.675 16.442 14.741 1.00 94.12 369 THR A O 1
ATOM 2913 N N . ARG A 1 370 ? -15.585 14.538 13.558 1.00 92.56 370 ARG A N 1
ATOM 2914 C CA . ARG A 1 370 ? -14.115 14.456 13.555 1.00 92.56 370 ARG A CA 1
ATOM 2915 C C . ARG A 1 370 ? -13.448 15.705 12.971 1.00 92.56 370 ARG A C 1
ATOM 2917 O O . ARG A 1 370 ? -12.440 16.162 13.501 1.00 92.56 370 ARG A O 1
ATOM 2924 N N . ASP A 1 371 ? -14.011 16.269 11.907 1.00 89.88 371 ASP A N 1
ATOM 2925 C CA . ASP A 1 371 ? -13.433 17.447 11.258 1.00 89.88 371 ASP A CA 1
ATOM 2926 C C . ASP A 1 371 ? -13.546 18.689 12.154 1.00 89.88 371 ASP A C 1
ATOM 2928 O O . ASP A 1 371 ? -12.585 19.448 12.260 1.00 89.88 371 ASP A O 1
ATOM 2932 N N . GLN A 1 372 ? -14.662 18.856 12.877 1.00 92.75 372 GLN A N 1
ATOM 2933 C CA . GLN A 1 372 ? -14.804 19.905 13.898 1.00 92.75 372 GLN A CA 1
ATOM 2934 C C . GLN A 1 372 ? -13.795 19.729 15.036 1.00 92.75 372 GLN A C 1
ATOM 2936 O O . GLN A 1 372 ? -13.189 20.703 15.475 1.00 92.75 372 GLN A O 1
ATOM 2941 N N . HIS A 1 373 ? -13.576 18.490 15.487 1.00 93.94 373 HIS A N 1
ATOM 2942 C CA . HIS A 1 373 ? -12.547 18.189 16.479 1.00 93.94 373 HIS A CA 1
ATOM 2943 C C . HIS A 1 373 ? -11.151 18.589 15.966 1.00 93.94 373 HIS A C 1
ATOM 2945 O O . HIS A 1 373 ? -10.437 19.325 16.633 1.00 93.94 373 HIS A O 1
ATOM 2951 N N . TRP A 1 374 ? -10.764 18.216 14.746 1.00 92.19 374 TRP A N 1
ATOM 2952 C CA . TRP A 1 374 ? -9.465 18.622 14.189 1.00 92.19 374 TRP A CA 1
ATOM 2953 C C . TRP A 1 374 ? -9.323 20.132 13.960 1.00 92.19 374 TRP A C 1
ATOM 2955 O O . TRP A 1 374 ? -8.227 20.676 14.112 1.00 92.19 374 TRP A O 1
ATOM 2965 N N . GLN A 1 375 ? -10.410 20.828 13.630 1.00 90.62 375 GLN A N 1
ATOM 2966 C CA . GLN A 1 375 ? -10.414 22.289 13.536 1.00 90.62 375 GLN A CA 1
ATOM 2967 C C . GLN A 1 375 ? -10.124 22.949 14.891 1.00 90.62 375 GLN A C 1
ATOM 2969 O O . GLN A 1 375 ? -9.351 23.903 14.934 1.00 90.62 375 GLN A O 1
ATOM 2974 N N . GLU A 1 376 ? -10.658 22.412 15.992 1.00 91.44 376 GLU A N 1
ATOM 2975 C CA . GLU A 1 376 ? -10.409 22.904 17.357 1.00 91.44 376 GLU A CA 1
ATOM 2976 C C . GLU A 1 376 ? -8.920 22.841 17.737 1.00 91.44 376 GLU A C 1
ATOM 2978 O O . GLU A 1 376 ? -8.365 23.794 18.282 1.00 91.44 376 GLU A O 1
ATOM 2983 N N . TYR A 1 377 ? -8.238 21.753 17.374 1.00 88.94 377 TYR A N 1
ATOM 2984 C CA . TYR A 1 377 ? -6.794 21.593 17.593 1.00 88.94 377 TYR A CA 1
ATOM 2985 C C . TYR A 1 377 ? -5.931 22.276 16.510 1.00 88.94 377 TYR A C 1
ATOM 2987 O O . TYR A 1 377 ? -4.693 22.285 16.587 1.00 88.94 377 TYR A O 1
ATOM 2995 N N . GLY A 1 378 ? -6.564 22.831 15.471 1.00 88.38 378 GLY A N 1
ATOM 2996 C CA . GLY A 1 378 ? -5.909 23.428 14.308 1.00 88.38 378 GLY A CA 1
ATOM 2997 C C . GLY A 1 378 ? -5.028 22.449 13.528 1.00 88.38 378 GLY A C 1
ATOM 2998 O O . GLY A 1 378 ? -4.060 22.877 12.904 1.00 88.38 378 GLY A O 1
ATOM 2999 N N . CYS A 1 379 ? -5.280 21.142 13.645 1.00 88.31 379 CYS A N 1
ATOM 3000 C CA . CYS A 1 379 ? -4.588 20.055 12.951 1.00 88.31 379 CYS A CA 1
ATOM 3001 C C . CYS A 1 379 ? -5.288 18.715 13.209 1.00 88.31 379 CYS A C 1
ATOM 3003 O O . CYS A 1 379 ? -6.143 18.596 14.086 1.00 88.31 379 CYS A O 1
ATOM 3005 N N . LYS A 1 380 ? -4.892 17.676 12.468 1.00 89.81 380 LYS A N 1
ATOM 3006 C CA . LYS A 1 380 ? -5.364 16.307 12.707 1.00 89.81 380 LYS A CA 1
ATOM 3007 C C . LYS A 1 380 ? -4.774 15.764 14.011 1.00 89.81 380 LYS A C 1
ATOM 3009 O O . LYS A 1 380 ? -3.716 15.144 13.996 1.00 89.81 380 LYS A O 1
ATOM 3014 N N . ALA A 1 381 ? -5.456 16.017 15.121 1.00 90.00 381 ALA A N 1
ATOM 3015 C CA . ALA A 1 381 ? -5.048 15.595 16.452 1.00 90.00 381 ALA A CA 1
ATOM 3016 C C . ALA A 1 381 ? -5.677 14.252 16.843 1.00 90.00 381 ALA A C 1
ATOM 3018 O O . ALA A 1 381 ? -6.804 13.939 16.460 1.00 90.00 381 ALA A O 1
ATOM 3019 N N . THR A 1 382 ? -4.904 13.459 17.584 1.00 93.62 382 THR A N 1
ATOM 3020 C CA . THR A 1 382 ? -5.373 12.294 18.344 1.00 93.62 382 THR A CA 1
ATOM 3021 C C . THR A 1 382 ? -4.471 12.098 19.554 1.00 93.62 382 THR A C 1
ATOM 3023 O O . THR A 1 382 ? -3.259 12.328 19.493 1.00 93.62 382 THR A O 1
ATOM 3026 N N . PHE A 1 383 ? -5.030 11.595 20.646 1.00 95.94 383 PHE A N 1
ATOM 3027 C CA . PHE A 1 383 ? -4.257 11.150 21.792 1.00 95.94 383 PHE A CA 1
ATOM 3028 C C . PHE A 1 383 ? -3.567 9.815 21.506 1.00 95.94 383 PHE A C 1
ATOM 3030 O O . PHE A 1 383 ? -4.219 8.820 21.180 1.00 95.94 383 PHE A O 1
ATOM 3037 N N . LYS A 1 384 ? -2.232 9.794 21.637 1.00 94.31 384 LYS A N 1
ATOM 3038 C CA . LYS A 1 384 ? -1.372 8.609 21.443 1.00 94.31 384 LYS A CA 1
ATOM 3039 C C . LYS A 1 384 ? -1.623 7.854 20.127 1.00 94.31 384 LYS A C 1
ATOM 3041 O O . LYS A 1 384 ? -1.408 6.648 20.074 1.00 94.31 384 LYS A O 1
ATOM 3046 N N . SER A 1 385 ? -2.082 8.548 19.083 1.00 93.75 385 SER A N 1
ATOM 3047 C CA . SER A 1 385 ? -2.481 7.959 17.793 1.00 93.75 385 SER A CA 1
ATOM 3048 C C . SER A 1 385 ? -3.637 6.950 17.860 1.00 93.75 385 SER A C 1
ATOM 3050 O O . SER A 1 385 ? -3.846 6.209 16.895 1.00 93.75 385 SER A O 1
ATOM 3052 N N . VAL A 1 386 ? -4.384 6.914 18.973 1.00 95.38 386 VAL A N 1
ATOM 3053 C CA . VAL A 1 386 ? -5.431 5.913 19.231 1.00 95.38 386 VAL A CA 1
ATOM 3054 C C . VAL A 1 386 ? -6.809 6.493 19.533 1.00 95.38 386 VAL A C 1
ATOM 3056 O O . VAL A 1 386 ? -7.779 5.831 19.211 1.00 95.38 386 VAL A O 1
ATOM 3059 N N . ALA A 1 387 ? -6.962 7.679 20.124 1.00 95.44 387 ALA A N 1
ATOM 3060 C CA . ALA A 1 387 ? -8.287 8.168 20.541 1.00 95.44 387 ALA A CA 1
ATOM 3061 C C . ALA A 1 387 ? -8.447 9.681 20.384 1.00 95.44 387 ALA A C 1
ATOM 3063 O O . ALA A 1 387 ? -7.465 10.383 20.157 1.00 95.44 387 ALA A O 1
ATOM 3064 N N . MET A 1 388 ? -9.687 10.162 20.501 1.00 95.44 388 MET A N 1
ATOM 3065 C CA . MET A 1 388 ? -10.055 11.582 20.472 1.00 95.44 388 MET A CA 1
ATOM 3066 C C . MET A 1 388 ? -11.029 11.883 21.614 1.00 95.44 388 MET A C 1
ATOM 3068 O O . MET A 1 388 ? -11.929 11.081 21.882 1.00 95.44 388 MET A O 1
ATOM 3072 N N . HIS A 1 389 ? -10.873 13.023 22.285 1.00 95.31 389 HIS A N 1
ATOM 3073 C CA . HIS A 1 389 ? -11.836 13.487 23.283 1.00 95.31 389 HIS A CA 1
ATOM 3074 C C . HIS A 1 389 ? -13.196 13.766 22.628 1.00 95.31 389 HIS A C 1
ATOM 3076 O O . HIS A 1 389 ? -13.247 14.228 21.488 1.00 95.31 389 HIS A O 1
ATOM 3082 N N . ASP A 1 390 ? -14.286 13.488 23.351 1.00 95.12 390 ASP A N 1
ATOM 3083 C CA . ASP A 1 390 ? -15.679 13.443 22.872 1.00 95.12 390 ASP A CA 1
ATOM 3084 C C . ASP A 1 390 ? -16.029 12.283 21.921 1.00 95.12 390 ASP A C 1
ATOM 3086 O O . ASP A 1 390 ? -17.175 12.195 21.481 1.00 95.12 390 ASP A O 1
ATOM 3090 N N . PHE A 1 391 ? -15.114 11.351 21.631 1.00 95.62 391 PHE A N 1
ATOM 3091 C CA . PHE A 1 391 ? -15.389 10.149 20.823 1.00 95.62 391 PHE A CA 1
ATOM 3092 C C . PHE A 1 391 ? -15.285 8.884 21.691 1.00 95.62 391 PHE A C 1
ATOM 3094 O O . PHE A 1 391 ? -14.302 8.145 21.601 1.00 95.62 391 PHE A O 1
ATOM 3101 N N . PRO A 1 392 ? -16.268 8.637 22.575 1.00 95.19 392 PRO A N 1
ATOM 3102 C CA . PRO A 1 392 ? -16.221 7.521 23.511 1.00 95.19 392 PRO A CA 1
ATOM 3103 C C . PRO A 1 392 ? -16.209 6.170 22.796 1.00 95.19 392 PRO A C 1
ATOM 3105 O O . PRO A 1 392 ? -16.865 6.000 21.769 1.00 95.19 392 PRO A O 1
ATOM 3108 N N . ASN A 1 393 ? -15.489 5.197 23.362 1.00 94.38 393 ASN A N 1
ATOM 3109 C CA . ASN A 1 393 ? -15.356 3.824 22.851 1.00 94.38 393 ASN A CA 1
ATOM 3110 C C . ASN A 1 393 ? -14.830 3.708 21.402 1.00 94.38 393 ASN A C 1
ATOM 3112 O O . ASN A 1 393 ? -14.824 2.614 20.835 1.00 94.38 393 ASN A O 1
ATOM 3116 N N . PHE A 1 394 ? -14.375 4.807 20.800 1.00 93.94 394 PHE A N 1
ATOM 3117 C CA . PHE A 1 394 ? -13.816 4.833 19.458 1.00 93.94 394 PHE A CA 1
ATOM 3118 C C . PHE A 1 394 ? -12.286 4.842 19.527 1.00 93.94 394 PHE A C 1
ATOM 3120 O O . PHE A 1 394 ? -11.686 5.677 20.207 1.00 93.94 394 PHE A O 1
ATOM 3127 N N . PHE A 1 395 ? -11.657 3.932 18.778 1.00 94.50 395 PHE A N 1
ATOM 3128 C CA . PHE A 1 395 ? -10.206 3.804 18.737 1.00 94.50 395 PHE A CA 1
ATOM 3129 C C . PHE A 1 395 ? -9.666 3.652 17.314 1.00 94.50 395 PHE A C 1
ATOM 3131 O O . PHE A 1 395 ? -10.188 2.897 16.495 1.00 94.50 395 PHE A O 1
ATOM 3138 N N . TYR A 1 396 ? -8.558 4.330 17.054 1.00 92.19 396 TYR A N 1
ATOM 3139 C CA . TYR A 1 396 ? -7.701 4.150 15.898 1.00 92.19 396 TYR A CA 1
ATOM 3140 C C . TYR A 1 396 ? -6.662 3.066 16.141 1.00 92.19 396 TYR A C 1
ATOM 3142 O O . TYR A 1 396 ? -5.992 3.054 17.169 1.00 92.19 396 TYR A O 1
ATOM 3150 N N . VAL A 1 397 ? -6.400 2.270 15.109 1.00 91.62 397 VAL A N 1
ATOM 3151 C CA . VAL A 1 397 ? -5.111 1.596 14.948 1.00 91.62 397 VAL A CA 1
ATOM 3152 C C . VAL A 1 397 ? -4.373 2.334 13.836 1.00 91.62 397 VAL A C 1
ATOM 3154 O O . VAL A 1 397 ? -4.876 2.412 12.719 1.00 91.62 397 VAL A O 1
ATOM 3157 N N . LEU A 1 398 ? -3.203 2.898 14.152 1.00 88.75 398 LEU A N 1
ATOM 3158 C CA . LEU A 1 398 ? -2.431 3.782 13.262 1.00 88.75 398 LEU A CA 1
ATOM 3159 C C . LEU A 1 398 ? -3.141 5.105 12.901 1.00 88.75 398 LEU A C 1
ATOM 3161 O O . LEU A 1 398 ? -3.152 5.521 11.741 1.00 88.75 398 LEU A O 1
ATOM 3165 N N . GLY A 1 399 ? -3.700 5.803 13.893 1.00 89.69 399 GLY A N 1
ATOM 3166 C CA . GLY A 1 399 ? -4.258 7.146 13.700 1.00 89.69 399 GLY A CA 1
ATOM 3167 C C . GLY A 1 399 ? -3.211 8.207 13.313 1.00 89.69 399 GLY A C 1
ATOM 3168 O O . GLY A 1 399 ? -2.041 7.888 13.064 1.00 89.69 399 GLY A O 1
ATOM 3169 N N . PRO A 1 400 ? -3.610 9.490 13.240 1.00 90.50 400 PRO A N 1
ATOM 3170 C CA . PRO A 1 400 ? -2.686 10.611 13.081 1.00 90.50 400 PRO A CA 1
ATOM 3171 C C . PRO A 1 400 ? -1.442 10.506 13.977 1.00 90.50 400 PRO A C 1
ATOM 3173 O O . PRO A 1 400 ? -1.489 10.034 15.114 1.00 90.50 400 PRO A O 1
ATOM 3176 N N . ASN A 1 401 ? -0.304 10.915 13.422 1.00 91.44 401 ASN A N 1
ATOM 3177 C CA . ASN A 1 401 ? 1.017 10.872 14.047 1.00 91.44 401 ASN A CA 1
ATOM 3178 C C . ASN A 1 401 ? 1.510 9.478 14.483 1.00 91.44 401 ASN A C 1
ATOM 3180 O O . ASN A 1 401 ? 2.354 9.377 15.368 1.00 91.44 401 ASN A O 1
ATOM 3184 N N . SER A 1 402 ? 1.036 8.402 13.846 1.00 89.50 402 SER A N 1
ATOM 3185 C CA . SER A 1 402 ? 1.502 7.025 14.101 1.00 89.50 402 SER A CA 1
ATOM 3186 C C . SER A 1 402 ? 2.719 6.600 13.260 1.00 89.50 402 SER A C 1
ATOM 3188 O O . SER A 1 402 ? 3.374 5.595 13.547 1.00 89.50 402 SER A O 1
ATOM 3190 N N . GLY A 1 403 ? 3.030 7.350 12.203 1.00 84.94 403 GLY A N 1
ATOM 3191 C CA . GLY A 1 403 ? 4.006 7.010 11.179 1.00 84.94 403 GLY A CA 1
ATOM 3192 C C . GLY A 1 403 ? 5.446 7.044 11.672 1.00 84.94 403 GLY A C 1
ATOM 3193 O O . GLY A 1 403 ? 5.971 8.087 12.066 1.00 84.94 403 GLY A O 1
ATOM 3194 N N . ARG A 1 404 ? 6.129 5.899 11.580 1.00 81.50 404 ARG A N 1
ATOM 3195 C CA . ARG A 1 404 ? 7.536 5.754 11.975 1.00 81.50 404 ARG A CA 1
ATOM 3196 C C . ARG A 1 404 ? 8.404 5.473 10.756 1.00 81.50 404 ARG A C 1
ATOM 3198 O O . ARG A 1 404 ? 8.161 4.544 9.993 1.00 81.50 404 ARG A O 1
ATOM 3205 N N . LEU A 1 405 ? 9.426 6.303 10.563 1.00 73.75 405 LEU A N 1
ATOM 3206 C CA . LEU A 1 405 ? 10.270 6.287 9.359 1.00 73.75 405 LEU A CA 1
ATOM 3207 C C . LEU A 1 405 ? 11.569 5.472 9.526 1.00 73.75 405 LEU A C 1
ATOM 3209 O O . LEU A 1 405 ? 12.360 5.363 8.585 1.00 73.75 405 LEU A O 1
ATOM 3213 N N . HIS A 1 406 ? 11.785 4.875 10.703 1.00 79.69 406 HIS A N 1
ATOM 3214 C CA . HIS A 1 406 ? 13.028 4.177 11.060 1.00 79.69 406 HIS A CA 1
ATOM 3215 C C . HIS A 1 406 ? 12.852 2.755 11.597 1.00 79.69 406 HIS A C 1
ATOM 3217 O O . HIS A 1 406 ? 13.790 1.968 11.522 1.00 79.69 406 HIS A O 1
ATOM 3223 N N . THR A 1 407 ? 11.661 2.410 12.080 1.00 81.75 407 THR A N 1
ATOM 3224 C CA . THR A 1 407 ? 11.332 1.126 12.714 1.00 81.75 407 THR A CA 1
ATOM 3225 C C . THR A 1 407 ? 10.078 0.509 12.092 1.00 81.75 407 THR A C 1
ATOM 3227 O O . THR A 1 407 ? 9.407 1.124 11.261 1.00 81.75 407 THR A O 1
ATOM 3230 N N . SER A 1 408 ? 9.793 -0.750 12.438 1.00 80.94 408 SER A N 1
ATOM 3231 C CA . SER A 1 408 ? 8.657 -1.496 11.883 1.00 80.94 408 SER A CA 1
ATOM 3232 C C . SER A 1 408 ? 7.315 -0.917 12.333 1.00 80.94 408 SER A C 1
ATOM 3234 O O . SER A 1 408 ? 7.120 -0.654 13.519 1.00 80.94 408 SER A O 1
ATOM 3236 N N . ALA A 1 409 ? 6.369 -0.808 11.395 1.00 80.75 409 ALA A N 1
ATOM 3237 C CA . ALA A 1 409 ? 4.984 -0.447 11.696 1.00 80.75 409 ALA A CA 1
ATOM 3238 C C . ALA A 1 409 ? 4.278 -1.514 12.549 1.00 80.75 409 ALA A C 1
ATOM 3240 O O . ALA A 1 409 ? 3.414 -1.167 13.345 1.00 80.75 409 ALA A O 1
ATOM 3241 N N . LEU A 1 410 ? 4.677 -2.788 12.436 1.00 83.00 410 LEU A N 1
ATOM 3242 C CA . LEU A 1 410 ? 4.078 -3.885 13.203 1.00 83.00 410 LEU A CA 1
ATOM 3243 C C . LEU A 1 410 ? 4.221 -3.666 14.713 1.00 83.00 410 LEU A C 1
ATOM 3245 O O . LEU A 1 410 ? 3.255 -3.821 15.444 1.00 83.00 410 LEU A O 1
ATOM 3249 N N . LEU A 1 411 ? 5.397 -3.215 15.155 1.00 83.19 411 LEU A N 1
ATOM 3250 C CA . LEU A 1 411 ? 5.645 -2.921 16.566 1.00 83.19 411 LEU A CA 1
ATOM 3251 C C . LEU A 1 411 ? 4.761 -1.776 17.077 1.00 83.19 411 LEU A C 1
ATOM 3253 O O . LEU A 1 411 ? 4.330 -1.777 18.223 1.00 83.19 411 LEU A O 1
ATOM 3257 N N . SER A 1 412 ? 4.486 -0.788 16.225 1.00 86.69 412 SER A N 1
ATOM 3258 C CA . SER A 1 412 ? 3.547 0.281 16.561 1.00 86.69 412 SER A CA 1
ATOM 3259 C C . SER A 1 412 ? 2.114 -0.243 16.653 1.00 86.69 412 SER A C 1
ATOM 3261 O O . SER A 1 412 ? 1.417 0.118 17.592 1.00 86.69 412 SER A O 1
ATOM 3263 N N . ILE A 1 413 ? 1.696 -1.123 15.736 1.00 89.56 413 ILE A N 1
ATOM 3264 C CA . ILE A 1 413 ? 0.375 -1.770 15.780 1.00 89.56 413 ILE A CA 1
ATOM 3265 C C . ILE A 1 413 ? 0.206 -2.558 17.081 1.00 89.56 413 ILE A C 1
ATOM 3267 O O . ILE A 1 413 ? -0.787 -2.343 17.765 1.00 89.56 413 ILE A O 1
ATOM 3271 N N . GLU A 1 414 ? 1.169 -3.412 17.437 1.00 90.56 414 GLU A N 1
ATOM 3272 C CA . GLU A 1 414 ? 1.140 -4.198 18.681 1.00 90.56 414 GLU A CA 1
ATOM 3273 C C . GLU A 1 414 ? 0.986 -3.278 19.901 1.00 90.56 414 GLU A C 1
ATOM 3275 O O . GLU A 1 414 ? 0.023 -3.416 20.649 1.00 90.56 414 GLU A O 1
ATOM 3280 N N . SER A 1 415 ? 1.828 -2.245 20.023 1.00 91.38 415 SER A N 1
ATOM 3281 C CA . SER A 1 415 ? 1.737 -1.279 21.127 1.00 91.38 415 SER A CA 1
ATOM 3282 C C . SER A 1 415 ? 0.403 -0.525 21.186 1.00 91.38 415 SER A C 1
ATOM 3284 O O . SER A 1 415 ? -0.109 -0.261 22.273 1.00 91.38 415 SER A O 1
ATOM 3286 N N . PHE A 1 416 ? -0.171 -0.145 20.040 1.00 94.56 416 PHE A N 1
ATOM 3287 C CA . PHE A 1 416 ? -1.475 0.522 20.012 1.00 94.56 416 PHE A CA 1
ATOM 3288 C C . PHE A 1 416 ? -2.606 -0.431 20.391 1.00 94.56 416 PHE A C 1
ATOM 3290 O O . PHE A 1 416 ? -3.485 -0.043 21.154 1.00 94.56 416 PHE A O 1
ATOM 3297 N N . VAL A 1 417 ? -2.571 -1.674 19.910 1.00 95.25 417 VAL A N 1
ATOM 3298 C CA . VAL A 1 417 ? -3.558 -2.701 20.261 1.00 95.25 417 VAL A CA 1
ATOM 3299 C C . VAL A 1 417 ? -3.487 -3.036 21.748 1.00 95.25 417 VAL A C 1
ATOM 3301 O O . VAL A 1 417 ? -4.535 -3.102 22.383 1.00 95.25 417 VAL A O 1
ATOM 3304 N N . ASP A 1 418 ? -2.293 -3.163 22.327 1.00 94.25 418 ASP A N 1
ATOM 3305 C CA . ASP A 1 418 ? -2.121 -3.420 23.761 1.00 94.25 418 ASP A CA 1
ATOM 3306 C C . ASP A 1 418 ? -2.658 -2.264 24.615 1.00 94.25 418 ASP A C 1
ATOM 3308 O O . ASP A 1 418 ? -3.370 -2.495 25.598 1.00 94.25 418 ASP A O 1
ATOM 3312 N N . LEU A 1 419 ? -2.405 -1.013 24.205 1.00 95.94 419 LEU A N 1
ATOM 3313 C CA . LEU A 1 419 ? -2.989 0.164 24.850 1.00 95.94 419 LEU A CA 1
ATOM 3314 C C . LEU A 1 419 ? -4.522 0.138 24.774 1.00 95.94 419 LEU A C 1
ATOM 3316 O O . LEU A 1 419 ? -5.187 0.302 25.796 1.00 95.94 419 LEU A O 1
ATOM 3320 N N . ILE A 1 420 ? -5.086 -0.082 23.583 1.00 96.44 420 ILE A N 1
ATOM 3321 C CA . ILE A 1 420 ? -6.540 -0.132 23.375 1.00 96.44 420 ILE A CA 1
ATOM 3322 C C . ILE A 1 420 ? -7.151 -1.257 24.210 1.00 96.44 420 ILE A C 1
ATOM 3324 O O . ILE A 1 420 ? -8.126 -1.024 24.918 1.00 96.44 420 ILE A O 1
ATOM 3328 N N . ALA A 1 421 ? -6.557 -2.451 24.194 1.00 95.38 421 ALA A N 1
ATOM 3329 C CA . ALA A 1 421 ? -7.017 -3.601 24.961 1.00 95.38 421 ALA A CA 1
ATOM 3330 C C . ALA A 1 421 ? -6.995 -3.324 26.469 1.00 95.38 421 ALA A C 1
ATOM 3332 O O . ALA A 1 421 ? -7.935 -3.689 27.173 1.00 95.38 421 ALA A O 1
ATOM 3333 N N . ALA A 1 422 ? -5.957 -2.657 26.981 1.00 95.00 422 ALA A N 1
ATOM 3334 C CA . ALA A 1 422 ? -5.882 -2.278 28.389 1.00 95.00 422 ALA A CA 1
ATOM 3335 C C . ALA A 1 422 ? -6.956 -1.247 28.777 1.00 95.00 422 ALA A C 1
ATOM 3337 O O . ALA A 1 422 ? -7.544 -1.358 29.853 1.00 95.00 422 ALA A O 1
ATOM 3338 N N . VAL A 1 423 ? -7.224 -0.276 27.901 1.00 96.19 423 VAL A N 1
ATOM 3339 C CA . VAL A 1 423 ? -8.171 0.826 28.129 1.00 96.19 423 VAL A CA 1
ATOM 3340 C C . VAL A 1 423 ? -9.627 0.383 27.975 1.00 96.19 423 VAL A C 1
ATOM 3342 O O . VAL A 1 423 ? -10.475 0.786 28.760 1.00 96.19 423 VAL A O 1
ATOM 3345 N N . ILE A 1 424 ? -9.946 -0.471 27.003 1.00 95.62 424 ILE A N 1
ATOM 3346 C CA . ILE A 1 424 ? -11.324 -0.928 26.768 1.00 95.62 424 ILE A CA 1
ATOM 3347 C C . ILE A 1 424 ? -11.737 -2.068 27.709 1.00 95.62 424 ILE A C 1
ATOM 3349 O O . ILE A 1 424 ? -12.927 -2.312 27.904 1.00 95.62 424 ILE A O 1
ATOM 3353 N N . ARG A 1 425 ? -10.775 -2.762 28.333 1.00 95.19 425 ARG A N 1
ATOM 3354 C CA . ARG A 1 425 ? -11.027 -3.908 29.222 1.00 95.19 425 ARG A CA 1
ATOM 3355 C C . ARG A 1 425 ? -12.099 -3.645 30.291 1.00 95.19 425 ARG A C 1
ATOM 3357 O O . ARG A 1 425 ? -12.975 -4.494 30.413 1.00 95.19 425 ARG A O 1
ATOM 3364 N N . PRO A 1 426 ? -12.111 -2.521 31.038 1.00 94.38 426 PRO A N 1
ATOM 3365 C CA . PRO A 1 426 ? -13.176 -2.247 32.006 1.00 94.38 426 PRO A CA 1
ATOM 3366 C C . PRO A 1 426 ? -14.578 -2.175 31.388 1.00 94.38 426 PRO A C 1
ATOM 3368 O O . PRO A 1 426 ? -15.537 -2.555 32.052 1.00 94.38 426 PRO A O 1
ATOM 3371 N N . VAL A 1 427 ? -14.698 -1.728 30.134 1.00 94.25 427 VAL A N 1
ATOM 3372 C CA . VAL A 1 427 ? -15.974 -1.701 29.400 1.00 94.25 427 VAL A CA 1
ATOM 3373 C C . VAL A 1 427 ? -16.388 -3.114 28.989 1.00 94.25 427 VAL A C 1
ATOM 3375 O O . VAL A 1 427 ? -17.526 -3.515 29.213 1.00 94.25 427 VAL A O 1
ATOM 3378 N N . LEU A 1 428 ? -15.450 -3.913 28.467 1.00 93.75 428 LEU A N 1
ATOM 3379 C CA . LEU A 1 428 ? -15.705 -5.314 28.102 1.00 93.75 428 LEU A CA 1
ATOM 3380 C C . LEU A 1 428 ? -16.059 -6.191 29.315 1.00 93.75 428 LEU A C 1
ATOM 3382 O O . LEU A 1 428 ? -16.859 -7.113 29.201 1.00 93.75 428 LEU A O 1
ATOM 3386 N N . GLU A 1 429 ? -15.483 -5.889 30.478 1.00 94.94 429 GLU A N 1
ATOM 3387 C CA . GLU A 1 429 ? -15.779 -6.543 31.757 1.00 94.94 429 GLU A CA 1
ATOM 3388 C C . GLU A 1 429 ? -17.016 -5.958 32.463 1.00 94.94 429 GLU A C 1
ATOM 3390 O O . GLU A 1 429 ? -17.282 -6.313 33.608 1.00 94.94 429 GLU A O 1
ATOM 3395 N N . GLN A 1 430 ? -17.765 -5.060 31.809 1.00 91.56 430 GLN A N 1
ATOM 3396 C CA . GLN A 1 430 ? -18.993 -4.440 32.330 1.00 91.56 430 GLN A CA 1
ATOM 3397 C C . GLN A 1 430 ? -18.801 -3.640 33.634 1.00 91.56 430 GLN A C 1
ATOM 3399 O O . GLN A 1 430 ? -19.751 -3.379 34.367 1.00 91.56 430 GLN A O 1
ATOM 3404 N N . ARG A 1 431 ? -17.569 -3.207 33.930 1.00 92.69 431 ARG A N 1
ATOM 3405 C CA . ARG A 1 431 ? -17.243 -2.332 35.073 1.00 92.69 431 ARG A CA 1
ATOM 3406 C C . ARG A 1 431 ? -17.434 -0.846 34.748 1.00 92.69 431 ARG A C 1
ATOM 3408 O O . ARG A 1 431 ? -17.468 -0.020 35.655 1.00 92.69 431 ARG A O 1
ATOM 3415 N N . ALA A 1 432 ? -17.535 -0.513 33.465 1.00 93.62 432 ALA A N 1
ATOM 3416 C CA . ALA A 1 432 ? -17.823 0.815 32.937 1.00 93.62 432 ALA A CA 1
ATOM 3417 C C . ALA A 1 432 ? -18.722 0.681 31.699 1.00 93.62 432 ALA A C 1
ATOM 3419 O O . ALA A 1 432 ? -18.643 -0.317 30.987 1.00 93.62 432 ALA A O 1
ATOM 3420 N N . SER A 1 433 ? -19.558 1.676 31.421 1.00 93.31 433 SER A N 1
ATOM 3421 C CA . SER A 1 433 ? -20.376 1.722 30.196 1.00 93.31 433 SER A CA 1
ATOM 3422 C C . SER A 1 433 ? -19.616 2.340 29.018 1.00 93.31 433 SER A C 1
ATOM 3424 O O . SER A 1 433 ? -19.866 2.028 27.851 1.00 93.31 433 SER A O 1
ATOM 3426 N N . CYS A 1 434 ? -18.669 3.223 29.324 1.00 94.06 434 CYS A N 1
ATOM 3427 C CA . CYS A 1 434 ? -17.971 4.037 28.347 1.00 94.06 434 CYS A CA 1
ATOM 3428 C C . CYS A 1 434 ? -16.571 4.396 28.850 1.00 94.06 434 CYS A C 1
ATOM 3430 O O . CYS A 1 434 ? -16.372 4.628 30.043 1.00 94.06 434 CYS A O 1
ATOM 3432 N N . VAL A 1 435 ? -15.617 4.478 27.922 1.00 96.19 435 VAL A N 1
ATOM 3433 C CA . VAL A 1 435 ? -14.286 5.043 28.143 1.00 96.19 435 VAL A CA 1
ATOM 3434 C C . VAL A 1 435 ? -13.981 6.127 27.109 1.00 96.19 435 VAL A C 1
ATOM 3436 O O . VAL A 1 435 ? -14.284 5.976 25.923 1.00 96.19 435 VAL A O 1
ATOM 3439 N N . GLN A 1 436 ? -13.362 7.220 27.550 1.00 95.56 436 GLN A N 1
ATOM 3440 C CA . GLN A 1 436 ? -12.860 8.288 26.683 1.00 95.56 436 GLN A CA 1
ATOM 3441 C C . GLN A 1 436 ? -11.562 8.882 27.232 1.00 95.56 436 GLN A C 1
ATOM 3443 O O . GLN A 1 436 ? -11.245 8.733 28.411 1.00 95.56 436 GLN A O 1
ATOM 3448 N N . VAL A 1 437 ? -10.796 9.563 26.383 1.00 96.81 437 VAL A N 1
ATOM 3449 C CA . VAL A 1 437 ? -9.609 10.304 26.827 1.00 96.81 437 VAL A CA 1
ATOM 3450 C C . VAL A 1 437 ? -10.016 11.624 27.487 1.00 96.81 437 VAL A C 1
ATOM 3452 O O . VAL A 1 437 ? -10.953 12.287 27.037 1.00 96.81 437 VAL A O 1
ATOM 3455 N N . MET A 1 438 ? -9.294 12.026 28.533 1.00 96.31 438 MET A N 1
ATOM 3456 C CA . MET A 1 438 ? -9.432 13.349 29.150 1.00 96.31 438 MET A CA 1
ATOM 3457 C C . MET A 1 438 ? -9.051 14.456 28.160 1.00 96.31 438 MET A C 1
ATOM 3459 O O . MET A 1 438 ? -7.986 14.403 27.539 1.00 96.31 438 MET A O 1
ATOM 3463 N N . HIS A 1 439 ? -9.858 15.516 28.083 1.00 94.50 439 HIS A N 1
ATOM 3464 C CA . HIS A 1 439 ? -9.573 16.680 27.235 1.00 94.50 439 HIS A CA 1
ATOM 3465 C C . HIS A 1 439 ? -8.186 17.284 27.517 1.00 94.50 439 HIS A C 1
ATOM 3467 O O . HIS A 1 439 ? -7.398 17.550 26.610 1.00 94.50 439 HIS A O 1
ATOM 3473 N N . THR A 1 440 ? -7.845 17.435 28.798 1.00 95.88 440 THR A N 1
ATOM 3474 C CA . THR A 1 440 ? -6.558 17.988 29.241 1.00 95.88 440 THR A CA 1
ATOM 3475 C C . THR A 1 440 ? -5.371 17.118 28.819 1.00 95.88 440 THR A C 1
ATOM 3477 O O . THR A 1 440 ? -4.331 17.658 28.433 1.00 95.88 440 THR A O 1
ATOM 3480 N N . SER A 1 441 ? -5.517 15.788 28.839 1.00 95.81 441 SER A N 1
ATOM 3481 C CA . SER A 1 441 ? -4.473 14.852 28.404 1.00 95.81 441 SER A CA 1
ATOM 3482 C C . SER A 1 441 ? -4.258 14.897 26.891 1.00 95.81 441 SER A C 1
ATOM 3484 O O . SER A 1 441 ? -3.109 14.903 26.445 1.00 95.81 441 SER A O 1
ATOM 3486 N N . GLU A 1 442 ? -5.324 14.991 26.092 1.00 95.81 442 GLU A N 1
ATOM 3487 C CA . GLU A 1 442 ? -5.206 15.132 24.635 1.00 95.81 442 GLU A CA 1
ATOM 3488 C C . GLU A 1 442 ? -4.555 16.460 24.226 1.00 95.81 442 GLU A C 1
ATOM 3490 O O . GLU A 1 442 ? -3.637 16.473 23.396 1.00 95.81 442 GLU A O 1
ATOM 3495 N N . GLN A 1 443 ? -4.948 17.568 24.857 1.00 95.00 443 GLN A N 1
ATOM 3496 C CA . GLN A 1 443 ? -4.331 18.877 24.637 1.00 95.00 443 GLN A CA 1
ATOM 3497 C C . GLN A 1 443 ? -2.845 18.893 25.009 1.00 95.00 443 GLN A C 1
ATOM 3499 O O . GLN A 1 443 ? -2.007 19.346 24.221 1.00 95.00 443 GLN A O 1
ATOM 3504 N N . ALA A 1 444 ? -2.496 18.371 26.189 1.00 95.44 444 ALA A N 1
ATOM 3505 C CA . ALA A 1 444 ? -1.110 18.299 26.639 1.00 95.44 444 ALA A CA 1
ATOM 3506 C C . ALA A 1 444 ? -0.257 17.429 25.703 1.00 95.44 444 ALA A C 1
ATOM 3508 O O . ALA A 1 444 ? 0.853 17.823 25.334 1.00 95.44 444 ALA A O 1
ATOM 3509 N N . TYR A 1 445 ? -0.792 16.282 25.274 1.00 95.25 445 TYR A N 1
ATOM 3510 C CA . TYR A 1 445 ? -0.124 15.384 24.338 1.00 95.25 445 TYR A CA 1
ATOM 3511 C C . TYR A 1 445 ? 0.110 16.047 22.980 1.00 95.25 445 TYR A C 1
ATOM 3513 O O . TYR A 1 445 ? 1.239 16.049 22.496 1.00 95.25 445 TYR A O 1
ATOM 3521 N N . THR A 1 446 ? -0.918 16.667 22.397 1.00 94.69 446 THR A N 1
ATOM 3522 C CA . THR A 1 446 ? -0.830 17.332 21.087 1.00 94.69 446 THR A CA 1
ATOM 3523 C C . THR A 1 446 ? 0.196 18.467 21.102 1.00 94.69 446 THR A C 1
ATOM 3525 O O . THR A 1 446 ? 1.009 18.594 20.184 1.00 94.69 446 THR A O 1
ATOM 3528 N N . LYS A 1 447 ? 0.235 19.261 22.181 1.00 94.56 447 LYS A N 1
ATOM 3529 C CA . LYS A 1 447 ? 1.242 20.317 22.358 1.00 94.56 447 LYS A CA 1
ATOM 3530 C C . LYS A 1 447 ? 2.660 19.746 22.448 1.00 94.56 447 LYS A C 1
ATOM 3532 O O . LYS A 1 447 ? 3.560 20.240 21.770 1.00 94.56 447 LYS A O 1
ATOM 3537 N N . ALA A 1 448 ? 2.862 18.712 23.266 1.00 95.19 448 ALA A N 1
ATOM 3538 C CA . ALA A 1 448 ? 4.162 18.057 23.409 1.00 95.19 448 ALA A CA 1
ATOM 3539 C C . ALA A 1 448 ? 4.624 17.400 22.098 1.00 95.19 448 ALA A C 1
ATOM 3541 O O . ALA A 1 448 ? 5.807 17.453 21.764 1.00 95.19 448 ALA A O 1
ATOM 3542 N N . LEU A 1 449 ? 3.688 16.823 21.343 1.00 94.88 449 LEU A N 1
ATOM 3543 C CA . LEU A 1 449 ? 3.924 16.180 20.056 1.00 94.88 449 LEU A CA 1
ATOM 3544 C C . LEU A 1 449 ? 4.454 17.168 19.018 1.00 94.88 449 LEU A C 1
ATOM 3546 O O . LEU A 1 449 ? 5.492 16.915 18.412 1.00 94.88 449 LEU A O 1
ATOM 3550 N N . HIS A 1 450 ? 3.795 18.314 18.845 1.00 92.00 450 HIS A N 1
ATOM 3551 C CA . HIS A 1 450 ? 4.250 19.313 17.877 1.00 92.00 450 HIS A CA 1
ATOM 3552 C C . HIS A 1 450 ? 5.541 20.015 18.304 1.00 92.00 450 HIS A C 1
ATOM 3554 O O . HIS A 1 450 ? 6.378 20.304 17.451 1.00 92.00 450 HIS A O 1
ATOM 3560 N N . LEU A 1 451 ? 5.762 20.212 19.608 1.00 93.25 451 LEU A N 1
ATOM 3561 C CA . LEU A 1 451 ? 7.054 20.690 20.101 1.00 93.25 451 LEU A CA 1
ATOM 3562 C C . LEU A 1 451 ? 8.173 19.697 19.748 1.00 93.25 451 LEU A C 1
ATOM 3564 O O . LEU A 1 451 ? 9.193 20.095 19.195 1.00 93.25 451 LEU A O 1
ATOM 3568 N N . ALA A 1 452 ? 7.960 18.400 19.985 1.00 92.25 452 ALA A N 1
ATOM 3569 C CA . ALA A 1 452 ? 8.931 17.367 19.635 1.00 92.25 452 ALA A CA 1
ATOM 3570 C C . ALA A 1 452 ? 9.153 17.257 18.115 1.00 92.25 452 ALA A C 1
ATOM 3572 O O . ALA A 1 452 ? 10.288 17.057 17.690 1.00 92.25 452 ALA A O 1
ATOM 3573 N N . LEU A 1 453 ? 8.107 17.420 17.294 1.00 90.38 453 LEU A N 1
ATOM 3574 C CA . LEU A 1 453 ? 8.218 17.436 15.829 1.00 90.38 453 LEU A CA 1
ATOM 3575 C C . LEU A 1 453 ? 9.063 18.604 15.317 1.00 90.38 453 LEU A C 1
ATOM 3577 O O . LEU A 1 453 ? 9.855 18.387 14.398 1.00 90.38 453 LEU A O 1
ATOM 3581 N N . SER A 1 454 ? 8.955 19.786 15.934 1.00 89.12 454 SER A N 1
ATOM 3582 C CA . SER A 1 454 ? 9.745 20.968 15.554 1.00 89.12 454 SER A CA 1
ATOM 3583 C C . SER A 1 454 ? 11.258 20.761 15.717 1.00 89.12 454 SER A C 1
ATOM 3585 O O . SER A 1 454 ? 12.062 21.390 15.034 1.00 89.12 454 SER A O 1
ATOM 3587 N N . GLU A 1 455 ? 11.662 19.806 16.561 1.00 89.25 455 GLU A N 1
ATOM 3588 C CA . GLU A 1 455 ? 13.055 19.385 16.741 1.00 89.25 455 GLU A CA 1
ATOM 3589 C C . GLU A 1 455 ? 13.477 18.263 15.774 1.00 89.25 455 GLU A C 1
ATOM 3591 O O . GLU A 1 455 ? 14.495 17.585 15.977 1.00 89.25 455 GLU A O 1
ATOM 3596 N N . THR A 1 456 ? 12.691 18.023 14.721 1.00 88.00 456 THR A N 1
ATOM 3597 C CA . THR A 1 456 ? 12.979 17.016 13.699 1.00 88.00 456 THR A CA 1
ATOM 3598 C C . THR A 1 456 ? 13.076 17.608 12.298 1.00 88.00 456 THR A C 1
ATOM 3600 O O . THR A 1 456 ? 12.411 18.582 11.952 1.00 88.00 456 THR A O 1
ATOM 3603 N N . VAL A 1 457 ? 13.868 16.949 11.449 1.00 85.25 457 VAL A N 1
ATOM 3604 C CA . VAL A 1 457 ? 14.055 17.305 10.032 1.00 85.25 457 VAL A CA 1
ATOM 3605 C C . VAL A 1 457 ? 12.736 17.311 9.245 1.00 85.25 457 VAL A C 1
ATOM 3607 O O . VAL A 1 457 ? 12.623 17.976 8.220 1.00 85.25 457 VAL A O 1
ATOM 3610 N N . HIS A 1 458 ? 11.719 16.591 9.730 1.00 80.38 458 HIS A N 1
ATOM 3611 C CA . HIS A 1 458 ? 10.425 16.447 9.064 1.00 80.38 458 HIS A CA 1
ATOM 3612 C C . HIS A 1 458 ? 9.565 17.714 9.094 1.00 80.38 458 HIS A C 1
ATOM 3614 O O . HIS A 1 458 ? 8.636 17.794 8.296 1.00 80.38 458 HIS A O 1
ATOM 3620 N N . ASP A 1 459 ? 9.857 18.655 9.996 1.00 75.44 459 ASP A N 1
ATOM 3621 C CA . ASP A 1 459 ? 9.135 19.928 10.136 1.00 75.44 459 ASP A CA 1
ATOM 3622 C C . ASP A 1 459 ? 10.017 21.125 9.724 1.00 75.44 459 ASP A C 1
ATOM 3624 O O . ASP A 1 459 ? 9.515 22.122 9.217 1.00 75.44 459 ASP A O 1
ATOM 3628 N N . SER A 1 460 ? 11.348 21.022 9.872 1.00 61.78 460 SER A N 1
ATOM 3629 C CA . SER A 1 460 ? 12.269 22.151 9.663 1.00 61.78 460 SER A CA 1
ATOM 3630 C C . SER A 1 460 ? 12.689 22.403 8.211 1.00 61.78 460 SER A C 1
ATOM 3632 O O . SER A 1 460 ? 12.891 23.552 7.827 1.00 61.78 460 SER A O 1
ATOM 3634 N N . SER A 1 461 ? 12.900 21.356 7.405 1.00 57.41 461 SER A N 1
ATOM 3635 C CA . SER A 1 461 ? 13.547 21.491 6.081 1.00 57.41 461 SER A CA 1
ATOM 3636 C C . SER A 1 461 ? 12.896 20.662 4.969 1.00 57.41 461 SER A C 1
ATOM 3638 O O . SER A 1 461 ? 13.442 20.528 3.872 1.00 57.41 461 SER A O 1
ATOM 3640 N N . CYS A 1 462 ? 11.697 20.133 5.225 1.00 62.72 462 CYS A N 1
ATOM 3641 C CA . CYS A 1 462 ? 11.033 19.148 4.380 1.00 62.72 462 CYS A CA 1
ATOM 3642 C C . CYS A 1 462 ? 9.614 19.552 3.984 1.00 62.72 462 CYS A C 1
ATOM 3644 O O . CYS A 1 462 ? 8.675 19.336 4.740 1.00 62.72 462 CYS A O 1
ATOM 3646 N N . SER A 1 463 ? 9.416 20.014 2.745 1.00 54.84 463 SER A N 1
ATOM 3647 C CA . SER A 1 463 ? 8.081 20.087 2.133 1.00 54.84 463 SER A CA 1
ATOM 3648 C C . SER A 1 463 ? 7.642 18.693 1.665 1.00 54.84 463 SER A C 1
ATOM 3650 O O . SER A 1 463 ? 7.694 18.336 0.488 1.00 54.84 463 SER A O 1
ATOM 3652 N N . SER A 1 464 ? 7.275 17.841 2.620 1.00 62.28 464 SER A N 1
ATOM 3653 C CA . SER A 1 464 ? 6.808 16.481 2.346 1.00 62.28 464 SER A CA 1
ATOM 3654 C C . SER A 1 464 ? 5.282 16.401 2.383 1.00 62.28 464 SER A C 1
ATOM 3656 O O . SER A 1 464 ? 4.623 17.184 3.059 1.00 62.28 464 SER A O 1
ATOM 3658 N N . TYR A 1 465 ? 4.720 15.375 1.742 1.00 66.62 465 TYR A N 1
ATOM 3659 C CA . TYR A 1 465 ? 3.297 14.998 1.809 1.00 66.62 465 TYR A CA 1
ATOM 3660 C C . TYR A 1 465 ? 2.814 14.632 3.235 1.00 66.62 465 TYR A C 1
ATOM 3662 O O . TYR A 1 465 ? 1.656 14.283 3.440 1.00 66.62 465 TYR A O 1
ATOM 3670 N N . LEU A 1 466 ? 3.716 14.687 4.220 1.00 75.56 466 LEU A N 1
ATOM 3671 C CA . LEU A 1 466 ? 3.471 14.485 5.649 1.00 75.56 466 LEU A CA 1
ATOM 3672 C C . LEU A 1 466 ? 2.925 15.745 6.340 1.00 75.56 466 LEU A C 1
ATOM 3674 O O . LEU A 1 466 ? 2.368 15.646 7.434 1.00 75.56 466 LEU A O 1
ATOM 3678 N N . ILE A 1 467 ? 3.100 16.915 5.717 1.00 78.75 467 ILE A N 1
ATOM 3679 C CA . ILE A 1 467 ? 2.583 18.196 6.199 1.00 78.75 467 ILE A CA 1
ATOM 3680 C C . ILE A 1 467 ? 1.211 18.420 5.577 1.00 78.75 467 ILE A C 1
ATOM 3682 O O . ILE A 1 467 ? 1.029 18.324 4.361 1.00 78.75 467 ILE A O 1
ATOM 3686 N N . ASP A 1 468 ? 0.230 18.700 6.423 1.00 78.81 468 ASP A N 1
ATOM 3687 C CA . ASP A 1 468 ? -1.107 19.039 5.973 1.00 78.81 468 ASP A CA 1
ATOM 3688 C C . ASP A 1 468 ? -1.114 20.468 5.413 1.00 78.81 468 ASP A C 1
ATOM 3690 O O . ASP A 1 468 ? -0.725 21.411 6.097 1.00 78.81 468 ASP A O 1
ATOM 3694 N N . LYS A 1 469 ? -1.547 20.637 4.157 1.00 73.38 469 LYS A N 1
ATOM 3695 C CA . LYS A 1 469 ? -1.491 21.939 3.465 1.00 73.38 469 LYS A CA 1
ATOM 3696 C C . LYS A 1 469 ? -2.370 23.009 4.123 1.00 73.38 469 LYS A C 1
ATOM 3698 O O . LYS A 1 469 ? -2.079 24.187 3.961 1.00 73.38 469 LYS A O 1
ATOM 3703 N N . GLN A 1 470 ? -3.440 22.613 4.817 1.00 74.94 470 GLN A N 1
ATOM 3704 C CA . GLN A 1 470 ? -4.378 23.545 5.450 1.00 74.94 470 GLN A CA 1
ATOM 3705 C C . GLN A 1 470 ? -3.851 24.045 6.796 1.00 74.94 470 GLN A C 1
ATOM 3707 O O . GLN A 1 470 ? -3.817 25.246 7.035 1.00 74.94 470 GLN A O 1
ATOM 3712 N N . SER A 1 471 ? -3.420 23.130 7.665 1.00 79.50 471 SER A N 1
ATOM 3713 C CA . SER A 1 471 ? -2.903 23.478 8.994 1.00 79.50 471 SER A CA 1
ATOM 3714 C C . SER A 1 471 ? -1.427 23.879 9.003 1.00 79.50 471 SER A C 1
ATOM 3716 O O . SER A 1 471 ? -0.965 24.483 9.968 1.00 79.50 471 SER A O 1
ATOM 3718 N N . GLY A 1 472 ? -0.663 23.510 7.971 1.00 81.19 472 GLY A N 1
ATOM 3719 C CA . GLY A 1 472 ? 0.789 23.685 7.926 1.00 81.19 472 GLY A CA 1
ATOM 3720 C C . GLY A 1 472 ? 1.553 22.799 8.915 1.00 81.19 472 GLY A C 1
ATOM 3721 O O . GLY A 1 472 ? 2.759 22.972 9.064 1.00 81.19 472 GLY A O 1
ATOM 3722 N N . LYS A 1 473 ? 0.882 21.854 9.591 1.00 85.00 473 LYS A N 1
ATOM 3723 C CA . LYS A 1 473 ? 1.487 20.973 10.599 1.00 85.00 473 LYS A CA 1
ATOM 3724 C C . LYS A 1 473 ? 1.674 19.549 10.082 1.00 85.00 473 LYS A C 1
ATOM 3726 O O . LYS A 1 473 ? 0.890 19.044 9.274 1.00 85.00 473 LYS A O 1
ATOM 3731 N N . ASN A 1 474 ? 2.692 18.865 10.598 1.00 87.06 474 ASN A N 1
ATOM 3732 C CA . ASN A 1 474 ? 2.901 17.444 10.337 1.00 87.06 474 ASN A CA 1
ATOM 3733 C C . ASN A 1 474 ? 1.874 16.577 11.087 1.00 87.06 474 ASN A C 1
ATOM 3735 O O . ASN A 1 474 ? 1.813 16.581 12.316 1.00 87.06 474 ASN A O 1
ATOM 3739 N N . TRP A 1 475 ? 1.087 15.806 10.337 1.00 86.44 475 TRP A N 1
ATOM 3740 C CA . TRP A 1 475 ? 0.009 14.967 10.876 1.00 86.44 475 TRP A CA 1
ATOM 3741 C C . TRP A 1 475 ? 0.315 13.466 10.819 1.00 86.44 475 TRP A C 1
ATOM 3743 O O . TRP A 1 475 ? -0.505 12.651 11.237 1.00 86.44 475 TRP A O 1
ATOM 3753 N N . PHE A 1 476 ? 1.461 13.071 10.260 1.00 87.50 476 PHE A N 1
ATOM 3754 C CA . PHE A 1 476 ? 1.782 11.664 10.017 1.00 87.50 476 PHE A CA 1
ATOM 3755 C C . PHE A 1 476 ? 2.867 11.131 10.946 1.00 87.50 476 PHE A C 1
ATOM 3757 O O . PHE A 1 476 ? 2.765 9.997 11.400 1.00 87.50 476 PHE A O 1
ATOM 3764 N N . VAL A 1 477 ? 3.911 11.911 11.226 1.00 88.44 477 VAL A N 1
ATOM 3765 C CA . VAL A 1 477 ? 5.115 11.406 11.898 1.00 88.44 477 VAL A CA 1
ATOM 3766 C C . VAL A 1 477 ? 4.920 11.319 13.409 1.00 88.44 477 VAL A C 1
ATOM 3768 O O . VAL A 1 477 ? 4.423 12.259 14.030 1.00 88.44 477 VAL A O 1
ATOM 3771 N N . TYR A 1 478 ? 5.376 10.209 13.993 1.00 91.50 478 TYR A N 1
ATOM 3772 C CA . TYR A 1 478 ? 5.596 10.063 15.431 1.00 91.50 478 TYR A CA 1
ATOM 3773 C C . TYR A 1 478 ? 7.005 10.580 15.790 1.00 91.50 478 TYR A C 1
ATOM 3775 O O . TYR A 1 478 ? 7.989 10.029 15.282 1.00 91.50 478 TYR A O 1
ATOM 3783 N N . PRO A 1 479 ? 7.149 11.622 16.631 1.00 90.94 479 PRO A N 1
ATOM 3784 C CA . PRO A 1 479 ? 8.431 12.312 16.821 1.00 90.94 479 PRO A CA 1
ATOM 3785 C C . PRO A 1 479 ? 9.386 11.659 17.825 1.00 90.94 479 PRO A C 1
ATOM 3787 O O . PRO A 1 479 ? 10.524 12.113 17.946 1.00 90.94 479 PRO A O 1
ATOM 3790 N N . TRP A 1 480 ? 8.951 10.631 18.555 1.00 92.25 480 TRP A N 1
ATOM 3791 C CA . TRP A 1 480 ? 9.739 10.011 19.621 1.00 92.25 480 TRP A CA 1
ATOM 3792 C C . TRP A 1 480 ? 10.278 8.626 19.248 1.00 92.25 480 TRP A C 1
ATOM 3794 O O . TRP A 1 480 ? 9.897 8.017 18.241 1.00 92.25 480 TRP A O 1
ATOM 3804 N N . ASP A 1 481 ? 11.191 8.134 20.078 1.00 90.19 481 ASP A N 1
ATOM 3805 C CA . ASP A 1 481 ? 11.779 6.810 19.944 1.00 90.19 481 ASP A CA 1
ATOM 3806 C C . ASP A 1 481 ? 10.794 5.693 20.354 1.00 90.19 481 ASP A C 1
ATOM 3808 O O . ASP A 1 481 ? 9.676 5.913 20.832 1.00 90.19 481 ASP A O 1
ATOM 3812 N N . THR A 1 482 ? 11.179 4.453 20.082 1.00 88.69 482 THR A N 1
ATOM 3813 C CA . THR A 1 482 ? 10.384 3.258 20.355 1.00 88.69 482 THR A CA 1
ATOM 3814 C C . THR A 1 482 ? 10.239 2.964 21.832 1.00 88.69 482 THR A C 1
ATOM 3816 O O . THR A 1 482 ? 9.189 2.466 22.238 1.00 88.69 482 THR A O 1
ATOM 3819 N N . LEU A 1 483 ? 11.263 3.247 22.635 1.00 87.38 483 LEU A N 1
ATOM 3820 C CA . LEU A 1 483 ? 11.176 3.037 24.072 1.00 87.38 483 LEU A CA 1
ATOM 3821 C C . LEU A 1 483 ? 10.091 3.944 24.656 1.00 87.38 483 LEU A C 1
ATOM 3823 O O . LEU A 1 483 ? 9.257 3.478 25.428 1.00 87.38 483 LEU A O 1
ATOM 3827 N N . GLN A 1 484 ? 10.034 5.203 24.226 1.00 90.06 484 GLN A N 1
ATOM 3828 C CA . GLN A 1 484 ? 8.976 6.123 24.622 1.00 90.06 484 GLN A CA 1
ATOM 3829 C C . GLN A 1 484 ? 7.593 5.661 24.139 1.00 90.06 484 GLN A C 1
ATOM 3831 O O . GLN A 1 484 ? 6.634 5.711 24.914 1.00 90.06 484 GLN A O 1
ATOM 3836 N N . LEU A 1 485 ? 7.473 5.156 22.906 1.00 90.94 485 LEU A N 1
ATOM 3837 C CA . LEU A 1 485 ? 6.221 4.565 22.420 1.00 90.94 485 LEU A CA 1
ATOM 3838 C C . LEU A 1 485 ? 5.769 3.406 23.314 1.00 90.94 485 LEU A C 1
ATOM 3840 O O . LEU A 1 485 ? 4.629 3.390 23.772 1.00 90.94 485 LEU A O 1
ATOM 3844 N N . TRP A 1 486 ? 6.662 2.460 23.593 1.00 90.06 486 TRP A N 1
ATOM 3845 C CA . TRP A 1 486 ? 6.356 1.297 24.420 1.00 90.06 486 TRP A CA 1
ATOM 3846 C C . TRP A 1 486 ? 5.983 1.707 25.851 1.00 90.06 486 TRP A C 1
ATOM 3848 O O . TRP A 1 486 ? 4.924 1.335 26.349 1.00 90.06 486 TRP A O 1
ATOM 3858 N N . LEU A 1 487 ? 6.779 2.572 26.488 1.00 90.88 487 LEU A N 1
ATOM 3859 C CA . LEU A 1 487 ? 6.507 3.067 27.840 1.00 90.88 487 LEU A CA 1
ATOM 3860 C C . LEU A 1 487 ? 5.150 3.772 27.928 1.00 90.88 487 LEU A C 1
ATOM 3862 O O . LEU A 1 487 ? 4.372 3.500 28.836 1.00 90.88 487 LEU A O 1
ATOM 3866 N N . THR A 1 488 ? 4.833 4.650 26.976 1.00 89.88 488 THR A N 1
ATOM 3867 C CA . THR A 1 488 ? 3.576 5.419 27.000 1.00 89.88 488 THR A CA 1
ATOM 3868 C C . THR A 1 488 ? 2.333 4.582 26.687 1.00 89.88 488 THR A C 1
ATOM 3870 O O . THR A 1 488 ? 1.223 5.012 27.017 1.00 89.88 488 THR A O 1
ATOM 3873 N N . THR A 1 489 ? 2.509 3.401 26.088 1.00 91.88 489 THR A N 1
ATOM 3874 C CA . THR A 1 489 ? 1.436 2.454 25.738 1.00 91.88 489 THR A CA 1
ATOM 3875 C C . THR A 1 489 ? 1.295 1.292 26.721 1.00 91.88 489 THR A C 1
ATOM 3877 O O . THR A 1 489 ? 0.248 0.659 26.715 1.00 91.88 489 THR A O 1
ATOM 3880 N N . HIS A 1 490 ? 2.283 1.042 27.590 1.00 91.31 490 HIS A N 1
ATOM 3881 C CA . HIS A 1 490 ? 2.283 -0.094 28.529 1.00 91.31 490 HIS A CA 1
ATOM 3882 C C . HIS A 1 490 ? 2.369 0.308 30.007 1.00 91.31 490 HIS A C 1
ATOM 3884 O O . HIS A 1 490 ? 1.955 -0.450 30.884 1.00 91.31 490 HIS A O 1
ATOM 3890 N N . TRP A 1 491 ? 2.884 1.499 30.325 1.00 89.50 491 TRP A N 1
ATOM 3891 C CA . TRP A 1 491 ? 3.066 1.948 31.705 1.00 89.50 491 TRP A CA 1
ATOM 3892 C C . TRP A 1 491 ? 2.044 3.018 32.100 1.00 89.50 491 TRP A C 1
ATOM 3894 O O . TRP A 1 491 ? 1.914 4.045 31.437 1.00 89.50 491 TRP A O 1
ATOM 3904 N N . ARG A 1 492 ? 1.339 2.804 33.225 1.00 84.31 492 ARG A N 1
ATOM 3905 C CA . ARG A 1 492 ? 0.326 3.732 33.788 1.00 84.31 492 ARG A CA 1
ATOM 3906 C C . ARG A 1 492 ? -0.737 4.184 32.774 1.00 84.31 492 ARG A C 1
ATOM 3908 O O . ARG A 1 492 ? -1.196 5.323 32.799 1.00 84.31 492 ARG A O 1
ATOM 3915 N N . VAL A 1 493 ? -1.153 3.263 31.910 1.00 86.25 493 VAL A N 1
ATOM 3916 C CA . VAL A 1 493 ? -1.985 3.544 30.732 1.00 86.25 493 VAL A CA 1
ATOM 3917 C C . VAL A 1 493 ? -3.361 4.121 31.046 1.00 86.25 493 VAL A C 1
ATOM 3919 O O . VAL A 1 493 ? -3.870 4.881 30.235 1.00 86.25 493 VAL A O 1
ATOM 3922 N N . LEU A 1 494 ? -3.936 3.816 32.216 1.00 89.69 494 LEU A N 1
ATOM 3923 C CA . LEU A 1 494 ? -5.300 4.211 32.592 1.00 89.69 494 LEU A CA 1
ATOM 3924 C C . LEU A 1 494 ? -5.414 5.645 33.140 1.00 89.69 494 LEU A C 1
ATOM 3926 O O . LEU A 1 494 ? -6.524 6.122 33.329 1.00 89.69 494 LEU A O 1
ATOM 3930 N N . ARG A 1 495 ? -4.296 6.336 33.414 1.00 92.12 495 ARG A N 1
ATOM 3931 C CA . ARG A 1 495 ? -4.301 7.643 34.106 1.00 92.12 495 ARG A CA 1
ATOM 3932 C C . ARG A 1 495 ? -4.969 8.767 33.305 1.00 92.12 495 ARG A C 1
ATOM 3934 O O . ARG A 1 495 ? -5.490 9.696 33.906 1.00 92.12 495 ARG A O 1
ATOM 3941 N N . ASP A 1 496 ? -4.910 8.681 31.982 1.00 94.75 496 ASP A N 1
ATOM 3942 C CA . ASP A 1 496 ? -5.362 9.723 31.051 1.00 94.75 496 ASP A CA 1
ATOM 3943 C C . ASP A 1 496 ? -6.787 9.482 30.516 1.00 94.75 496 ASP A C 1
ATOM 3945 O O . ASP A 1 496 ? -7.207 10.124 29.552 1.00 94.75 496 ASP A O 1
ATOM 3949 N N . TRP A 1 497 ? -7.511 8.522 31.100 1.00 95.88 497 TRP A N 1
ATOM 3950 C CA . TRP A 1 497 ? -8.811 8.064 30.613 1.00 95.88 497 TRP A CA 1
ATOM 3951 C C . TRP A 1 497 ? -9.891 8.225 31.675 1.00 95.88 497 TRP A C 1
ATOM 3953 O O . TRP A 1 497 ? -9.683 7.929 32.851 1.00 95.88 497 TRP A O 1
ATOM 3963 N N . GLU A 1 498 ? -11.060 8.662 31.230 1.00 95.06 498 GLU A N 1
ATOM 3964 C CA . GLU A 1 498 ? -12.279 8.765 32.020 1.00 95.06 498 GLU A CA 1
ATOM 3965 C C . GLU A 1 498 ? -13.181 7.575 31.711 1.00 95.06 498 GLU A C 1
ATOM 3967 O O . GLU A 1 498 ? -13.368 7.209 30.548 1.00 95.06 498 GLU A O 1
ATOM 3972 N N . TYR A 1 499 ? -13.749 6.993 32.765 1.00 95.50 499 TYR A N 1
ATOM 3973 C CA . TYR A 1 499 ? -14.697 5.892 32.676 1.00 95.50 499 TYR A CA 1
ATOM 3974 C C . TYR A 1 499 ? -16.032 6.347 33.240 1.00 95.50 499 TYR A C 1
ATOM 3976 O O . TYR A 1 499 ? -16.095 6.826 34.373 1.00 95.50 499 TYR A O 1
ATOM 3984 N N . GLU A 1 500 ? -17.096 6.165 32.469 1.00 91.62 500 GLU A N 1
ATOM 3985 C CA . GLU A 1 500 ? -18.444 6.343 32.993 1.00 91.62 500 GLU A CA 1
ATOM 3986 C C . GLU A 1 500 ? -18.876 5.053 33.697 1.00 91.62 500 GLU A C 1
ATOM 3988 O O . GLU A 1 500 ? -18.708 3.961 33.134 1.00 91.62 500 GLU A O 1
ATOM 3993 N N . PRO A 1 501 ? -19.408 5.142 34.930 1.00 82.12 501 PRO A N 1
ATOM 3994 C CA . PRO A 1 501 ? -19.879 3.966 35.641 1.00 82.12 501 PRO A CA 1
ATOM 3995 C C . PRO A 1 501 ? -20.960 3.255 34.821 1.00 82.12 501 PRO A C 1
ATOM 3997 O O . PRO A 1 501 ? -21.795 3.891 34.170 1.00 82.12 501 PRO A O 1
ATOM 4000 N N . ALA A 1 502 ? -20.934 1.922 34.837 1.00 75.69 502 ALA A N 1
ATOM 4001 C CA . ALA A 1 502 ? -22.048 1.143 34.318 1.00 75.69 502 ALA A CA 1
ATOM 4002 C C . ALA A 1 502 ? -23.283 1.480 35.169 1.00 75.69 502 ALA A C 1
ATOM 4004 O O . ALA A 1 502 ? -23.243 1.339 36.392 1.00 75.69 502 ALA A O 1
ATOM 4005 N N . GLY A 1 503 ? -24.340 2.005 34.543 1.00 66.62 503 GLY A N 1
ATOM 4006 C CA . GLY A 1 503 ? -25.624 2.160 35.223 1.00 66.62 503 GLY A CA 1
ATOM 4007 C C . GLY A 1 503 ? -26.091 0.785 35.696 1.00 66.62 503 GLY A C 1
ATOM 4008 O O . GLY A 1 503 ? -26.073 -0.152 34.897 1.00 66.62 503 GLY A O 1
ATOM 4009 N N . LEU A 1 504 ? -26.415 0.670 36.988 1.00 44.91 504 LEU A N 1
ATOM 4010 C CA . LEU A 1 504 ? -27.045 -0.517 37.575 1.00 44.91 504 LEU A CA 1
ATOM 4011 C C . LEU A 1 504 ? -28.393 -0.814 36.917 1.00 44.91 504 LEU A C 1
ATOM 4013 O O . LEU A 1 504 ? -29.142 0.162 36.672 1.00 44.91 504 LEU A O 1
#

Foldseek 3Di:
DDPVVQQVVQVCCCVVPVDRGDDDDAALLDLCRLLRVLVVCCVPPVAAAEAELPWADFDFDAPVGDDPVNLSRRLSNQAVSLVVSVVSRLVGHDQEHEYEHEAACCLPPPDGRRVSSNVNRVVNQVVQVVCCVVCCVPRVYDGDYDHDYDDPDPVVCVVDPHDDDDDFDWAPAFPQVLDDPVGGDPPAPDRGHGPVVSVVRVVVVCVVLVLLADFAAQEDEDDPDDQDPVNVVCVVPPPCPVVVVVVVVQVVLLVCLLCFFLDPSNVVVQVVSLVVSLVVLVVAADPVCSVVNRGPFIHPLAFYHYDPCPRNCNPDPPDDDDSFGFDDDDPQWTQTPVRDTGGHPDDDPPSDDQPDDDPDFAAFPPRQTQVNQQVVVLHNFDQLQFAGARHKPGTDQQHWQLDDRRDDSVLSNVLRVLLSCVQCVCCVVLQFVIKHFDPVNRSVRSVVQQVLSVRTSNLPTHPDSQQDPRSRGRGRHNNDGSVVSNCCSPPPSNPRMDTHGRDD